Protein AF-A0A453GQZ0-F1 (afdb_monomer_lite)

Radius of gyration: 28.44 Å; chains: 1; bounding box: 82×65×76 Å

Structure (mmCIF, N/CA/C/O backbone):
data_AF-A0A453GQZ0-F1
#
_entry.id   AF-A0A453GQZ0-F1
#
loop_
_atom_site.group_PDB
_atom_site.id
_atom_site.type_symbol
_atom_site.label_atom_id
_atom_site.label_alt_id
_atom_site.label_comp_id
_atom_site.label_asym_id
_atom_site.label_entity_id
_atom_site.label_seq_id
_atom_site.pdbx_PDB_ins_code
_atom_site.Cartn_x
_atom_site.Cartn_y
_atom_site.Cartn_z
_atom_site.occupancy
_atom_site.B_iso_or_equiv
_atom_site.auth_seq_id
_atom_site.auth_comp_id
_atom_site.auth_asym_id
_atom_site.auth_atom_id
_atom_site.pdbx_PDB_model_num
ATOM 1 N N . LYS A 1 1 ? -28.669 0.327 -18.901 1.00 32.59 1 LYS A N 1
ATOM 2 C CA . LYS A 1 1 ? -27.622 0.519 -19.933 1.00 32.59 1 LYS A CA 1
ATOM 3 C C . LYS A 1 1 ? -26.418 1.158 -19.253 1.00 32.59 1 LYS A C 1
ATOM 5 O O . LYS A 1 1 ? -26.339 2.373 -19.183 1.00 32.59 1 LYS A O 1
ATOM 10 N N . SER A 1 2 ? -25.580 0.333 -18.635 1.00 31.58 2 SER A N 1
ATOM 11 C CA . SER A 1 2 ? -24.321 0.720 -18.000 1.00 31.58 2 SER A CA 1
ATOM 12 C C . SER A 1 2 ? -23.233 0.743 -19.071 1.00 31.58 2 SER A C 1
ATOM 14 O O . SER A 1 2 ? -22.991 -0.274 -19.714 1.00 31.58 2 SER A O 1
ATOM 16 N N . SER A 1 3 ? -22.609 1.896 -19.297 1.00 25.98 3 SER A N 1
ATOM 17 C CA . SER A 1 3 ? -21.381 1.977 -20.094 1.00 25.98 3 SER A CA 1
ATOM 18 C C . SER A 1 3 ? -20.207 1.505 -19.228 1.00 25.98 3 SER A C 1
ATOM 20 O O . SER A 1 3 ? -19.962 2.135 -18.200 1.00 25.98 3 SER A O 1
ATOM 22 N N . PRO A 1 4 ? -19.470 0.439 -19.591 1.00 39.25 4 PRO A N 1
ATOM 23 C CA . PRO A 1 4 ? -18.390 -0.098 -18.772 1.00 39.25 4 PRO A CA 1
ATOM 24 C C . PRO A 1 4 ? -17.025 0.341 -19.317 1.00 39.25 4 PRO A C 1
ATOM 26 O O . PRO A 1 4 ? -16.208 -0.503 -19.644 1.00 39.25 4 PRO A O 1
ATOM 29 N N . ASN A 1 5 ? -16.790 1.643 -19.506 1.00 35.84 5 ASN A N 1
ATOM 30 C CA . ASN A 1 5 ? -15.514 2.131 -20.052 1.00 35.84 5 ASN A CA 1
ATOM 31 C C . ASN A 1 5 ? -15.169 3.542 -19.557 1.00 35.84 5 ASN A C 1
ATOM 33 O O . ASN A 1 5 ? -14.868 4.442 -20.339 1.00 35.84 5 ASN A O 1
ATOM 37 N N . HIS A 1 6 ? -15.188 3.751 -18.240 1.00 40.00 6 HIS A N 1
ATOM 38 C CA . HIS A 1 6 ? -14.364 4.821 -17.683 1.00 40.00 6 HIS A CA 1
ATOM 39 C C . HIS A 1 6 ? -12.938 4.278 -17.569 1.00 40.00 6 HIS A C 1
ATOM 41 O O . HIS A 1 6 ? -12.581 3.653 -16.574 1.00 40.00 6 HIS A O 1
ATOM 47 N N . ILE A 1 7 ? -12.138 4.474 -18.622 1.00 50.75 7 ILE A N 1
ATOM 48 C CA . ILE A 1 7 ? -10.685 4.308 -18.528 1.00 50.75 7 ILE A CA 1
ATOM 49 C C . ILE A 1 7 ? -10.233 5.262 -17.414 1.00 50.75 7 ILE A C 1
ATOM 51 O O . ILE A 1 7 ? -10.566 6.453 -17.484 1.00 50.75 7 ILE A O 1
ATOM 55 N N . PRO A 1 8 ? -9.549 4.778 -16.365 1.00 60.00 8 PRO A N 1
ATOM 56 C CA . PRO A 1 8 ? -9.100 5.658 -15.303 1.00 60.00 8 PRO A CA 1
ATOM 57 C C . PRO A 1 8 ? -8.182 6.742 -15.883 1.00 60.00 8 PRO A C 1
ATOM 59 O O . PRO A 1 8 ? -7.349 6.452 -16.742 1.00 60.00 8 PRO A O 1
ATOM 62 N N . HIS A 1 9 ? -8.355 7.992 -15.440 1.00 62.50 9 HIS A N 1
ATOM 63 C CA . HIS A 1 9 ? -7.527 9.116 -15.888 1.00 62.50 9 HIS A CA 1
ATOM 64 C C . HIS A 1 9 ? -6.024 8.809 -15.727 1.00 62.50 9 HIS A C 1
ATOM 66 O O . HIS A 1 9 ? -5.657 8.112 -14.775 1.00 62.50 9 HIS A O 1
ATOM 72 N N . PRO A 1 10 ? -5.158 9.334 -16.620 1.00 76.00 10 PRO A N 1
ATOM 73 C CA . PRO A 1 10 ? -3.712 9.163 -16.503 1.00 76.00 10 PRO A CA 1
ATOM 74 C C . PRO A 1 10 ? -3.216 9.635 -15.134 1.00 76.00 10 PRO A C 1
ATOM 76 O O . PRO A 1 10 ? -3.779 10.563 -14.540 1.00 76.00 10 PRO A O 1
ATOM 79 N N . LEU A 1 11 ? -2.161 8.994 -14.627 1.00 80.62 11 LEU A N 1
ATOM 80 C CA . LEU A 1 11 ? -1.572 9.382 -13.350 1.00 80.62 11 LEU A CA 1
ATOM 81 C C . LEU A 1 11 ? -0.986 10.798 -13.457 1.00 80.62 11 LEU A C 1
ATOM 83 O O . LEU A 1 11 ? -0.372 11.127 -14.479 1.00 80.62 11 LEU A O 1
ATOM 87 N N . PRO A 1 12 ? -1.178 11.646 -12.431 1.00 77.50 12 PRO A N 1
ATOM 88 C CA . PRO A 1 12 ? -0.759 13.040 -12.481 1.00 77.50 12 PRO A CA 1
ATOM 89 C C . PRO A 1 12 ? 0.769 13.154 -12.464 1.00 77.50 12 PRO A C 1
ATOM 91 O O . PRO A 1 12 ? 1.419 12.649 -11.556 1.00 77.50 12 PRO A O 1
ATOM 94 N N . LEU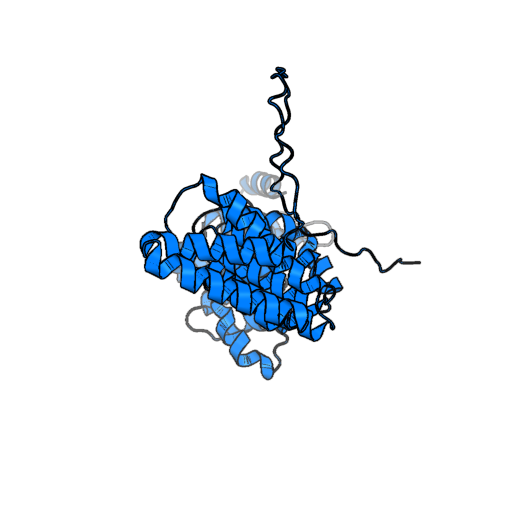 A 1 13 ? 1.343 13.868 -13.434 1.00 69.56 13 LEU A N 1
ATOM 95 C CA . LEU A 1 13 ? 2.793 14.118 -13.505 1.00 69.56 13 LEU A CA 1
ATOM 96 C C . LEU A 1 13 ? 3.228 15.381 -12.733 1.00 69.56 13 LEU A C 1
ATOM 98 O O . LEU A 1 13 ? 4.415 15.582 -12.474 1.00 69.56 13 LEU A O 1
ATOM 102 N N . SER A 1 14 ? 2.277 16.224 -12.319 1.00 49.03 14 SER A N 1
ATOM 103 C CA . SER A 1 14 ? 2.516 17.437 -11.535 1.00 49.03 14 SER A CA 1
ATOM 104 C C . SER A 1 14 ? 1.709 17.434 -10.235 1.00 49.03 14 SER A C 1
ATOM 106 O O . SER A 1 14 ? 0.527 17.092 -10.204 1.00 49.03 14 SER A O 1
ATOM 108 N N . LEU A 1 15 ? 2.365 17.835 -9.142 1.00 38.25 15 LEU A N 1
ATOM 109 C CA . LEU A 1 15 ? 1.703 18.115 -7.871 1.00 38.25 15 LEU A CA 1
ATOM 110 C C . LEU A 1 15 ? 0.985 19.453 -8.031 1.00 38.25 15 LEU A C 1
ATOM 112 O O . LEU A 1 15 ? 1.629 20.499 -8.115 1.00 38.25 15 LEU A O 1
ATOM 116 N N . SER A 1 16 ? -0.343 19.436 -8.122 1.00 31.25 16 SER A N 1
ATOM 117 C CA . SER A 1 16 ? -1.122 20.669 -8.136 1.00 31.25 16 SER A CA 1
ATOM 118 C C . SER A 1 16 ? -0.973 21.373 -6.786 1.00 31.25 16 SER A C 1
ATOM 120 O O . SER A 1 16 ? -1.672 21.047 -5.826 1.00 31.25 16 SER A O 1
ATOM 122 N N . HIS A 1 17 ? -0.081 22.359 -6.710 1.00 30.00 17 HIS A N 1
ATOM 123 C CA . HIS A 1 17 ? -0.171 23.400 -5.698 1.00 30.00 17 HIS A CA 1
ATOM 124 C C . HIS A 1 17 ? -1.389 24.262 -6.032 1.00 30.00 17 HIS A C 1
ATOM 126 O O . HIS A 1 17 ? -1.367 25.087 -6.943 1.00 30.00 17 HIS A O 1
ATOM 132 N N . THR A 1 18 ? -2.483 24.058 -5.307 1.00 28.39 18 THR A N 1
ATOM 133 C CA . THR A 1 18 ? -3.578 25.024 -5.267 1.00 28.39 18 THR A CA 1
ATOM 134 C C . THR A 1 18 ? -3.096 26.266 -4.519 1.00 28.39 18 THR A C 1
ATOM 136 O O . THR A 1 18 ? -2.978 26.248 -3.296 1.00 28.39 18 THR A O 1
ATOM 139 N N . GLY A 1 19 ? -2.806 27.335 -5.258 1.00 27.09 19 GLY A N 1
ATOM 140 C CA . GLY A 1 19 ? -2.481 28.658 -4.729 1.00 27.09 19 GLY A CA 1
ATOM 141 C C . GLY A 1 19 ? -2.596 29.696 -5.841 1.00 27.09 19 GLY A C 1
ATOM 142 O O . GLY A 1 19 ? -1.643 29.930 -6.574 1.00 27.09 19 GLY A O 1
ATOM 143 N N . GLY A 1 20 ? -3.795 30.253 -6.019 1.00 25.83 20 GLY A N 1
ATOM 144 C CA . GLY A 1 20 ? -4.058 31.327 -6.976 1.00 25.83 20 GLY A CA 1
ATOM 145 C C . GLY A 1 20 ? -3.588 32.694 -6.473 1.00 25.83 20 GLY A C 1
ATOM 146 O O . GLY A 1 20 ? -3.529 32.935 -5.270 1.00 25.83 20 GLY A O 1
ATOM 147 N N . GLY A 1 21 ? -3.325 33.600 -7.419 1.00 24.92 21 GLY A N 1
ATOM 148 C CA . GLY A 1 21 ? -3.156 35.034 -7.165 1.00 24.92 21 GLY A CA 1
ATOM 149 C C . GLY A 1 21 ? -2.055 35.664 -8.013 1.00 24.92 21 GLY A C 1
ATOM 150 O O . GLY A 1 21 ? -0.904 35.699 -7.599 1.00 24.92 21 GLY A O 1
ATOM 151 N N . GLY A 1 22 ? -2.409 36.131 -9.213 1.00 24.64 22 GLY A N 1
ATOM 152 C CA . GLY A 1 22 ? -1.481 36.698 -10.191 1.00 24.64 22 GLY A CA 1
ATOM 153 C C . GLY A 1 22 ? -0.943 38.098 -9.869 1.00 24.64 22 GLY A C 1
ATOM 154 O O . GLY A 1 22 ? -1.441 38.816 -9.008 1.00 24.64 22 GLY A O 1
ATOM 155 N N . GLY A 1 23 ? 0.063 38.491 -10.649 1.00 24.34 23 GLY A N 1
ATOM 156 C CA . GLY A 1 23 ? 0.631 39.836 -10.690 1.00 24.34 23 GLY A CA 1
ATOM 157 C C . GLY A 1 23 ? 1.775 39.867 -11.698 1.00 24.34 23 GLY A C 1
ATOM 158 O O . GLY A 1 23 ? 2.884 39.445 -11.388 1.00 24.34 23 GLY A O 1
ATOM 159 N N . GLY A 1 24 ? 1.476 40.281 -12.931 1.00 27.70 24 GLY A N 1
ATOM 160 C CA . GLY A 1 24 ? 2.407 40.250 -14.055 1.00 27.70 24 GLY A CA 1
ATOM 161 C C . GLY A 1 24 ? 3.589 41.212 -13.925 1.00 27.70 24 GLY A C 1
ATOM 162 O O . GLY A 1 24 ? 3.500 42.269 -13.299 1.00 27.70 24 GLY A O 1
ATOM 163 N N . ARG A 1 25 ? 4.689 40.863 -14.596 1.00 27.12 25 ARG A N 1
ATOM 164 C CA . ARG A 1 25 ? 5.659 41.838 -15.097 1.00 27.12 25 ARG A CA 1
ATOM 165 C C . ARG A 1 25 ? 6.432 41.254 -16.274 1.00 27.12 25 ARG A C 1
ATOM 167 O O . ARG A 1 25 ? 7.097 40.230 -16.147 1.00 27.12 25 ARG A O 1
ATOM 174 N N . GLU A 1 26 ? 6.281 41.924 -17.410 1.00 30.36 26 GLU A N 1
ATOM 175 C CA . GLU A 1 26 ? 6.966 41.685 -18.677 1.00 30.36 26 GLU A CA 1
ATOM 176 C C . GLU A 1 26 ? 8.491 41.633 -18.495 1.00 30.36 26 GLU A C 1
ATOM 178 O O . GLU A 1 26 ? 9.082 42.477 -17.816 1.00 30.36 26 GLU A O 1
ATOM 183 N N . LYS A 1 27 ? 9.138 40.666 -19.153 1.00 31.02 27 LYS A N 1
ATOM 184 C CA . LYS A 1 27 ? 10.570 40.709 -19.464 1.00 31.02 27 LYS A CA 1
ATOM 185 C C . LYS A 1 27 ? 10.779 40.367 -20.940 1.00 31.02 27 LYS A C 1
ATOM 187 O O . LYS A 1 27 ? 10.225 39.397 -21.444 1.00 31.02 27 LYS A O 1
ATOM 192 N N . ASN A 1 28 ? 11.564 41.231 -21.582 1.00 26.31 28 ASN A N 1
ATOM 193 C CA . ASN A 1 28 ? 11.958 41.255 -22.991 1.00 26.31 28 ASN A CA 1
ATOM 194 C C . ASN A 1 28 ? 12.422 39.900 -23.563 1.00 26.31 28 ASN A C 1
ATOM 196 O O . ASN A 1 28 ? 12.993 39.093 -22.827 1.00 26.31 28 ASN A O 1
ATOM 200 N N . PRO A 1 29 ? 12.277 39.690 -24.887 1.00 27.94 29 PRO A N 1
ATOM 201 C CA . PRO A 1 29 ? 12.699 38.464 -25.548 1.00 27.94 29 PRO A CA 1
ATOM 202 C C . PRO A 1 29 ? 14.228 38.431 -25.671 1.00 27.94 29 PRO A C 1
ATOM 204 O O . PRO A 1 29 ? 14.817 39.189 -26.442 1.00 27.94 29 PRO A O 1
ATOM 207 N N . SER A 1 30 ? 14.896 37.552 -24.922 1.00 27.39 30 SER A N 1
ATOM 208 C CA . SER A 1 30 ? 16.267 37.161 -25.255 1.00 27.39 30 SER A CA 1
ATOM 209 C C . SER A 1 30 ? 16.213 36.207 -26.446 1.00 27.39 30 SER A C 1
ATOM 211 O O . SER A 1 30 ? 15.516 35.195 -26.382 1.00 27.39 30 SER A O 1
ATOM 213 N N . MET A 1 31 ? 16.929 36.552 -27.519 1.00 24.83 31 MET A N 1
ATOM 214 C CA . MET A 1 31 ? 17.119 35.740 -28.724 1.00 24.83 31 MET A CA 1
ATOM 215 C C . MET A 1 31 ? 17.275 34.254 -28.391 1.00 24.83 31 MET A C 1
ATOM 217 O O . MET A 1 31 ? 18.262 33.843 -27.783 1.00 24.83 31 MET A O 1
ATOM 221 N N . ALA A 1 32 ? 16.308 33.455 -28.835 1.00 27.97 32 ALA A N 1
ATOM 222 C CA . ALA A 1 32 ? 16.493 32.027 -28.987 1.00 27.97 32 ALA A CA 1
ATOM 223 C C . ALA A 1 32 ? 17.476 31.823 -30.144 1.00 27.97 32 ALA A C 1
ATOM 225 O O . ALA A 1 32 ? 17.136 32.037 -31.309 1.00 27.97 32 ALA A O 1
ATOM 226 N N . THR A 1 33 ? 18.711 31.450 -29.821 1.00 27.48 33 THR A N 1
ATOM 227 C CA . THR A 1 33 ? 19.623 30.881 -30.808 1.00 27.48 33 THR A CA 1
ATOM 228 C C . THR A 1 33 ? 19.031 29.543 -31.225 1.00 27.48 33 THR A C 1
ATOM 230 O O . THR A 1 33 ? 19.128 28.554 -30.503 1.00 27.48 33 THR A O 1
ATOM 233 N N . ILE A 1 34 ? 18.360 29.537 -32.373 1.00 33.41 34 ILE A N 1
ATOM 234 C CA . ILE A 1 34 ? 17.943 28.318 -33.057 1.00 33.41 34 ILE A CA 1
ATOM 235 C C . ILE A 1 34 ? 19.237 27.638 -33.506 1.00 33.41 34 ILE A C 1
ATOM 237 O O . ILE A 1 34 ? 19.878 28.0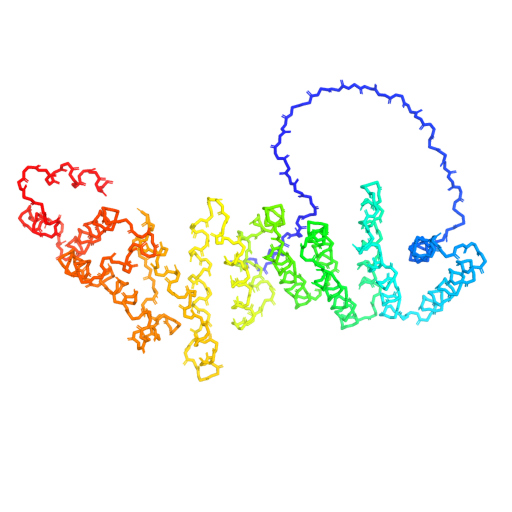61 -34.467 1.00 33.41 34 ILE A O 1
ATOM 241 N N . VAL A 1 35 ? 19.669 26.634 -32.747 1.00 28.88 35 VAL A N 1
ATOM 242 C CA . VAL A 1 35 ? 20.758 25.750 -33.155 1.00 28.88 35 VAL A CA 1
ATOM 243 C C . VAL A 1 35 ? 20.192 24.840 -34.239 1.00 28.88 35 VAL A C 1
ATOM 245 O O . VAL A 1 35 ? 19.287 24.050 -33.982 1.00 28.88 35 VAL A O 1
ATOM 248 N N . ASN A 1 36 ? 20.698 24.999 -35.462 1.00 27.38 36 ASN A N 1
ATOM 249 C CA . ASN A 1 36 ? 20.404 24.118 -36.587 1.00 27.38 36 ASN A CA 1
ATOM 250 C C . ASN A 1 36 ? 20.768 22.675 -36.214 1.00 27.38 36 ASN A C 1
ATOM 252 O O . ASN A 1 36 ? 21.944 22.347 -36.055 1.00 27.38 36 ASN A O 1
ATOM 256 N N . THR A 1 37 ? 19.761 21.819 -36.085 1.00 33.72 37 THR A N 1
ATOM 257 C CA . THR A 1 37 ? 19.921 20.384 -35.882 1.00 33.72 37 THR A CA 1
ATOM 258 C C . THR A 1 37 ? 20.315 19.726 -37.203 1.00 33.72 37 THR A C 1
ATOM 260 O O . THR A 1 37 ? 19.491 19.557 -38.098 1.00 33.72 37 THR A O 1
ATOM 263 N N . THR A 1 38 ? 21.554 19.251 -37.317 1.00 37.78 38 THR A N 1
ATOM 264 C CA . THR A 1 38 ? 21.704 17.857 -37.755 1.00 37.78 38 THR A CA 1
ATOM 265 C C . THR A 1 38 ? 20.911 17.044 -36.736 1.00 37.78 38 THR A C 1
ATOM 267 O O . THR A 1 38 ? 21.290 17.042 -35.568 1.00 37.78 38 THR A O 1
ATOM 270 N N . GLU A 1 39 ? 19.745 16.526 -37.127 1.00 46.69 39 GLU A N 1
ATOM 271 C CA . GLU A 1 39 ? 18.792 15.845 -36.241 1.00 46.69 39 GLU A CA 1
ATOM 272 C C . GLU A 1 39 ? 19.441 14.597 -35.637 1.00 46.69 39 GLU A C 1
ATOM 274 O O . GLU A 1 39 ? 19.389 13.503 -36.190 1.00 46.69 39 GLU A O 1
ATOM 279 N N . GLU A 1 40 ? 20.131 14.776 -34.518 1.00 59.53 40 GLU A N 1
ATOM 280 C CA . GLU A 1 40 ? 20.603 13.661 -33.725 1.00 59.53 40 GLU A CA 1
ATOM 281 C C . GLU A 1 40 ? 19.402 13.024 -33.035 1.00 59.53 40 GLU A C 1
ATOM 283 O O . GLU A 1 40 ? 18.594 13.701 -32.396 1.00 59.53 40 GLU A O 1
ATOM 288 N N . GLU A 1 41 ? 19.272 11.711 -33.191 1.00 79.56 41 GLU A N 1
ATOM 289 C CA . GLU A 1 41 ? 18.165 10.970 -32.615 1.00 79.56 41 GLU A CA 1
ATOM 290 C C . GLU A 1 41 ? 18.170 11.123 -31.081 1.00 79.56 41 GLU A C 1
ATOM 292 O O . GLU A 1 41 ? 19.222 10.922 -30.463 1.00 79.56 41 GLU A O 1
ATOM 297 N N . PRO A 1 42 ? 17.035 11.464 -30.433 1.00 83.06 42 PRO A N 1
ATOM 298 C CA . PRO A 1 42 ? 17.000 11.822 -29.010 1.00 83.06 42 PRO A CA 1
ATOM 299 C C . PRO A 1 42 ? 17.654 10.788 -28.086 1.00 83.06 42 PRO A C 1
ATOM 301 O O . PRO A 1 42 ? 18.261 11.139 -27.077 1.00 83.06 42 PRO A O 1
ATOM 304 N N . MET A 1 43 ? 17.571 9.509 -28.452 1.00 84.38 43 MET A N 1
ATOM 305 C CA . MET A 1 43 ? 18.192 8.413 -27.713 1.00 84.38 43 MET A CA 1
ATOM 306 C C . MET A 1 43 ? 19.726 8.466 -27.775 1.00 84.38 43 MET A C 1
ATOM 308 O O . MET A 1 43 ? 20.384 8.293 -26.751 1.00 84.38 43 MET A O 1
ATOM 312 N N . LEU A 1 44 ? 20.301 8.762 -28.947 1.00 86.19 44 LEU A N 1
ATOM 313 C CA . LEU A 1 44 ? 21.750 8.913 -29.128 1.00 86.19 44 LEU A CA 1
ATOM 314 C C . LEU A 1 44 ? 22.270 10.160 -28.410 1.00 86.19 44 LEU A C 1
ATOM 316 O O . LEU A 1 44 ? 23.312 10.098 -27.757 1.00 86.19 44 LEU A O 1
ATOM 320 N N . ALA A 1 45 ? 21.508 11.258 -28.450 1.00 85.62 45 ALA A N 1
ATOM 321 C CA . ALA A 1 45 ? 21.830 12.471 -27.705 1.00 85.62 45 ALA A CA 1
ATOM 322 C C . ALA A 1 45 ? 21.874 12.209 -26.188 1.00 85.62 45 ALA A C 1
ATOM 324 O O . ALA A 1 45 ? 22.808 12.640 -25.508 1.00 85.62 45 ALA A O 1
ATOM 325 N N . VAL A 1 46 ? 20.909 11.447 -25.658 1.00 85.50 46 VAL A N 1
ATOM 326 C CA . VAL A 1 46 ? 20.894 11.042 -24.245 1.00 85.50 46 VAL A CA 1
ATOM 327 C C . VAL A 1 46 ? 22.068 10.123 -23.908 1.00 85.50 46 VAL A C 1
ATOM 329 O O . VAL A 1 46 ? 22.732 10.359 -22.899 1.00 85.50 46 VAL A O 1
ATOM 332 N N . VAL A 1 47 ? 22.386 9.122 -24.738 1.00 86.06 47 VAL A N 1
ATOM 333 C CA . VAL A 1 47 ? 23.566 8.263 -24.515 1.00 86.06 47 VAL A CA 1
ATOM 334 C C . VAL A 1 47 ? 24.845 9.096 -24.493 1.00 86.06 47 VAL A C 1
ATOM 336 O O . VAL A 1 47 ? 25.631 8.973 -23.558 1.00 86.06 47 VAL A O 1
ATOM 339 N N . ARG A 1 48 ? 25.041 9.997 -25.462 1.00 85.56 48 ARG A N 1
ATOM 340 C CA . ARG A 1 48 ? 26.229 10.857 -25.496 1.00 85.56 48 ARG A CA 1
ATOM 341 C C . ARG A 1 48 ? 26.315 11.745 -24.258 1.00 85.56 48 ARG A C 1
ATOM 343 O O . ARG A 1 48 ? 27.366 11.799 -23.629 1.00 85.56 48 ARG A O 1
ATOM 350 N N . SER A 1 49 ? 25.224 12.421 -23.903 1.00 83.00 49 SER A N 1
ATOM 351 C CA . SER A 1 49 ? 25.191 13.340 -22.762 1.00 83.00 49 SER A CA 1
ATOM 352 C C . SER A 1 49 ? 25.463 12.614 -21.441 1.00 83.00 49 SER A C 1
ATOM 354 O O . SER A 1 49 ? 26.308 13.038 -20.654 1.00 83.00 49 SER A O 1
ATOM 356 N N . THR A 1 50 ? 24.805 11.475 -21.220 1.00 81.88 50 THR A N 1
ATOM 357 C CA . THR A 1 50 ? 24.994 10.668 -20.007 1.00 81.88 50 THR A CA 1
ATOM 358 C C . THR A 1 50 ? 26.396 10.065 -19.933 1.00 81.88 50 THR A C 1
ATOM 360 O O . THR A 1 50 ? 27.001 10.091 -18.864 1.00 81.88 50 THR A O 1
ATOM 363 N N . ALA A 1 51 ? 26.960 9.606 -21.054 1.00 82.69 51 ALA A N 1
ATOM 364 C CA . ALA A 1 51 ? 28.330 9.105 -21.119 1.00 82.69 51 ALA A CA 1
ATOM 365 C C . ALA A 1 51 ? 29.365 10.208 -20.838 1.00 82.69 51 ALA A C 1
ATOM 367 O O . ALA A 1 51 ? 30.268 10.007 -20.032 1.00 82.69 51 ALA A O 1
ATOM 368 N N . GLN A 1 52 ? 29.217 11.394 -21.437 1.00 82.12 52 GLN A N 1
ATOM 369 C CA . GLN A 1 52 ? 30.109 12.531 -21.176 1.00 82.12 52 GLN A CA 1
ATOM 370 C C . GLN A 1 52 ? 30.107 12.926 -19.700 1.00 82.12 52 GLN A C 1
ATOM 372 O O . GLN A 1 52 ? 31.153 13.228 -19.133 1.00 82.12 52 GLN A O 1
ATOM 377 N N . LEU A 1 53 ? 28.935 12.897 -19.066 1.00 78.00 53 LEU A N 1
ATOM 378 C CA . LEU A 1 53 ? 28.807 13.178 -17.642 1.00 78.00 53 LEU A CA 1
ATOM 379 C C . LEU A 1 53 ? 29.403 12.065 -16.770 1.00 78.00 53 LEU A C 1
ATOM 381 O O . LEU A 1 53 ? 30.045 12.371 -15.771 1.00 78.00 53 LEU A O 1
ATOM 385 N N . ALA A 1 54 ? 29.209 10.798 -17.140 1.00 76.44 54 ALA A N 1
ATOM 386 C CA . ALA A 1 54 ? 29.743 9.648 -16.412 1.00 76.44 54 ALA A CA 1
ATOM 387 C C . ALA A 1 54 ? 31.280 9.603 -16.413 1.00 76.44 54 ALA A C 1
ATOM 389 O O . ALA A 1 54 ? 31.883 9.193 -15.425 1.00 76.44 54 ALA A O 1
ATOM 390 N N . TRP A 1 55 ? 31.907 10.047 -17.504 1.00 78.69 55 TRP A N 1
ATOM 391 C CA . TRP A 1 55 ? 33.360 10.024 -17.690 1.00 78.69 55 TRP A CA 1
ATOM 392 C C . TRP A 1 55 ? 34.030 11.391 -17.497 1.00 78.69 55 TRP A C 1
ATOM 394 O O . TRP A 1 55 ? 35.220 11.533 -17.775 1.00 78.69 55 TRP A O 1
ATOM 404 N N . ALA A 1 56 ? 33.305 12.391 -16.984 1.00 76.62 56 ALA A N 1
ATOM 405 C CA . ALA A 1 56 ? 33.808 13.758 -16.831 1.00 76.62 56 ALA A CA 1
ATOM 406 C C . ALA A 1 56 ? 35.094 13.846 -15.982 1.00 76.62 56 ALA A C 1
ATOM 408 O O . ALA A 1 56 ? 35.959 14.677 -16.258 1.00 76.62 56 ALA A O 1
ATOM 409 N N . ASP A 1 57 ? 35.246 12.957 -14.996 1.00 75.88 57 ASP A N 1
ATOM 410 C CA . ASP A 1 57 ? 36.387 12.941 -14.073 1.00 75.88 57 ASP A CA 1
ATOM 411 C C . ASP A 1 57 ? 37.598 12.138 -14.597 1.00 75.88 57 ASP A C 1
ATOM 413 O O . ASP A 1 57 ? 38.673 12.178 -13.998 1.00 75.88 57 ASP A O 1
ATOM 417 N N . ALA A 1 58 ? 37.461 11.413 -15.715 1.00 76.69 58 ALA A N 1
ATOM 418 C CA . ALA A 1 58 ? 38.500 10.521 -16.249 1.00 76.69 58 ALA A CA 1
ATOM 419 C C . ALA A 1 58 ? 39.521 11.220 -17.172 1.00 76.69 58 ALA A C 1
ATOM 421 O O . ALA A 1 58 ? 40.508 10.606 -17.578 1.00 76.69 58 ALA A O 1
ATOM 422 N N . GLY A 1 59 ? 39.305 12.502 -17.492 1.00 77.56 59 GLY A N 1
ATOM 423 C CA . GLY A 1 59 ? 40.115 13.265 -18.445 1.00 77.56 59 GLY A CA 1
ATOM 424 C C . GLY A 1 59 ? 39.804 12.929 -19.917 1.00 77.56 59 GLY A C 1
ATOM 425 O O . GLY A 1 59 ? 39.313 11.840 -20.219 1.00 77.56 59 GLY A O 1
ATOM 426 N N . PRO A 1 60 ? 40.085 13.849 -20.861 1.00 76.56 60 PRO A N 1
ATOM 427 C CA . PRO A 1 60 ? 39.639 13.730 -22.255 1.00 76.56 60 PRO A CA 1
ATOM 428 C C . PRO A 1 60 ? 40.222 12.511 -22.986 1.00 76.56 60 PRO A C 1
ATOM 430 O O . PRO A 1 60 ? 39.532 11.886 -23.783 1.00 76.56 60 PRO A O 1
ATOM 433 N N . GLU A 1 61 ? 41.455 12.105 -22.664 1.00 77.94 61 GLU A N 1
ATOM 434 C CA . GLU A 1 61 ? 42.116 10.958 -23.310 1.00 77.94 61 GLU A CA 1
ATOM 435 C C . GLU A 1 61 ? 41.435 9.609 -23.020 1.00 77.94 61 GLU A C 1
ATOM 437 O O . GLU A 1 61 ? 41.539 8.688 -23.829 1.00 77.94 61 GLU A O 1
ATOM 442 N N . VAL A 1 62 ? 40.728 9.488 -21.889 1.00 79.75 62 VAL A N 1
ATOM 443 C CA . VAL A 1 62 ? 39.989 8.274 -21.496 1.00 79.75 62 VAL A CA 1
ATOM 444 C C . VAL A 1 62 ? 38.492 8.429 -21.767 1.00 79.75 62 VAL A C 1
ATOM 446 O O . VAL A 1 62 ? 37.844 7.477 -22.196 1.00 79.75 62 VAL A O 1
ATOM 449 N N . ALA A 1 63 ? 37.944 9.628 -21.557 1.00 81.75 63 ALA A N 1
ATOM 450 C CA . ALA A 1 63 ? 36.527 9.906 -21.749 1.00 81.75 63 ALA A CA 1
ATOM 451 C C . ALA A 1 63 ? 36.108 9.850 -23.227 1.00 81.75 63 ALA A C 1
ATOM 453 O O . ALA A 1 63 ? 35.101 9.220 -23.544 1.00 81.75 63 ALA A O 1
ATOM 454 N N . ASP A 1 64 ? 36.874 10.455 -24.141 1.00 85.19 64 ASP A N 1
ATOM 455 C CA . ASP A 1 64 ? 36.470 10.572 -25.549 1.00 85.19 64 ASP A CA 1
ATOM 456 C C . ASP A 1 64 ? 36.354 9.207 -26.261 1.00 85.19 64 ASP A C 1
ATOM 458 O O . ASP A 1 64 ? 35.335 8.973 -26.924 1.00 85.19 64 ASP A O 1
ATOM 462 N N . PRO A 1 65 ? 37.312 8.261 -26.111 1.00 87.06 65 PRO A N 1
ATOM 463 C CA . PRO A 1 65 ? 37.181 6.925 -26.693 1.00 87.06 65 PRO A CA 1
ATOM 464 C C . PRO A 1 65 ? 35.985 6.147 -26.141 1.00 87.06 65 PRO A C 1
ATOM 466 O O . PRO A 1 65 ? 35.310 5.441 -26.890 1.00 87.06 65 PRO A O 1
ATOM 469 N N . GLU A 1 66 ? 35.698 6.287 -24.848 1.00 86.69 66 GLU A N 1
ATOM 470 C CA . GLU A 1 66 ? 34.638 5.526 -24.192 1.00 86.69 66 GLU A CA 1
ATOM 471 C C . GLU A 1 66 ? 33.246 6.086 -24.508 1.00 86.69 66 GLU A C 1
ATOM 473 O O . GLU A 1 66 ? 32.320 5.328 -24.803 1.00 86.69 66 GLU A O 1
ATOM 478 N N . VAL A 1 67 ? 33.104 7.414 -24.572 1.00 85.50 67 VAL A N 1
ATOM 479 C CA . VAL A 1 67 ? 31.891 8.073 -25.079 1.00 85.50 67 VAL A CA 1
ATOM 480 C C . VAL A 1 67 ? 31.629 7.662 -26.530 1.00 85.50 67 VAL A C 1
ATOM 482 O O . VAL A 1 67 ? 30.492 7.331 -26.874 1.00 85.50 67 VAL A O 1
ATOM 485 N N . ALA A 1 68 ? 32.662 7.635 -27.380 1.00 88.62 68 ALA A N 1
ATOM 486 C CA . ALA A 1 68 ? 32.530 7.188 -28.766 1.00 88.62 68 ALA A CA 1
ATOM 487 C C . ALA A 1 68 ? 32.112 5.711 -28.857 1.00 88.62 68 ALA A C 1
ATOM 489 O O . ALA A 1 68 ? 31.235 5.374 -29.656 1.00 88.62 68 ALA A O 1
ATOM 490 N N . ARG A 1 69 ? 32.680 4.843 -28.007 1.00 91.06 69 ARG A N 1
ATOM 491 C CA . ARG A 1 69 ? 32.322 3.420 -27.922 1.00 91.06 69 ARG A CA 1
ATOM 492 C C . ARG A 1 69 ? 30.847 3.229 -27.558 1.00 91.06 69 ARG A C 1
ATOM 494 O O . ARG A 1 69 ? 30.145 2.508 -28.263 1.00 91.06 69 ARG A O 1
ATOM 501 N N . LEU A 1 70 ? 30.371 3.908 -26.511 1.00 88.25 70 LEU A N 1
ATOM 502 C CA . LEU A 1 70 ? 28.973 3.843 -26.065 1.00 88.25 70 LEU A CA 1
ATOM 503 C C . LEU A 1 70 ? 28.004 4.398 -27.122 1.00 88.25 70 LEU A C 1
ATOM 505 O O . LEU A 1 70 ? 26.946 3.817 -27.351 1.00 88.25 70 LEU A O 1
ATOM 509 N N . CYS A 1 71 ? 28.372 5.480 -27.818 1.00 88.81 71 CYS A N 1
ATOM 510 C CA . CYS A 1 71 ? 27.564 6.019 -28.917 1.00 88.81 71 CYS A CA 1
ATOM 511 C C . CYS A 1 71 ? 27.473 5.043 -30.103 1.00 88.81 71 CYS A C 1
ATOM 513 O O . CYS A 1 71 ? 26.402 4.894 -30.690 1.00 88.81 71 CYS A O 1
ATOM 515 N N . ALA A 1 72 ? 28.572 4.368 -30.453 1.00 90.06 72 ALA A N 1
ATOM 516 C CA . ALA A 1 72 ? 28.587 3.380 -31.531 1.00 90.06 72 ALA A CA 1
ATOM 517 C C . ALA A 1 72 ? 27.733 2.146 -31.191 1.00 90.06 72 ALA A C 1
ATOM 519 O O . ALA A 1 72 ? 26.974 1.666 -32.033 1.00 90.06 72 ALA A O 1
ATOM 520 N N . GLU A 1 73 ? 27.814 1.668 -29.947 1.00 91.88 73 GLU A N 1
ATOM 521 C CA . GLU A 1 73 ? 26.983 0.577 -29.429 1.00 91.88 73 GLU A CA 1
ATOM 522 C C . GLU A 1 73 ? 25.490 0.951 -29.465 1.00 91.88 73 GLU A C 1
ATOM 524 O O . GLU A 1 73 ? 24.673 0.216 -30.023 1.00 91.88 73 GLU A O 1
ATOM 529 N N . ALA A 1 74 ? 25.139 2.149 -28.990 1.00 90.62 74 ALA A N 1
ATOM 530 C CA . ALA A 1 74 ? 23.780 2.683 -29.060 1.00 90.62 74 ALA A CA 1
ATOM 531 C C . ALA A 1 74 ? 23.244 2.761 -30.498 1.00 90.62 74 ALA A C 1
ATOM 533 O O . ALA A 1 74 ? 22.120 2.336 -30.772 1.00 90.62 74 ALA A O 1
ATOM 534 N N . GLN A 1 75 ? 24.061 3.244 -31.438 1.00 91.00 75 GLN A N 1
ATOM 535 C CA . GLN A 1 75 ? 23.694 3.301 -32.851 1.00 91.00 75 GLN A CA 1
ATOM 536 C C . GLN A 1 75 ? 23.471 1.899 -33.439 1.00 91.00 75 GLN A C 1
ATOM 538 O O . GLN A 1 75 ? 22.564 1.706 -34.249 1.00 91.00 75 GLN A O 1
ATOM 543 N N . GLN A 1 76 ? 24.243 0.898 -33.012 1.00 91.75 76 GLN A N 1
ATOM 544 C CA . GLN A 1 76 ? 24.035 -0.483 -33.436 1.00 91.75 76 GLN A CA 1
ATOM 545 C C . GLN A 1 76 ? 22.710 -1.055 -32.911 1.00 91.75 76 GLN A C 1
ATOM 547 O O . GLN A 1 76 ? 22.005 -1.730 -33.665 1.00 91.75 76 GLN A O 1
ATOM 552 N N . HIS A 1 77 ? 22.359 -0.808 -31.645 1.00 91.19 77 HIS A N 1
ATOM 553 C CA . HIS A 1 77 ? 21.082 -1.259 -31.078 1.00 91.19 77 HIS A CA 1
ATOM 554 C C . HIS A 1 77 ? 19.891 -0.604 -31.767 1.00 91.19 77 HIS A C 1
ATOM 556 O O . HIS A 1 77 ? 18.935 -1.295 -32.116 1.00 91.19 77 HIS A O 1
ATOM 562 N N . LEU A 1 78 ? 19.997 0.696 -32.029 1.00 89.06 78 LEU A N 1
ATOM 563 C CA . LEU A 1 78 ? 19.011 1.476 -32.759 1.00 89.06 78 LEU A CA 1
ATOM 564 C C . LEU A 1 78 ? 18.761 0.916 -34.169 1.00 89.06 78 LEU A C 1
ATOM 566 O O . LEU A 1 78 ? 17.628 0.598 -34.517 1.00 89.06 78 LEU A O 1
ATOM 570 N N . LEU A 1 79 ? 19.820 0.724 -34.964 1.00 88.50 79 LEU A N 1
ATOM 571 C CA . LEU A 1 79 ? 19.706 0.190 -36.329 1.00 88.50 79 LEU A CA 1
ATOM 572 C C . LEU A 1 79 ? 19.178 -1.250 -36.362 1.00 88.50 79 LEU A C 1
ATOM 574 O O . LEU A 1 79 ? 18.545 -1.656 -37.335 1.00 88.50 79 LEU A O 1
ATOM 578 N N . ALA A 1 80 ? 19.446 -2.028 -35.313 1.00 89.25 80 ALA A N 1
ATOM 579 C CA . ALA A 1 80 ? 18.983 -3.403 -35.185 1.00 89.25 80 ALA A CA 1
ATOM 580 C C . ALA A 1 80 ? 17.594 -3.534 -34.532 1.00 89.25 80 ALA A C 1
ATOM 582 O O . ALA A 1 80 ? 17.114 -4.659 -34.402 1.00 89.25 80 ALA A O 1
ATOM 583 N N . GLY A 1 81 ? 16.975 -2.432 -34.090 1.00 86.69 81 GLY A N 1
ATOM 584 C CA . GLY A 1 81 ? 15.699 -2.449 -33.368 1.00 86.69 81 GLY A CA 1
ATOM 585 C C . GLY A 1 81 ? 15.748 -3.209 -32.037 1.00 86.69 81 GLY A C 1
ATOM 586 O O . GLY A 1 81 ? 14.745 -3.783 -31.628 1.00 86.69 81 GLY A O 1
ATOM 587 N N . ARG A 1 82 ? 16.912 -3.270 -31.373 1.00 90.44 82 ARG A N 1
ATOM 588 C CA . ARG A 1 82 ? 17.083 -3.964 -30.083 1.00 90.44 82 ARG A CA 1
ATOM 589 C C . ARG A 1 82 ? 16.827 -3.007 -28.920 1.00 90.44 82 ARG A C 1
ATOM 591 O O . ARG A 1 82 ? 17.762 -2.517 -28.285 1.00 90.44 82 ARG A O 1
ATOM 598 N N . TRP A 1 83 ? 15.555 -2.729 -28.648 1.00 91.31 83 TRP A N 1
ATOM 599 C CA . TRP A 1 83 ? 15.143 -1.703 -27.682 1.00 91.31 83 TRP A CA 1
ATOM 600 C C . TRP A 1 83 ? 15.456 -2.063 -26.230 1.00 91.31 83 TRP A C 1
ATOM 602 O O . TRP A 1 83 ? 15.806 -1.182 -25.446 1.00 91.31 83 TRP A O 1
ATOM 612 N N . LEU A 1 84 ? 15.399 -3.348 -25.875 1.00 90.56 84 LEU A N 1
ATOM 613 C CA . LEU A 1 84 ? 15.774 -3.817 -24.539 1.00 90.56 84 LEU A CA 1
ATOM 614 C C . LEU A 1 84 ? 17.265 -3.602 -24.239 1.00 90.56 84 LEU A C 1
ATOM 616 O O . LEU A 1 84 ? 17.624 -3.125 -23.158 1.00 90.56 84 LEU A O 1
ATOM 620 N N . ASP A 1 85 ? 18.133 -3.900 -25.206 1.00 91.38 85 ASP A N 1
ATOM 621 C CA . ASP A 1 85 ? 19.568 -3.645 -25.071 1.00 91.38 85 ASP A CA 1
ATOM 622 C C . ASP A 1 85 ? 19.843 -2.138 -24.979 1.00 91.38 85 ASP A C 1
ATOM 624 O O . ASP A 1 85 ? 20.614 -1.694 -24.129 1.00 91.38 85 ASP A O 1
ATOM 628 N N . MET A 1 86 ? 19.152 -1.337 -25.802 1.00 91.06 86 MET A N 1
ATOM 629 C CA . MET A 1 86 ? 19.255 0.122 -25.766 1.00 91.06 86 MET A CA 1
ATOM 630 C C . MET A 1 86 ? 18.840 0.683 -24.398 1.00 91.06 86 MET A C 1
ATOM 632 O O . MET A 1 86 ? 19.551 1.506 -23.823 1.00 91.06 86 MET A O 1
ATOM 636 N N . ALA A 1 87 ? 17.733 0.195 -23.828 1.00 90.94 87 ALA A N 1
ATOM 637 C CA . ALA A 1 87 ? 17.293 0.570 -22.487 1.00 90.94 87 ALA A CA 1
ATOM 638 C C . ALA A 1 87 ? 18.336 0.196 -21.426 1.00 90.94 87 ALA A C 1
ATOM 640 O O . ALA A 1 87 ? 18.623 0.995 -20.536 1.00 90.94 87 ALA A O 1
ATOM 641 N N . THR A 1 88 ? 18.943 -0.989 -21.541 1.00 91.94 88 THR A N 1
ATOM 642 C CA . THR A 1 88 ? 20.007 -1.453 -20.637 1.00 91.94 88 THR A CA 1
ATOM 643 C C . THR A 1 88 ? 21.219 -0.526 -20.675 1.00 91.94 88 THR A C 1
ATOM 645 O O . THR A 1 88 ? 21.696 -0.104 -19.619 1.00 91.94 88 THR A O 1
ATOM 648 N N . LEU A 1 89 ? 21.673 -0.164 -21.876 1.00 90.38 89 LEU A N 1
ATOM 649 C CA . LEU A 1 89 ? 22.796 0.745 -22.087 1.00 90.38 89 LEU A CA 1
ATOM 650 C C . LEU A 1 89 ? 22.515 2.130 -21.486 1.00 90.38 89 LEU A C 1
ATOM 652 O O . LEU A 1 89 ? 23.305 2.637 -20.690 1.00 90.38 89 LEU A O 1
ATOM 656 N N . MET A 1 90 ? 21.358 2.718 -21.806 1.00 88.75 90 MET A N 1
ATOM 657 C CA . MET A 1 90 ? 20.976 4.046 -21.314 1.00 88.75 90 MET A CA 1
ATOM 658 C C . MET A 1 90 ? 20.800 4.079 -19.790 1.00 88.75 90 MET A C 1
ATOM 660 O O . MET A 1 90 ? 21.208 5.043 -19.140 1.00 88.75 90 MET A O 1
ATOM 664 N N . LEU A 1 91 ? 20.217 3.030 -19.202 1.00 87.25 91 LEU A N 1
ATOM 665 C CA . LEU A 1 91 ? 20.035 2.930 -17.753 1.00 87.25 91 LEU A CA 1
ATOM 666 C C . LEU A 1 91 ? 21.364 2.768 -17.012 1.00 87.25 91 LEU A C 1
ATOM 668 O O . LEU A 1 91 ? 21.513 3.336 -15.935 1.00 87.25 91 LEU A O 1
ATOM 672 N N . ALA A 1 92 ? 22.338 2.049 -17.577 1.00 85.38 92 ALA A N 1
ATOM 673 C CA . ALA A 1 92 ? 23.666 1.925 -16.976 1.00 85.38 92 ALA A CA 1
ATOM 674 C C . ALA A 1 92 ? 24.367 3.289 -16.856 1.00 85.38 92 ALA A C 1
ATOM 676 O O . ALA A 1 92 ? 24.962 3.592 -15.822 1.00 85.38 92 ALA A O 1
ATOM 677 N N . SER A 1 93 ? 24.243 4.143 -17.875 1.00 77.12 93 SER A N 1
ATOM 678 C CA . SER A 1 93 ? 24.769 5.512 -17.828 1.00 77.12 93 SER A CA 1
ATOM 679 C C . SER A 1 93 ? 23.955 6.421 -16.895 1.00 77.12 93 SER A C 1
ATOM 681 O O . SER A 1 93 ? 24.528 7.252 -16.191 1.00 77.12 93 SER A O 1
ATOM 683 N N . ALA A 1 94 ? 22.629 6.251 -16.834 1.00 78.50 94 ALA A N 1
ATOM 684 C CA . ALA A 1 94 ? 21.760 7.021 -15.941 1.00 78.50 94 ALA A CA 1
ATOM 685 C C . ALA A 1 94 ? 21.940 6.664 -14.451 1.00 78.50 94 ALA A C 1
ATOM 687 O O . ALA A 1 94 ? 21.827 7.549 -13.603 1.00 78.50 94 ALA A O 1
ATOM 688 N N . ASP A 1 95 ? 22.261 5.409 -14.118 1.00 76.62 95 ASP A N 1
ATOM 689 C CA . ASP A 1 95 ? 22.524 4.965 -12.740 1.00 76.62 95 ASP A CA 1
ATOM 690 C C . ASP A 1 95 ? 23.666 5.767 -12.095 1.00 76.62 95 ASP A C 1
ATOM 692 O O . ASP A 1 95 ? 23.569 6.176 -10.938 1.00 76.62 95 ASP A O 1
ATOM 696 N N . LEU A 1 96 ? 24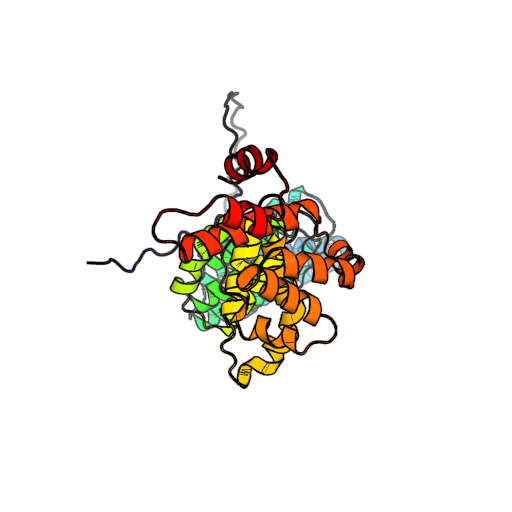.719 6.072 -12.858 1.00 70.69 96 LEU A N 1
ATOM 697 C CA . LEU A 1 96 ? 25.838 6.895 -12.387 1.00 70.69 96 LEU A CA 1
ATOM 698 C C . LEU A 1 96 ? 25.401 8.332 -12.052 1.00 70.69 96 LEU A C 1
ATOM 700 O O . LEU A 1 96 ? 25.903 8.933 -11.104 1.00 70.69 96 LEU A O 1
ATOM 704 N N . LEU A 1 97 ? 24.421 8.874 -12.782 1.00 70.38 97 LEU A N 1
ATOM 705 C CA . LEU A 1 97 ? 23.852 10.204 -12.530 1.00 70.38 97 LEU A CA 1
ATOM 706 C C . LEU A 1 97 ? 22.874 10.222 -11.353 1.00 70.38 97 LEU A C 1
ATOM 708 O O . LEU A 1 97 ? 22.735 11.243 -10.672 1.00 70.38 97 LEU A O 1
ATOM 712 N N . LEU A 1 98 ? 22.184 9.107 -11.116 1.00 69.38 98 LEU A N 1
ATOM 713 C CA . LEU A 1 98 ? 21.312 8.935 -9.958 1.00 69.38 98 LEU A CA 1
ATOM 714 C C . LEU A 1 98 ? 22.126 8.895 -8.658 1.00 69.38 98 LEU A C 1
ATOM 716 O O . LEU A 1 98 ? 21.692 9.503 -7.681 1.00 69.38 98 LEU A O 1
ATOM 720 N N . LEU A 1 99 ? 23.319 8.290 -8.694 1.00 68.38 99 LEU A N 1
ATOM 721 C CA . LEU A 1 99 ? 24.249 8.174 -7.564 1.00 68.38 99 LEU A CA 1
ATOM 722 C C . LEU A 1 99 ? 25.180 9.389 -7.381 1.00 68.38 99 LEU A C 1
ATOM 724 O O . LEU A 1 99 ? 25.778 9.552 -6.317 1.00 68.38 99 LEU A O 1
ATOM 728 N N . SER A 1 100 ? 25.339 10.243 -8.399 1.00 64.75 100 SER A N 1
ATOM 729 C CA . SER A 1 100 ? 26.229 11.406 -8.311 1.00 64.75 100 SER A CA 1
ATOM 730 C C . SER A 1 100 ? 25.655 12.486 -7.375 1.00 64.75 100 SER A C 1
ATOM 732 O O . SER A 1 100 ? 24.533 12.956 -7.593 1.00 64.75 100 SER A O 1
ATOM 734 N N . PRO A 1 101 ? 26.430 12.979 -6.387 1.00 53.84 101 PRO A N 1
ATOM 735 C CA . PRO A 1 101 ? 26.010 14.056 -5.488 1.00 53.84 101 PRO A CA 1
ATOM 736 C C . PRO A 1 101 ? 25.974 15.452 -6.151 1.00 53.84 101 PRO A C 1
ATOM 738 O O . PRO A 1 101 ? 25.753 16.452 -5.466 1.00 53.84 101 PRO A O 1
ATOM 741 N N . SER A 1 102 ? 26.205 15.567 -7.469 1.00 44.88 102 SER A N 1
ATOM 742 C CA . SER A 1 102 ? 26.400 16.861 -8.137 1.00 44.88 102 SER A CA 1
ATOM 743 C C . SER A 1 102 ? 25.099 17.570 -8.582 1.00 44.88 102 SER A C 1
ATOM 745 O O . SER A 1 102 ? 24.393 17.123 -9.479 1.00 44.88 102 SER A O 1
ATOM 747 N N . ALA A 1 103 ? 24.873 18.729 -7.947 1.00 41.66 103 ALA A N 1
ATOM 748 C CA . ALA A 1 103 ? 24.130 19.945 -8.326 1.00 41.66 103 ALA A CA 1
ATOM 749 C C . ALA A 1 103 ? 22.622 19.894 -8.735 1.00 41.66 103 ALA A C 1
ATOM 751 O O . ALA A 1 103 ? 22.217 19.119 -9.599 1.00 41.66 103 ALA A O 1
ATOM 752 N N . PRO A 1 104 ? 21.786 20.816 -8.198 1.00 46.25 104 PRO A N 1
ATOM 753 C CA . PRO A 1 104 ? 20.348 20.930 -8.493 1.00 46.25 104 PRO A CA 1
ATOM 754 C C . PRO A 1 104 ? 20.005 21.356 -9.934 1.00 46.25 104 PRO A C 1
ATOM 756 O O . PRO A 1 104 ? 18.903 21.059 -10.393 1.00 46.25 104 PRO A O 1
ATOM 759 N N . ASP A 1 105 ? 20.934 21.970 -10.674 1.00 47.72 105 ASP A N 1
ATOM 760 C CA . ASP A 1 105 ? 20.694 22.433 -12.053 1.00 47.72 105 ASP A CA 1
ATOM 761 C C . ASP A 1 105 ? 20.571 21.284 -13.075 1.00 47.72 105 ASP A C 1
ATOM 763 O O . ASP A 1 105 ? 19.990 21.470 -14.137 1.00 47.72 105 ASP A O 1
ATOM 767 N N . LYS A 1 106 ? 21.025 20.068 -12.729 1.00 58.06 106 LYS A N 1
ATOM 768 C CA . LYS A 1 106 ? 20.928 18.860 -13.577 1.00 58.06 106 LYS A CA 1
ATOM 769 C C . LYS A 1 106 ? 19.675 18.015 -13.314 1.00 58.06 106 LYS A C 1
ATOM 771 O O . LYS A 1 106 ? 19.506 16.951 -13.907 1.00 58.06 106 LYS A O 1
ATOM 776 N N . ALA A 1 107 ? 18.796 18.427 -12.396 1.00 58.34 107 ALA A N 1
ATOM 777 C CA . ALA A 1 107 ? 17.593 17.655 -12.070 1.00 58.34 107 ALA A CA 1
ATOM 778 C C . ALA A 1 107 ? 16.590 17.623 -13.237 1.00 58.34 107 ALA A C 1
ATOM 780 O O . ALA A 1 107 ? 16.001 16.575 -13.498 1.00 58.34 107 ALA A O 1
ATOM 781 N N . ALA A 1 108 ? 16.442 18.745 -13.952 1.00 62.50 108 ALA A N 1
ATOM 782 C CA . ALA A 1 108 ? 15.621 18.829 -15.160 1.00 62.50 108 ALA A CA 1
ATOM 783 C C . ALA A 1 108 ? 16.210 17.985 -16.304 1.00 62.50 108 ALA A C 1
ATOM 785 O O . ALA A 1 108 ? 15.472 17.282 -16.993 1.00 62.50 108 ALA A O 1
ATOM 786 N N . ASP A 1 109 ? 17.539 17.982 -16.445 1.00 74.56 109 ASP A N 1
ATOM 787 C CA . ASP A 1 109 ? 18.235 17.143 -17.424 1.00 74.56 109 ASP A CA 1
ATOM 788 C C . ASP A 1 109 ? 18.024 15.655 -17.122 1.00 74.56 109 ASP A C 1
ATOM 790 O O . ASP A 1 109 ? 17.723 14.876 -18.023 1.00 74.56 109 ASP A O 1
ATOM 794 N N . LEU A 1 110 ? 18.092 15.257 -15.847 1.00 79.00 110 LEU A N 1
ATOM 795 C CA . LEU A 1 110 ? 17.852 13.877 -15.430 1.00 79.00 110 LEU A CA 1
ATOM 796 C C . LEU A 1 110 ? 16.394 13.442 -15.643 1.00 79.00 110 LEU A C 1
ATOM 798 O O . LEU A 1 110 ? 16.152 12.318 -16.076 1.00 79.00 110 LEU A O 1
ATOM 802 N N . GLU A 1 111 ? 15.422 14.316 -15.372 1.00 81.25 111 GLU A N 1
ATOM 803 C CA . GLU A 1 111 ? 14.009 14.059 -15.683 1.00 81.25 111 GLU A CA 1
ATOM 804 C C . GLU A 1 111 ? 13.797 13.864 -17.190 1.00 81.25 111 GLU A C 1
ATOM 806 O O . GLU A 1 111 ? 13.113 12.923 -17.600 1.00 81.25 111 GLU A O 1
ATOM 811 N N . CYS A 1 112 ? 14.436 14.696 -18.017 1.00 83.50 112 CYS A N 1
ATOM 812 C CA . CYS A 1 112 ? 14.409 14.574 -19.472 1.00 83.50 112 CYS A CA 1
ATOM 813 C C . CYS A 1 112 ? 15.024 13.244 -19.937 1.00 83.50 112 CYS A C 1
ATOM 815 O O . CYS A 1 112 ? 14.374 12.485 -20.654 1.00 83.50 112 CYS A O 1
ATOM 817 N N . ILE A 1 113 ? 16.226 12.910 -19.452 1.00 85.50 113 ILE A N 1
ATOM 818 C CA . ILE A 1 113 ? 16.931 11.651 -19.740 1.00 85.50 113 ILE A CA 1
ATOM 819 C C . ILE A 1 113 ? 16.045 10.445 -19.408 1.00 85.50 113 ILE A C 1
ATOM 821 O O . ILE A 1 113 ? 15.823 9.582 -20.256 1.00 85.50 113 ILE A O 1
ATOM 825 N N . LEU A 1 114 ? 15.489 10.400 -18.195 1.00 86.38 114 LEU A N 1
ATOM 826 C CA . LEU A 1 114 ? 14.638 9.295 -17.751 1.00 86.38 114 LEU A CA 1
ATOM 827 C C . LEU A 1 114 ? 13.323 9.219 -18.538 1.00 86.38 114 LEU A C 1
ATOM 829 O O . LEU A 1 114 ? 12.826 8.122 -18.792 1.00 86.38 114 LEU A O 1
ATOM 833 N N . THR A 1 115 ? 12.779 10.358 -18.968 1.00 87.69 115 THR A N 1
ATOM 834 C CA . THR A 1 115 ? 11.590 10.402 -19.830 1.00 87.69 115 THR A CA 1
ATOM 835 C C . THR A 1 115 ? 11.882 9.819 -21.211 1.00 87.69 115 THR A C 1
ATOM 837 O O . THR A 1 115 ? 11.097 9.012 -21.705 1.00 87.69 115 THR A O 1
ATOM 840 N N . VAL A 1 116 ? 13.025 10.158 -21.818 1.00 88.69 116 VAL A N 1
ATOM 841 C CA . VAL A 1 116 ? 13.448 9.570 -23.101 1.00 88.69 116 VAL A CA 1
ATOM 842 C C . VAL A 1 116 ? 13.639 8.058 -22.966 1.00 88.69 116 VAL A C 1
ATOM 844 O O . VAL A 1 116 ? 13.175 7.317 -23.828 1.00 88.69 116 VAL A O 1
ATOM 847 N N . ILE A 1 117 ? 14.232 7.586 -21.864 1.00 88.38 117 ILE A N 1
ATOM 848 C CA . ILE A 1 117 ? 14.362 6.147 -21.584 1.00 88.38 117 ILE A CA 1
ATOM 849 C C . ILE A 1 117 ? 12.982 5.479 -21.471 1.00 88.38 117 ILE A C 1
ATOM 851 O O . ILE A 1 117 ? 12.775 4.408 -22.035 1.00 88.38 117 ILE A O 1
ATOM 855 N N . CYS A 1 118 ? 12.010 6.105 -20.797 1.00 91.19 118 CYS A N 1
ATOM 856 C CA . CYS A 1 118 ? 10.648 5.564 -20.699 1.00 91.19 118 CYS A CA 1
ATOM 857 C C . CYS A 1 118 ? 9.947 5.470 -22.061 1.00 91.19 118 CYS A C 1
ATOM 859 O O . CYS A 1 118 ? 9.192 4.527 -22.291 1.00 91.19 118 CYS A O 1
ATOM 861 N N . ASN A 1 119 ? 10.221 6.402 -22.977 1.00 91.25 119 ASN A N 1
ATOM 862 C CA . ASN A 1 119 ? 9.656 6.375 -24.326 1.00 91.25 119 ASN A CA 1
ATOM 863 C C . ASN A 1 119 ? 10.143 5.178 -25.161 1.00 91.25 119 ASN A C 1
ATOM 865 O O . ASN A 1 119 ? 9.477 4.828 -26.126 1.00 91.25 119 ASN A O 1
ATOM 869 N N . LEU A 1 120 ? 11.222 4.479 -24.784 1.00 89.19 120 LEU A N 1
ATOM 870 C CA . LEU A 1 120 ? 11.626 3.238 -25.466 1.00 89.19 120 LEU A CA 1
ATOM 871 C C . LEU A 1 120 ? 10.528 2.166 -25.445 1.00 89.19 120 LEU A C 1
ATOM 873 O O . LEU A 1 120 ? 10.426 1.364 -26.368 1.00 89.19 120 LEU A O 1
ATOM 877 N N . VAL A 1 121 ? 9.668 2.182 -24.425 1.00 91.12 121 VAL A N 1
ATOM 878 C CA . VAL A 1 121 ? 8.530 1.261 -24.308 1.00 91.12 121 VAL A CA 1
ATOM 879 C C . VAL A 1 121 ? 7.546 1.415 -25.470 1.00 91.12 121 VAL A C 1
ATOM 881 O O . VAL A 1 121 ? 6.931 0.431 -25.870 1.00 91.12 121 VAL A O 1
ATOM 884 N N . THR A 1 122 ? 7.404 2.616 -26.043 1.00 90.88 122 THR A N 1
ATOM 885 C CA . THR A 1 122 ? 6.499 2.845 -27.184 1.00 90.88 122 THR A CA 1
ATOM 886 C C . THR A 1 122 ? 7.096 2.395 -28.517 1.00 90.88 122 THR A C 1
ATOM 888 O O . THR A 1 122 ? 6.359 2.263 -29.492 1.00 90.88 122 THR A O 1
ATOM 891 N N . MET A 1 123 ? 8.407 2.140 -28.554 1.00 87.75 123 MET A N 1
ATOM 892 C CA . MET A 1 123 ? 9.137 1.660 -29.731 1.00 87.75 123 MET A CA 1
ATOM 893 C C . MET A 1 123 ? 9.190 0.128 -29.808 1.00 87.75 123 MET A C 1
ATOM 895 O O . MET A 1 123 ? 9.546 -0.418 -30.851 1.00 87.75 123 MET A O 1
ATOM 899 N N . ALA A 1 124 ? 8.832 -0.563 -28.720 1.00 88.81 124 ALA A N 1
ATOM 900 C CA . ALA A 1 124 ? 8.829 -2.018 -28.637 1.00 88.81 124 ALA A CA 1
ATOM 901 C C . ALA A 1 124 ? 7.948 -2.658 -29.724 1.00 88.81 124 ALA A C 1
ATOM 903 O O . ALA A 1 124 ? 6.841 -2.199 -30.011 1.00 88.81 124 ALA A O 1
ATOM 904 N N . GLY A 1 125 ? 8.418 -3.766 -30.298 1.00 86.94 125 GLY A N 1
ATOM 905 C CA . GLY A 1 125 ? 7.701 -4.502 -31.341 1.00 86.94 125 GLY A CA 1
ATOM 906 C C . GLY A 1 125 ? 6.546 -5.359 -30.814 1.00 86.94 125 GLY A C 1
ATOM 907 O O . GLY A 1 125 ? 5.763 -5.886 -31.604 1.00 86.94 125 GLY A O 1
ATOM 908 N N . SER A 1 126 ? 6.435 -5.526 -29.492 1.00 89.69 126 SER A N 1
ATOM 909 C CA . SER A 1 126 ? 5.396 -6.323 -28.830 1.00 89.69 126 SER A CA 1
ATOM 910 C C . SER A 1 126 ? 5.093 -5.817 -27.415 1.00 89.69 126 SER A C 1
ATOM 912 O O . SER A 1 126 ? 5.911 -5.131 -26.801 1.00 89.69 126 SER A O 1
ATOM 914 N N . GLU A 1 127 ? 3.931 -6.195 -26.868 1.00 88.44 127 GLU A N 1
ATOM 915 C CA . GLU A 1 127 ? 3.583 -5.890 -25.471 1.00 88.44 127 GLU A CA 1
ATOM 916 C C . GLU A 1 127 ? 4.521 -6.572 -24.464 1.00 88.44 127 GLU A C 1
ATOM 918 O O . GLU A 1 127 ? 4.811 -5.992 -23.418 1.00 88.44 127 GLU A O 1
ATOM 923 N N . ASP A 1 128 ? 5.024 -7.767 -24.785 1.00 89.75 128 ASP A N 1
ATOM 924 C CA . ASP A 1 128 ? 5.961 -8.499 -23.930 1.00 89.75 128 ASP A CA 1
ATOM 925 C C . ASP A 1 128 ? 7.317 -7.788 -23.867 1.00 89.75 128 ASP A C 1
ATOM 927 O O . ASP A 1 128 ? 7.860 -7.587 -22.783 1.00 89.75 128 ASP A O 1
ATOM 931 N N . GLU A 1 129 ? 7.838 -7.325 -25.007 1.00 90.44 129 GLU A N 1
ATOM 932 C CA . GLU A 1 129 ? 9.070 -6.530 -25.041 1.00 90.44 129 GLU A CA 1
ATOM 933 C C . GLU A 1 129 ? 8.897 -5.198 -24.294 1.00 90.44 129 GLU A C 1
ATOM 935 O O . GLU A 1 129 ? 9.747 -4.829 -23.482 1.00 90.44 129 GLU A O 1
ATOM 940 N N . ALA A 1 130 ? 7.767 -4.510 -24.492 1.00 91.50 130 ALA A N 1
ATOM 941 C CA . ALA A 1 130 ? 7.423 -3.296 -23.751 1.00 91.50 130 ALA A CA 1
ATOM 942 C C . ALA A 1 130 ? 7.406 -3.542 -22.231 1.00 91.50 130 ALA A C 1
ATOM 944 O O . ALA A 1 130 ? 7.887 -2.716 -21.448 1.00 91.50 130 ALA A O 1
ATOM 945 N N . LEU A 1 131 ? 6.878 -4.694 -21.807 1.00 92.25 131 LEU A N 1
ATOM 946 C CA . LEU A 1 131 ? 6.839 -5.103 -20.409 1.00 92.25 131 LEU A CA 1
ATOM 947 C C . LEU A 1 131 ? 8.234 -5.429 -19.859 1.00 92.25 131 LEU A C 1
ATOM 949 O O . LEU A 1 131 ? 8.529 -5.033 -18.733 1.00 92.25 131 LEU A O 1
ATOM 953 N N . GLU A 1 132 ? 9.098 -6.106 -20.617 1.00 93.06 132 GLU A N 1
ATOM 954 C CA . GLU A 1 132 ? 10.485 -6.377 -20.207 1.00 93.06 132 GLU A CA 1
ATOM 955 C C . GLU A 1 132 ? 11.300 -5.085 -20.057 1.00 93.06 132 GLU A C 1
ATOM 957 O O . GLU A 1 132 ? 11.984 -4.899 -19.047 1.00 93.06 132 GLU A O 1
ATOM 962 N N . ILE A 1 133 ? 11.149 -4.135 -20.987 1.00 92.81 133 ILE A N 1
ATOM 963 C CA . ILE A 1 133 ? 11.759 -2.803 -20.869 1.00 92.81 133 ILE A CA 1
ATOM 964 C C . ILE A 1 133 ? 11.240 -2.093 -19.610 1.00 92.81 133 ILE A C 1
ATOM 966 O O . ILE A 1 133 ? 12.025 -1.559 -18.825 1.00 92.81 133 ILE A O 1
ATOM 970 N N . ALA A 1 134 ? 9.928 -2.123 -19.361 1.00 94.25 134 ALA A N 1
ATOM 971 C CA . ALA A 1 134 ? 9.349 -1.511 -18.168 1.00 94.25 134 ALA A CA 1
ATOM 972 C C . ALA A 1 134 ? 9.834 -2.170 -16.867 1.00 94.25 134 ALA A C 1
ATOM 974 O O . ALA A 1 134 ? 10.134 -1.461 -15.907 1.00 94.25 134 ALA A O 1
ATOM 975 N N . LYS A 1 135 ? 9.957 -3.504 -16.823 1.00 94.00 135 LYS A N 1
ATOM 976 C CA . LYS A 1 135 ? 10.524 -4.235 -15.677 1.00 94.00 135 LYS A CA 1
ATOM 977 C C . LYS A 1 135 ? 11.957 -3.794 -15.402 1.00 94.00 135 LYS A C 1
ATOM 979 O O . LYS A 1 135 ? 12.295 -3.544 -14.245 1.00 94.00 135 LYS A O 1
ATOM 984 N N . LEU A 1 136 ? 12.770 -3.656 -16.449 1.00 93.50 136 LEU A N 1
ATOM 985 C CA . LEU A 1 136 ? 14.149 -3.196 -16.339 1.00 93.50 136 LEU A CA 1
ATOM 986 C C . LEU A 1 136 ? 14.222 -1.769 -15.773 1.00 93.50 136 LEU A C 1
ATOM 988 O O . LEU A 1 136 ? 14.946 -1.534 -14.804 1.00 93.50 136 LEU A O 1
ATOM 992 N N . ILE A 1 137 ? 13.429 -0.837 -16.315 1.00 92.44 137 ILE A N 1
ATOM 993 C CA . ILE A 1 137 ? 13.353 0.547 -15.817 1.00 92.44 137 ILE A CA 1
ATOM 994 C C . ILE A 1 137 ? 12.905 0.562 -14.350 1.00 92.44 137 ILE A C 1
ATOM 996 O O . ILE A 1 137 ? 13.541 1.202 -13.512 1.00 92.44 137 ILE A O 1
ATOM 1000 N N . CYS A 1 138 ? 11.842 -0.170 -14.010 1.00 93.19 138 CYS A N 1
ATOM 1001 C CA . CYS A 1 138 ? 11.345 -0.261 -12.642 1.00 93.19 138 CYS A CA 1
ATOM 1002 C C . CYS A 1 138 ? 12.403 -0.789 -11.674 1.00 93.19 138 CYS A C 1
ATOM 1004 O O . CYS A 1 138 ? 12.608 -0.171 -10.633 1.00 93.19 138 CYS A O 1
ATOM 1006 N N . ALA A 1 139 ? 13.087 -1.883 -12.019 1.00 91.62 139 ALA A N 1
ATOM 1007 C CA . ALA A 1 139 ? 14.134 -2.462 -11.184 1.00 91.62 139 ALA A CA 1
ATOM 1008 C C . ALA A 1 139 ? 15.240 -1.439 -10.899 1.00 91.62 139 ALA A C 1
ATOM 1010 O O . ALA A 1 139 ? 15.630 -1.247 -9.749 1.00 91.62 139 ALA A O 1
ATOM 1011 N N . LYS A 1 140 ? 15.690 -0.708 -11.923 1.00 88.62 140 LYS A N 1
ATOM 1012 C CA . LYS A 1 140 ? 16.705 0.336 -11.751 1.00 88.62 140 LYS A CA 1
ATOM 1013 C C . LYS A 1 140 ? 16.232 1.466 -10.846 1.00 88.62 140 LYS A C 1
ATOM 1015 O O . LYS A 1 140 ? 16.946 1.837 -9.920 1.00 88.62 140 LYS A O 1
ATOM 1020 N N . LEU A 1 141 ? 15.010 1.962 -11.031 1.00 87.00 141 LEU A N 1
ATOM 1021 C CA . LEU A 1 141 ? 14.472 3.051 -10.211 1.00 87.00 141 LEU A CA 1
ATOM 1022 C C . LEU A 1 141 ? 14.215 2.634 -8.752 1.00 87.00 141 LEU A C 1
ATOM 1024 O O . LEU A 1 141 ? 14.384 3.455 -7.846 1.00 87.00 141 LEU A O 1
ATOM 1028 N N . THR A 1 142 ? 13.840 1.379 -8.490 1.00 88.12 142 THR A N 1
ATOM 1029 C CA . THR A 1 142 ? 13.588 0.903 -7.119 1.00 88.12 142 THR A CA 1
ATOM 1030 C C . THR A 1 142 ? 14.848 0.481 -6.371 1.00 88.12 142 THR A C 1
ATOM 1032 O O . THR A 1 142 ? 14.866 0.581 -5.151 1.00 88.12 142 THR A O 1
ATOM 1035 N N . HIS A 1 143 ? 15.911 0.061 -7.065 1.00 86.00 143 HIS A N 1
ATOM 1036 C CA . HIS A 1 143 ? 17.185 -0.315 -6.431 1.00 86.00 143 HIS A CA 1
ATOM 1037 C C . HIS A 1 143 ? 17.984 0.884 -5.888 1.00 86.00 143 HIS A C 1
ATOM 1039 O O . HIS A 1 143 ? 18.899 0.695 -5.086 1.00 86.00 143 HIS A O 1
ATOM 1045 N N . GLN A 1 144 ? 17.657 2.110 -6.308 1.00 79.31 144 GLN A N 1
ATOM 1046 C CA . GLN A 1 144 ? 18.328 3.322 -5.834 1.00 79.31 144 GLN A CA 1
ATOM 1047 C C . GLN A 1 144 ? 18.048 3.580 -4.340 1.00 79.31 144 GLN A C 1
ATOM 1049 O O . GLN A 1 144 ? 16.912 3.352 -3.894 1.00 79.31 144 GLN A O 1
ATOM 1054 N N . PRO A 1 145 ? 19.023 4.115 -3.574 1.00 79.69 145 PRO A N 1
ATOM 1055 C CA . PRO A 1 145 ? 18.860 4.382 -2.148 1.00 79.69 145 PRO A CA 1
ATOM 1056 C C . PRO A 1 145 ? 17.581 5.179 -1.839 1.00 79.69 145 PRO A C 1
ATOM 1058 O O . PRO A 1 145 ? 17.211 6.081 -2.596 1.00 79.69 145 PRO A O 1
ATOM 1061 N N . PRO A 1 146 ? 16.869 4.905 -0.729 1.00 75.62 146 PRO A N 1
ATOM 1062 C CA . PRO A 1 146 ? 15.573 5.541 -0.475 1.00 75.62 146 PRO A CA 1
ATOM 1063 C C . PRO A 1 146 ? 15.619 7.071 -0.326 1.00 75.62 146 PRO A C 1
ATOM 1065 O O . PRO A 1 146 ? 14.636 7.751 -0.614 1.00 75.62 146 PRO A O 1
ATOM 1068 N N . ALA A 1 147 ? 16.765 7.619 0.087 1.00 73.81 147 ALA A N 1
ATOM 1069 C CA . ALA A 1 147 ? 16.981 9.059 0.217 1.00 73.81 147 ALA A CA 1
ATOM 1070 C C . ALA A 1 147 ? 17.135 9.777 -1.138 1.00 73.81 147 ALA A C 1
ATOM 1072 O O . ALA A 1 147 ? 16.909 10.986 -1.227 1.00 73.81 147 ALA A O 1
ATOM 1073 N N . ASP A 1 148 ? 17.467 9.048 -2.206 1.00 79.19 148 ASP A N 1
ATOM 1074 C CA . ASP A 1 148 ? 17.858 9.655 -3.472 1.00 79.19 148 ASP A CA 1
ATOM 1075 C C . ASP A 1 148 ? 16.636 9.976 -4.330 1.00 79.19 148 ASP A C 1
ATOM 1077 O O . ASP A 1 148 ? 15.956 9.097 -4.870 1.00 79.19 148 ASP A O 1
ATOM 1081 N N . LYS A 1 149 ? 16.336 11.276 -4.435 1.00 83.50 149 LYS A N 1
ATOM 1082 C CA . LYS A 1 149 ? 15.360 11.876 -5.365 1.00 83.50 149 LYS A CA 1
ATOM 1083 C C . LYS A 1 149 ? 14.041 11.070 -5.508 1.00 83.50 149 LYS A C 1
ATOM 1085 O O . LYS A 1 149 ? 13.597 10.830 -6.635 1.00 83.50 149 LYS A O 1
ATOM 1090 N N . PRO A 1 150 ? 13.370 10.648 -4.416 1.00 88.94 150 PRO A N 1
ATOM 1091 C CA . PRO A 1 150 ? 12.221 9.736 -4.492 1.00 88.94 150 PRO A CA 1
ATOM 1092 C C . PRO A 1 150 ? 11.032 10.323 -5.269 1.00 88.94 150 PRO A C 1
ATOM 1094 O O . PRO A 1 150 ? 10.390 9.621 -6.045 1.00 88.94 150 PRO A O 1
ATOM 1097 N N . THR A 1 151 ? 10.781 11.630 -5.154 1.00 91.00 151 THR A N 1
ATOM 1098 C CA . THR A 1 151 ? 9.720 12.318 -5.909 1.00 91.00 151 THR A CA 1
ATOM 1099 C C . THR A 1 151 ? 9.952 12.287 -7.422 1.00 91.00 151 THR A C 1
ATOM 1101 O O . THR A 1 151 ? 9.001 12.089 -8.175 1.00 91.00 151 THR A O 1
ATOM 1104 N N . LEU A 1 152 ? 11.200 12.440 -7.883 1.00 88.44 152 LEU A N 1
ATOM 1105 C CA . LEU A 1 152 ? 11.532 12.335 -9.308 1.00 88.44 152 LEU A CA 1
ATOM 1106 C C . LEU A 1 152 ? 11.275 10.912 -9.815 1.00 88.44 152 LEU A C 1
ATOM 1108 O O . LEU A 1 152 ? 10.625 10.730 -10.839 1.00 88.44 152 LEU A O 1
ATOM 1112 N N . ARG A 1 153 ? 11.721 9.901 -9.060 1.00 90.06 153 ARG A N 1
ATOM 1113 C CA . ARG A 1 153 ? 11.508 8.490 -9.411 1.00 90.06 153 ARG A CA 1
ATOM 1114 C C . ARG A 1 153 ? 10.024 8.141 -9.527 1.00 90.06 153 ARG A C 1
ATOM 1116 O O . ARG A 1 153 ? 9.632 7.497 -10.493 1.00 90.06 153 ARG A O 1
ATOM 1123 N N . ILE A 1 154 ? 9.189 8.620 -8.602 1.00 92.69 154 ILE A N 1
ATOM 1124 C CA . ILE A 1 154 ? 7.732 8.417 -8.657 1.00 92.69 154 ILE A CA 1
ATOM 1125 C C . ILE A 1 154 ? 7.127 9.066 -9.908 1.00 92.69 154 ILE A C 1
ATOM 1127 O O . ILE A 1 154 ? 6.329 8.429 -10.591 1.00 92.69 154 ILE A O 1
ATOM 1131 N N . LYS A 1 155 ? 7.529 10.296 -10.255 1.00 91.50 155 LYS A N 1
ATOM 1132 C CA . LYS A 1 155 ? 7.056 10.966 -11.479 1.00 91.50 155 LYS A CA 1
ATOM 1133 C C . LYS A 1 155 ? 7.420 10.192 -12.745 1.00 91.50 155 LYS A C 1
ATOM 1135 O O . LYS A 1 155 ? 6.571 10.012 -13.614 1.00 91.50 155 LYS A O 1
ATOM 1140 N N . VAL A 1 156 ? 8.656 9.703 -12.832 1.00 91.25 156 VAL A N 1
ATOM 1141 C CA . VAL A 1 156 ? 9.121 8.890 -13.966 1.00 91.25 156 VAL A CA 1
ATOM 1142 C C . VAL A 1 156 ? 8.326 7.585 -14.054 1.00 91.25 156 VAL A C 1
ATOM 1144 O O . VAL A 1 156 ? 7.865 7.226 -15.133 1.00 91.25 156 VAL A O 1
ATOM 1147 N N . LEU A 1 157 ? 8.066 6.918 -12.924 1.00 94.19 157 LEU A N 1
ATOM 1148 C CA . LEU A 1 157 ? 7.215 5.724 -12.883 1.00 94.19 157 LEU A CA 1
ATOM 1149 C C . LEU A 1 157 ? 5.769 6.030 -13.311 1.00 94.19 157 LEU A C 1
ATOM 1151 O O . LEU A 1 157 ? 5.159 5.238 -14.023 1.00 94.19 157 LEU A O 1
ATOM 1155 N N . PHE A 1 158 ? 5.213 7.186 -12.950 1.00 94.31 158 PHE A N 1
ATOM 1156 C CA . PHE A 1 158 ? 3.892 7.603 -13.434 1.00 94.31 158 PHE A CA 1
ATOM 1157 C C . PHE A 1 158 ? 3.882 7.891 -14.940 1.00 94.31 158 PHE A C 1
ATOM 1159 O O . PHE A 1 158 ? 2.904 7.567 -15.613 1.00 94.31 158 PHE A O 1
ATOM 1166 N N . SER A 1 159 ? 4.968 8.442 -15.485 1.00 92.62 159 SER A N 1
ATOM 1167 C CA . SER A 1 159 ? 5.137 8.598 -16.933 1.00 92.62 159 SER A CA 1
ATOM 1168 C C . SER A 1 159 ? 5.148 7.233 -17.624 1.00 92.62 159 SER A C 1
ATOM 1170 O O . SER A 1 159 ? 4.335 6.982 -18.512 1.00 92.62 159 SER A O 1
ATOM 1172 N N . LEU A 1 160 ? 5.962 6.298 -17.124 1.00 93.62 160 LEU A N 1
ATOM 1173 C CA . LEU A 1 160 ? 6.035 4.920 -17.614 1.00 93.62 160 LEU A CA 1
ATOM 1174 C C . LEU A 1 160 ? 4.671 4.206 -17.564 1.00 93.62 160 LEU A C 1
ATOM 1176 O O . LEU A 1 160 ? 4.277 3.553 -18.528 1.00 93.62 160 LEU A O 1
ATOM 1180 N N . TYR A 1 161 ? 3.913 4.379 -16.477 1.00 94.12 161 TYR A N 1
ATOM 1181 C CA . TYR A 1 161 ? 2.549 3.857 -16.345 1.00 94.12 161 TYR A CA 1
ATOM 1182 C C . TYR A 1 161 ? 1.624 4.364 -17.460 1.00 94.12 161 TYR A C 1
ATOM 1184 O O . TYR A 1 161 ? 0.823 3.603 -18.005 1.00 94.12 161 TYR A O 1
ATOM 1192 N N . ASN A 1 162 ? 1.718 5.654 -17.791 1.00 93.19 162 ASN A N 1
ATOM 1193 C CA . ASN A 1 162 ? 0.870 6.281 -18.801 1.00 93.19 162 ASN A CA 1
ATOM 1194 C C . ASN A 1 162 ? 1.236 5.845 -20.232 1.00 93.19 162 ASN A C 1
ATOM 1196 O O . ASN A 1 162 ? 0.366 5.872 -21.101 1.00 93.19 162 ASN A O 1
ATOM 1200 N N . LEU A 1 163 ? 2.485 5.429 -20.469 1.00 92.19 163 LEU A N 1
ATOM 1201 C CA . LEU A 1 163 ? 2.979 4.971 -21.773 1.00 92.19 163 LEU A CA 1
ATOM 1202 C C . LEU A 1 163 ? 2.668 3.495 -22.059 1.00 92.19 163 LEU A C 1
ATOM 1204 O O . LEU A 1 163 ? 2.559 3.105 -23.219 1.00 92.19 163 LEU A O 1
ATOM 1208 N N . LEU A 1 164 ? 2.523 2.667 -21.021 1.00 90.56 164 LEU A N 1
ATOM 1209 C CA . LEU A 1 164 ? 2.299 1.233 -21.194 1.00 90.56 164 LEU A CA 1
ATOM 1210 C C . LEU A 1 164 ? 0.894 0.923 -21.742 1.00 90.56 164 LEU A C 1
ATOM 1212 O O . LEU A 1 164 ? -0.097 1.420 -21.202 1.00 90.56 164 LEU A O 1
ATOM 1216 N N . PRO A 1 165 ? 0.766 0.033 -22.742 1.00 83.94 165 PRO A N 1
ATOM 1217 C CA . PRO A 1 165 ? -0.533 -0.492 -23.162 1.00 83.94 165 PRO A CA 1
ATOM 1218 C C . PRO A 1 165 ? -1.038 -1.599 -22.218 1.00 83.94 165 PRO A C 1
ATOM 1220 O O . PRO A 1 165 ? -2.230 -1.661 -21.918 1.00 83.94 165 PRO A O 1
ATOM 1223 N N . SER A 1 166 ? -0.126 -2.422 -21.687 1.00 88.44 166 SER A N 1
ATOM 1224 C CA . SER A 1 166 ? -0.447 -3.582 -20.847 1.00 88.44 166 SER A CA 1
ATOM 1225 C C . SER A 1 166 ? -1.022 -3.188 -19.482 1.00 88.44 166 SER A C 1
ATOM 1227 O O . SER A 1 166 ? -0.411 -2.438 -18.717 1.00 88.44 166 SER A O 1
ATOM 1229 N N . LEU A 1 167 ? -2.177 -3.763 -19.130 1.00 89.44 167 LEU A N 1
ATOM 1230 C CA . LEU A 1 167 ? -2.831 -3.563 -17.829 1.00 89.44 167 LEU A CA 1
ATOM 1231 C C . LEU A 1 167 ? -2.027 -4.167 -16.670 1.00 89.44 167 LEU A C 1
ATOM 1233 O O . LEU A 1 167 ? -1.920 -3.558 -15.605 1.00 89.44 167 LEU A O 1
ATOM 1237 N N . SER A 1 168 ? -1.420 -5.334 -16.895 1.00 87.19 168 SER A N 1
ATOM 1238 C CA . SER A 1 168 ? -0.533 -5.973 -15.918 1.00 87.19 168 SER A CA 1
ATOM 1239 C C . SER A 1 168 ? 0.733 -5.139 -15.702 1.00 87.19 168 SER A C 1
ATOM 1241 O O . SER A 1 168 ? 1.123 -4.879 -14.561 1.00 87.19 168 SER A O 1
ATOM 1243 N N . GLY A 1 169 ? 1.313 -4.611 -16.790 1.00 90.88 169 GLY A N 1
ATOM 1244 C CA . GLY A 1 169 ? 2.436 -3.675 -16.724 1.00 90.88 169 GLY A CA 1
ATOM 1245 C C . GLY A 1 169 ? 2.097 -2.414 -15.927 1.00 90.88 169 GLY A C 1
ATOM 1246 O O . GLY A 1 169 ? 2.847 -2.030 -15.034 1.00 90.88 169 GLY A O 1
ATOM 1247 N N . LYS A 1 170 ? 0.924 -1.820 -16.169 1.00 93.75 170 LYS A N 1
ATOM 1248 C CA . LYS A 1 170 ? 0.407 -0.678 -15.399 1.00 93.75 170 LYS A CA 1
ATOM 1249 C C . LYS A 1 170 ? 0.321 -0.970 -13.899 1.00 93.75 170 LYS A C 1
ATOM 1251 O O . LYS A 1 170 ? 0.851 -0.201 -13.096 1.00 93.75 170 LYS A O 1
ATOM 1256 N N . ALA A 1 171 ? -0.295 -2.084 -13.507 1.00 93.06 171 ALA A N 1
ATOM 1257 C CA . ALA A 1 171 ? -0.393 -2.470 -12.099 1.00 93.06 171 ALA A CA 1
ATOM 1258 C C . ALA A 1 171 ? 0.992 -2.662 -11.450 1.00 93.06 171 ALA A C 1
ATOM 1260 O O . ALA A 1 171 ? 1.218 -2.219 -10.321 1.00 93.06 171 ALA A O 1
ATOM 1261 N N . MET A 1 172 ? 1.932 -3.278 -12.177 1.00 94.19 172 MET A N 1
ATOM 1262 C CA . MET A 1 172 ? 3.311 -3.490 -11.730 1.00 94.19 172 MET A CA 1
ATOM 1263 C C . MET A 1 172 ? 4.044 -2.162 -11.502 1.00 94.19 172 MET A C 1
ATOM 1265 O O . MET A 1 172 ? 4.564 -1.932 -10.408 1.00 94.19 172 MET A O 1
ATOM 1269 N N . VAL A 1 173 ? 4.026 -1.257 -12.486 1.00 95.06 173 VAL A N 1
ATOM 1270 C CA . VAL A 1 173 ? 4.697 0.049 -12.389 1.00 95.06 173 VAL A CA 1
ATOM 1271 C C . VAL A 1 173 ? 4.121 0.880 -11.244 1.00 95.06 173 VAL A C 1
ATOM 1273 O O . VAL A 1 173 ? 4.872 1.485 -10.477 1.00 95.06 173 VAL A O 1
ATOM 1276 N N . TYR A 1 174 ? 2.795 0.875 -11.074 1.00 95.50 174 TYR A N 1
ATOM 1277 C CA . TYR A 1 174 ? 2.157 1.585 -9.969 1.00 95.50 174 TYR A CA 1
ATOM 1278 C C . TYR A 1 174 ? 2.595 1.031 -8.606 1.00 95.50 174 TYR A C 1
ATOM 1280 O O . TYR A 1 174 ? 2.951 1.804 -7.718 1.00 95.50 174 TYR A O 1
ATOM 1288 N N . ARG A 1 175 ? 2.660 -0.298 -8.446 1.00 94.06 175 ARG A N 1
ATOM 1289 C CA . ARG A 1 175 ? 3.162 -0.936 -7.215 1.00 94.06 175 ARG A CA 1
ATOM 1290 C C . ARG A 1 175 ? 4.599 -0.515 -6.908 1.00 94.06 175 ARG A C 1
ATOM 1292 O O . ARG A 1 175 ? 4.908 -0.197 -5.763 1.00 94.06 175 ARG A O 1
ATOM 1299 N N . LYS A 1 176 ? 5.457 -0.441 -7.928 1.00 94.44 176 LYS A N 1
ATOM 1300 C CA . LYS A 1 176 ? 6.837 0.041 -7.784 1.00 94.44 176 LYS A CA 1
ATOM 1301 C C . LYS A 1 176 ? 6.913 1.514 -7.382 1.00 94.44 176 LYS A C 1
ATOM 1303 O O . LYS A 1 176 ? 7.762 1.872 -6.570 1.00 94.44 176 LYS A O 1
ATOM 1308 N N . ALA A 1 177 ? 5.990 2.357 -7.845 1.00 95.06 177 ALA A N 1
ATOM 1309 C CA . ALA A 1 177 ? 5.892 3.738 -7.368 1.00 95.06 177 ALA A CA 1
ATOM 1310 C C . ALA A 1 177 ? 5.515 3.812 -5.877 1.00 95.06 177 ALA A C 1
ATOM 1312 O O . ALA A 1 177 ? 6.070 4.635 -5.147 1.00 95.06 177 ALA A O 1
ATOM 1313 N N . LEU A 1 178 ? 4.626 2.929 -5.407 1.00 94.62 178 LEU A N 1
ATOM 1314 C CA . LEU A 1 178 ? 4.295 2.835 -3.983 1.00 94.62 178 LEU A CA 1
ATOM 1315 C C . LEU A 1 178 ? 5.470 2.330 -3.141 1.00 94.62 178 LEU A C 1
ATOM 1317 O O . LEU A 1 178 ? 5.684 2.839 -2.048 1.00 94.62 178 LEU A O 1
ATOM 1321 N N . GLU A 1 179 ? 6.253 1.375 -3.645 1.00 92.88 179 GLU A N 1
ATOM 1322 C CA . GLU A 1 179 ? 7.463 0.881 -2.973 1.00 92.88 179 GLU A CA 1
ATOM 1323 C C . GLU A 1 179 ? 8.474 2.015 -2.745 1.00 92.88 179 GLU A C 1
ATOM 1325 O O . GLU A 1 179 ? 8.948 2.209 -1.625 1.00 92.88 179 GLU A O 1
ATOM 1330 N N . VAL A 1 180 ? 8.725 2.833 -3.776 1.00 92.19 180 VAL A N 1
ATOM 1331 C CA . VAL A 1 180 ? 9.583 4.024 -3.662 1.00 92.19 180 VAL A CA 1
ATOM 1332 C C . VAL A 1 180 ? 9.007 5.026 -2.659 1.00 92.19 180 VAL A C 1
ATOM 1334 O O . VAL A 1 180 ? 9.752 5.577 -1.851 1.00 92.19 180 VAL A O 1
ATOM 1337 N N . ALA A 1 181 ? 7.691 5.255 -2.677 1.00 92.94 181 ALA A N 1
ATOM 1338 C CA . ALA A 1 181 ? 7.042 6.172 -1.744 1.00 92.94 181 ALA A CA 1
ATOM 1339 C C . ALA A 1 181 ? 7.108 5.689 -0.287 1.00 92.94 181 ALA A C 1
ATOM 1341 O O . ALA A 1 181 ? 7.318 6.505 0.605 1.00 92.94 181 ALA A O 1
ATOM 1342 N N . ALA A 1 182 ? 6.948 4.384 -0.052 1.00 90.56 182 ALA A N 1
ATOM 1343 C CA . ALA A 1 182 ? 6.980 3.779 1.277 1.00 90.56 182 ALA A CA 1
ATOM 1344 C C . ALA A 1 182 ? 8.396 3.721 1.870 1.00 90.56 182 ALA A C 1
ATOM 1346 O O . ALA A 1 182 ? 8.554 3.826 3.082 1.00 90.56 182 ALA A O 1
ATOM 1347 N N . ALA A 1 183 ? 9.422 3.543 1.033 1.00 90.06 183 ALA A N 1
ATOM 1348 C CA . ALA A 1 183 ? 10.814 3.501 1.479 1.00 90.06 183 ALA A CA 1
ATOM 1349 C C . ALA A 1 183 ? 11.403 4.900 1.740 1.00 90.06 183 ALA A C 1
ATOM 1351 O O . ALA A 1 183 ? 12.355 5.040 2.510 1.00 90.06 183 ALA A O 1
ATOM 1352 N N . ALA A 1 184 ? 10.875 5.932 1.078 1.00 88.88 184 ALA A N 1
ATOM 1353 C CA . ALA A 1 184 ? 11.388 7.291 1.171 1.00 88.88 184 ALA A CA 1
ATOM 1354 C C . ALA A 1 184 ? 11.211 7.894 2.573 1.00 88.88 184 ALA A C 1
ATOM 1356 O O . ALA A 1 184 ? 10.164 7.775 3.206 1.00 88.88 184 ALA A O 1
ATOM 1357 N N . ALA A 1 185 ? 12.226 8.629 3.030 1.00 81.62 185 ALA A N 1
ATOM 1358 C CA . ALA A 1 185 ? 12.119 9.413 4.251 1.00 81.62 185 ALA A CA 1
ATOM 1359 C C . ALA A 1 185 ? 11.321 10.707 4.005 1.00 81.62 185 ALA A C 1
ATOM 1361 O O . ALA A 1 185 ? 11.560 11.440 3.042 1.00 81.62 185 ALA A O 1
ATOM 1362 N N . GLY A 1 186 ? 10.415 11.031 4.928 1.00 82.00 186 GLY A N 1
ATOM 1363 C CA . GLY A 1 186 ? 9.628 12.263 4.891 1.00 82.00 186 GLY A CA 1
ATOM 1364 C C . GLY A 1 186 ? 8.378 12.194 4.006 1.00 82.00 186 GLY A C 1
ATOM 1365 O O . GLY A 1 186 ? 8.029 11.170 3.433 1.00 82.00 186 GLY A O 1
ATOM 1366 N N . LYS A 1 187 ? 7.657 13.318 3.925 1.00 85.38 187 LYS A N 1
ATOM 1367 C CA . LYS A 1 187 ? 6.288 13.360 3.380 1.00 85.38 187 LYS A CA 1
ATOM 1368 C C . LYS A 1 187 ? 6.207 13.573 1.864 1.00 85.38 187 LYS A C 1
ATOM 1370 O O . LYS A 1 187 ? 5.209 13.214 1.255 1.00 85.38 187 LYS A O 1
ATOM 1375 N N . ALA A 1 188 ? 7.249 14.127 1.241 1.00 89.56 188 ALA A N 1
ATOM 1376 C CA . ALA A 1 188 ? 7.194 14.583 -0.153 1.00 89.56 188 ALA A CA 1
ATOM 1377 C C . ALA A 1 188 ? 6.905 13.456 -1.164 1.00 89.56 188 ALA A C 1
ATOM 1379 O O . ALA A 1 188 ? 6.191 13.668 -2.142 1.00 89.56 188 ALA A O 1
ATOM 1380 N N . ALA A 1 189 ? 7.439 12.254 -0.933 1.00 90.06 189 ALA A N 1
ATOM 1381 C CA . ALA A 1 189 ? 7.180 11.097 -1.786 1.00 90.06 189 ALA A CA 1
ATOM 1382 C C . ALA A 1 189 ? 5.751 10.559 -1.592 1.00 90.06 189 ALA A C 1
ATOM 1384 O O . ALA A 1 189 ? 5.043 10.318 -2.570 1.00 90.06 189 ALA A O 1
ATOM 1385 N N . ALA A 1 190 ? 5.293 10.461 -0.339 1.00 91.00 190 ALA A N 1
ATOM 1386 C CA . ALA A 1 190 ? 3.920 10.087 -0.004 1.00 91.00 190 ALA A CA 1
ATOM 1387 C C . ALA A 1 190 ? 2.894 11.066 -0.608 1.00 91.00 190 ALA A C 1
ATOM 1389 O O . ALA A 1 190 ? 1.905 10.638 -1.201 1.00 91.00 190 ALA A O 1
ATOM 1390 N N . ASP A 1 191 ? 3.171 12.372 -0.563 1.00 92.06 191 ASP A N 1
ATOM 1391 C CA . ASP A 1 191 ? 2.313 13.421 -1.133 1.00 92.06 191 ASP A CA 1
ATOM 1392 C C . ASP A 1 191 ? 2.098 13.276 -2.651 1.00 92.06 191 ASP A C 1
ATOM 1394 O O . ASP A 1 191 ? 1.100 13.767 -3.181 1.00 92.06 191 ASP A O 1
ATOM 1398 N N . CYS A 1 192 ? 2.981 12.558 -3.356 1.00 91.06 192 CYS A N 1
ATOM 1399 C CA . CYS A 1 192 ? 2.814 12.260 -4.780 1.00 91.06 192 CYS A CA 1
ATOM 1400 C C . CYS A 1 192 ? 1.773 11.175 -5.053 1.00 91.06 192 CYS A C 1
ATOM 1402 O O . CYS A 1 192 ? 1.072 11.229 -6.064 1.00 91.06 192 CYS A O 1
ATOM 1404 N N . VAL A 1 193 ? 1.666 10.187 -4.166 1.00 92.88 193 VAL A N 1
ATOM 1405 C CA . VAL A 1 193 ? 0.826 9.000 -4.372 1.00 92.88 193 VAL A CA 1
ATOM 1406 C C . VAL A 1 193 ? -0.515 9.106 -3.648 1.00 92.88 193 VAL A C 1
ATOM 1408 O O . VAL A 1 193 ? -1.520 8.638 -4.178 1.00 92.88 193 VAL A O 1
ATOM 1411 N N . VAL A 1 194 ? -0.584 9.795 -2.504 1.00 93.19 194 VAL A N 1
ATOM 1412 C CA . VAL A 1 194 ? -1.809 9.945 -1.694 1.00 93.19 194 VAL A CA 1
ATOM 1413 C C . VAL A 1 194 ? -3.030 10.427 -2.499 1.00 93.19 194 VAL A C 1
ATOM 1415 O O . VAL A 1 194 ? -4.093 9.814 -2.372 1.00 93.19 194 VAL A O 1
ATOM 1418 N N . PRO A 1 195 ? -2.933 11.430 -3.400 1.00 92.25 195 PRO A N 1
ATOM 1419 C CA . PRO A 1 195 ? -4.082 11.876 -4.196 1.00 92.25 195 PRO A CA 1
ATOM 1420 C C . PRO A 1 195 ? -4.682 10.796 -5.105 1.00 92.25 195 PRO A C 1
ATOM 1422 O O . PRO A 1 195 ? -5.836 10.914 -5.526 1.00 92.25 195 PRO A O 1
ATOM 1425 N N . THR A 1 196 ? -3.909 9.756 -5.430 1.00 92.94 196 THR A N 1
ATOM 1426 C CA . THR A 1 196 ? -4.334 8.659 -6.307 1.00 92.94 196 THR A CA 1
ATOM 1427 C C . THR A 1 196 ? -5.149 7.597 -5.563 1.00 92.94 196 THR A C 1
ATOM 1429 O O . THR A 1 196 ? -5.930 6.884 -6.192 1.00 92.94 196 THR A O 1
ATOM 1432 N N . PHE A 1 197 ? -5.065 7.535 -4.228 1.00 93.38 197 PHE A N 1
ATOM 1433 C CA . PHE A 1 197 ? -5.681 6.467 -3.431 1.00 93.38 197 PHE A CA 1
ATOM 1434 C C . PHE A 1 197 ? -7.209 6.435 -3.498 1.00 93.38 197 PHE A C 1
ATOM 1436 O O . PHE A 1 197 ? -7.815 5.365 -3.456 1.00 93.38 197 PHE A O 1
ATOM 1443 N N . LYS A 1 198 ? -7.847 7.586 -3.725 1.00 92.12 198 LYS A N 1
ATOM 1444 C CA . LYS A 1 198 ? -9.298 7.674 -3.955 1.00 92.12 198 LYS A CA 1
ATOM 1445 C C . LYS A 1 198 ? -9.784 6.866 -5.169 1.00 92.12 198 LYS A C 1
ATOM 1447 O O . LYS A 1 198 ? -10.953 6.504 -5.218 1.00 92.12 198 LYS A O 1
ATOM 1452 N N . ASN A 1 199 ? -8.897 6.577 -6.126 1.00 90.88 199 ASN A N 1
ATOM 1453 C CA . ASN A 1 199 ? -9.218 5.869 -7.367 1.00 90.88 199 ASN A CA 1
ATOM 1454 C C . ASN A 1 199 ? -8.818 4.385 -7.341 1.00 90.88 199 ASN A C 1
ATOM 1456 O O . ASN A 1 199 ? -9.009 3.696 -8.340 1.00 90.88 199 ASN A O 1
ATOM 1460 N N . ILE A 1 200 ? -8.272 3.876 -6.230 1.00 93.44 200 ILE A N 1
ATOM 1461 C CA . ILE A 1 200 ? -7.708 2.517 -6.173 1.00 93.44 200 ILE A CA 1
ATOM 1462 C C . ILE A 1 200 ? -8.742 1.445 -6.503 1.00 93.44 200 ILE A C 1
ATOM 1464 O O . ILE A 1 200 ? -8.419 0.504 -7.214 1.00 93.44 200 ILE A O 1
ATOM 1468 N N . ASP A 1 201 ? -9.990 1.602 -6.064 1.00 91.69 201 ASP A N 1
ATOM 1469 C CA . ASP A 1 201 ? -11.051 0.636 -6.380 1.00 91.69 201 ASP A CA 1
ATOM 1470 C C . ASP A 1 201 ? -11.305 0.539 -7.890 1.00 91.69 201 ASP A C 1
ATOM 1472 O O . ASP A 1 201 ? -11.460 -0.552 -8.438 1.00 91.69 201 ASP A O 1
ATOM 1476 N N . ALA A 1 202 ? -11.265 1.680 -8.583 1.00 92.44 202 ALA A N 1
ATOM 1477 C CA . ALA A 1 202 ? -11.371 1.718 -10.035 1.00 92.44 202 ALA A CA 1
ATOM 1478 C C . ALA A 1 202 ? -10.129 1.118 -10.707 1.00 92.44 202 ALA A C 1
ATOM 1480 O O . ALA A 1 202 ? -10.261 0.419 -11.707 1.00 92.44 202 ALA A O 1
ATOM 1481 N N . PHE A 1 203 ? -8.933 1.356 -10.161 1.00 92.31 203 PHE A N 1
ATOM 1482 C CA . PHE A 1 203 ? -7.693 0.785 -10.686 1.00 92.31 203 PHE A CA 1
ATOM 1483 C C . PHE A 1 203 ? -7.647 -0.738 -10.544 1.00 92.31 203 PHE A C 1
ATOM 1485 O O . PHE A 1 203 ? -7.333 -1.418 -11.512 1.00 92.31 203 PHE A O 1
ATOM 1492 N N . VAL A 1 204 ? -8.021 -1.283 -9.384 1.00 92.62 204 VAL A N 1
ATOM 1493 C CA . VAL A 1 204 ? -8.087 -2.734 -9.147 1.00 92.62 204 VAL A CA 1
ATOM 1494 C C . VAL A 1 204 ? -9.036 -3.400 -10.143 1.00 92.62 204 VAL A C 1
ATOM 1496 O O . VAL A 1 204 ? -8.666 -4.394 -10.770 1.00 92.62 204 VAL A O 1
ATOM 1499 N N . ALA A 1 205 ? -10.225 -2.822 -10.342 1.00 92.69 205 ALA A N 1
ATOM 1500 C CA . ALA A 1 205 ? -11.191 -3.315 -11.320 1.00 92.69 205 ALA A CA 1
ATOM 1501 C C . ALA A 1 205 ? -10.676 -3.192 -12.764 1.00 92.69 205 ALA A C 1
ATOM 1503 O O . ALA A 1 205 ? -10.865 -4.106 -13.563 1.00 92.69 205 ALA A O 1
ATOM 1504 N N . TYR A 1 206 ? -10.008 -2.083 -13.093 1.00 90.31 206 TYR A N 1
ATOM 1505 C CA . TYR A 1 206 ? -9.455 -1.829 -14.423 1.00 90.31 206 TYR A CA 1
ATOM 1506 C C . TYR A 1 206 ? -8.292 -2.762 -14.768 1.00 90.31 206 TYR A C 1
ATOM 1508 O O . TYR A 1 206 ? -8.226 -3.258 -15.887 1.00 90.31 206 TYR A O 1
ATOM 1516 N N . TRP A 1 207 ? -7.382 -3.018 -13.827 1.00 93.38 207 TRP A N 1
ATOM 1517 C CA . TRP A 1 207 ? -6.246 -3.911 -14.048 1.00 93.38 207 TRP A CA 1
ATOM 1518 C C . TRP A 1 207 ? -6.637 -5.391 -14.014 1.00 93.38 207 TRP A C 1
ATOM 1520 O O . TRP A 1 207 ? -5.902 -6.213 -14.551 1.00 93.38 207 TRP A O 1
ATOM 1530 N N . GLY A 1 208 ? -7.766 -5.735 -13.383 1.00 91.19 208 GLY A N 1
ATOM 1531 C CA . GLY A 1 208 ? -8.228 -7.119 -13.267 1.00 91.19 208 GLY A CA 1
ATOM 1532 C C . GLY A 1 208 ? -7.306 -7.993 -12.412 1.00 91.19 208 GLY A C 1
ATOM 1533 O O . GLY A 1 208 ? -7.146 -9.177 -12.696 1.00 91.19 208 GLY A O 1
ATOM 1534 N N . ILE A 1 209 ? -6.662 -7.409 -11.396 1.00 91.62 209 ILE A N 1
ATOM 1535 C CA . ILE A 1 209 ? -5.674 -8.110 -10.565 1.00 91.62 209 ILE A CA 1
ATOM 1536 C C . ILE A 1 209 ? -6.324 -9.059 -9.547 1.00 91.62 209 ILE A C 1
ATOM 1538 O O . ILE A 1 209 ? -7.388 -8.769 -8.991 1.00 91.62 209 ILE A O 1
ATOM 1542 N N . GLY A 1 210 ? -5.659 -10.185 -9.277 1.00 91.31 210 GLY A N 1
ATOM 1543 C CA . GLY A 1 210 ? -6.098 -11.188 -8.311 1.00 91.31 210 GLY A CA 1
ATOM 1544 C C . GLY A 1 210 ? -5.951 -10.737 -6.856 1.00 91.31 210 GLY A C 1
ATOM 1545 O O . GLY A 1 210 ? -5.371 -9.693 -6.552 1.00 91.31 210 GLY A O 1
ATOM 1546 N N . LYS A 1 211 ? -6.485 -11.538 -5.925 1.00 91.38 211 LYS A N 1
ATOM 1547 C CA . LYS A 1 211 ? -6.365 -11.271 -4.481 1.00 91.38 211 LYS A CA 1
ATOM 1548 C C . LYS A 1 211 ? -4.909 -11.143 -3.998 1.00 91.38 211 LYS A C 1
ATOM 1550 O O . LYS A 1 211 ? -4.669 -10.227 -3.213 1.00 91.38 211 LYS A O 1
ATOM 1555 N N . PRO A 1 212 ? -3.940 -11.972 -4.444 1.00 91.19 212 PRO A N 1
ATOM 1556 C CA . PRO A 1 212 ? -2.545 -11.829 -4.019 1.00 91.19 212 PRO A CA 1
ATOM 1557 C C . PRO A 1 212 ? -1.948 -10.467 -4.394 1.00 91.19 212 PRO A C 1
ATOM 1559 O O . PRO A 1 212 ? -1.343 -9.794 -3.565 1.00 91.19 212 PRO A O 1
ATOM 1562 N N . GLU A 1 213 ? -2.186 -9.994 -5.616 1.00 91.62 213 GLU A N 1
ATOM 1563 C CA . GLU A 1 213 ? -1.698 -8.688 -6.056 1.00 91.62 213 GLU A CA 1
ATOM 1564 C C . GLU A 1 213 ? -2.429 -7.530 -5.365 1.00 91.62 213 GLU A C 1
ATOM 1566 O O . GLU A 1 213 ? -1.813 -6.506 -5.063 1.00 91.62 213 GLU A O 1
ATOM 1571 N N . GLN A 1 214 ? -3.732 -7.677 -5.098 1.00 94.12 214 GLN A N 1
ATOM 1572 C CA . GLN A 1 214 ? -4.498 -6.703 -4.313 1.00 94.12 214 GLN A CA 1
ATOM 1573 C C . GLN A 1 214 ? -3.967 -6.599 -2.882 1.00 94.12 214 GLN A C 1
ATOM 1575 O O . GLN A 1 214 ? -3.859 -5.499 -2.345 1.00 94.12 214 GLN A O 1
ATOM 1580 N N . ARG A 1 215 ? -3.591 -7.730 -2.279 1.00 94.44 215 ARG A N 1
ATOM 1581 C CA . ARG A 1 215 ? -2.999 -7.800 -0.941 1.00 94.44 215 ARG A CA 1
ATOM 1582 C C . ARG A 1 215 ? -1.707 -6.995 -0.870 1.00 94.44 215 ARG A C 1
ATOM 1584 O O . ARG A 1 215 ? -1.577 -6.130 -0.009 1.00 94.44 215 ARG A O 1
ATOM 1591 N N . GLU A 1 216 ? -0.787 -7.214 -1.808 1.00 92.69 216 GLU A N 1
ATOM 1592 C CA . GLU A 1 216 ? 0.454 -6.433 -1.891 1.00 92.69 216 GLU A CA 1
ATOM 1593 C C . GLU A 1 216 ? 0.184 -4.935 -2.096 1.00 92.69 216 GLU A C 1
ATOM 1595 O O . GLU A 1 216 ? 0.811 -4.092 -1.452 1.00 92.69 216 GLU A O 1
ATOM 1600 N N . LEU A 1 217 ? -0.773 -4.599 -2.966 1.00 95.38 217 LEU A N 1
ATOM 1601 C CA . LEU A 1 217 ? -1.158 -3.219 -3.253 1.00 95.38 217 LEU A CA 1
ATOM 1602 C C . LEU A 1 217 ? -1.702 -2.506 -2.009 1.00 95.38 217 LEU A C 1
ATOM 1604 O O . LEU A 1 217 ? -1.234 -1.420 -1.668 1.00 95.38 217 LEU A O 1
ATOM 1608 N N . PHE A 1 218 ? -2.684 -3.100 -1.330 1.00 96.06 218 PHE A N 1
ATOM 1609 C CA . PHE A 1 218 ? -3.289 -2.499 -0.145 1.00 96.06 218 PHE A CA 1
ATOM 1610 C C . PHE A 1 218 ? -2.284 -2.388 1.000 1.00 96.06 218 PHE A C 1
ATOM 1612 O O . PHE A 1 218 ? -2.258 -1.355 1.663 1.00 96.06 218 PHE A O 1
ATOM 1619 N N . LEU A 1 219 ? -1.399 -3.374 1.174 1.00 94.81 219 LEU A N 1
ATOM 1620 C CA . LEU A 1 219 ? -0.329 -3.309 2.169 1.00 94.81 219 LEU A CA 1
ATOM 1621 C C . LEU A 1 219 ? 0.664 -2.170 1.891 1.00 94.81 219 LEU A C 1
ATOM 1623 O O . LEU A 1 219 ? 1.099 -1.474 2.807 1.00 94.81 219 LEU A O 1
ATOM 1627 N N . ALA A 1 220 ? 1.024 -1.943 0.627 1.00 94.50 220 ALA A N 1
ATOM 1628 C CA . ALA A 1 220 ? 1.881 -0.817 0.267 1.00 94.50 220 ALA A CA 1
ATOM 1629 C C . ALA A 1 220 ? 1.205 0.529 0.590 1.00 94.50 220 ALA A C 1
ATOM 1631 O O . ALA A 1 220 ? 1.843 1.430 1.132 1.00 94.50 220 ALA A O 1
ATOM 1632 N N . ILE A 1 221 ? -0.100 0.648 0.325 1.00 95.56 221 ILE A N 1
ATOM 1633 C CA . ILE A 1 221 ? -0.884 1.848 0.647 1.00 95.56 221 ILE A CA 1
ATOM 1634 C C . ILE A 1 221 ? -0.950 2.075 2.161 1.00 95.56 221 ILE A C 1
ATOM 1636 O O . ILE A 1 221 ? -0.721 3.197 2.615 1.00 95.56 221 ILE A O 1
ATOM 1640 N N . THR A 1 222 ? -1.224 1.042 2.963 1.00 94.88 222 THR A N 1
ATOM 1641 C CA . THR A 1 222 ? -1.319 1.193 4.426 1.00 94.88 222 THR A CA 1
ATOM 1642 C C . THR A 1 222 ? 0.008 1.635 5.030 1.00 94.88 222 THR A C 1
ATOM 1644 O O . THR A 1 222 ? 0.010 2.522 5.880 1.00 94.88 222 THR A O 1
ATOM 1647 N N . ARG A 1 223 ? 1.140 1.115 4.538 1.00 93.12 223 ARG A N 1
ATOM 1648 C CA . ARG A 1 223 ? 2.484 1.561 4.948 1.00 93.12 223 ARG A CA 1
ATOM 1649 C C . ARG A 1 223 ? 2.707 3.052 4.702 1.00 93.12 223 ARG A C 1
ATOM 1651 O O . ARG A 1 223 ? 3.244 3.728 5.569 1.00 93.12 223 ARG A O 1
ATOM 1658 N N . ILE A 1 224 ? 2.252 3.571 3.562 1.00 93.25 224 ILE A N 1
ATOM 1659 C CA . ILE A 1 224 ? 2.363 5.001 3.228 1.00 93.25 224 ILE A CA 1
ATOM 1660 C C . ILE A 1 224 ? 1.441 5.852 4.113 1.00 93.25 224 ILE A C 1
ATOM 1662 O O . ILE A 1 224 ? 1.799 6.960 4.509 1.00 93.25 224 ILE A O 1
ATOM 1666 N N . LEU A 1 225 ? 0.241 5.351 4.419 1.00 92.94 225 LEU A N 1
ATOM 1667 C CA . LEU A 1 225 ? -0.769 6.100 5.166 1.00 92.94 225 LEU A CA 1
ATOM 1668 C C . LEU A 1 225 ? -0.566 6.092 6.684 1.00 92.94 225 LEU A C 1
ATOM 1670 O O . LEU A 1 225 ? -1.033 7.028 7.331 1.00 92.94 225 LEU A O 1
ATOM 1674 N N . LYS A 1 226 ? 0.128 5.090 7.240 1.00 88.69 226 LYS A N 1
ATOM 1675 C CA . LYS A 1 226 ? 0.316 4.891 8.690 1.00 88.69 226 LYS A CA 1
ATOM 1676 C C . LYS A 1 226 ? 0.774 6.161 9.414 1.00 88.69 226 LYS A C 1
ATOM 1678 O O . LYS A 1 226 ? 0.203 6.523 10.438 1.00 88.69 226 LYS A O 1
ATOM 1683 N N . ASP A 1 227 ? 1.735 6.876 8.831 1.00 81.81 227 ASP A N 1
ATOM 1684 C CA . ASP A 1 227 ? 2.316 8.090 9.420 1.00 81.81 227 ASP A CA 1
ATOM 1685 C C . ASP A 1 227 ? 1.811 9.387 8.756 1.00 81.81 227 ASP A C 1
ATOM 1687 O O . ASP A 1 227 ? 2.256 10.497 9.077 1.00 81.81 227 ASP A O 1
ATOM 1691 N N . HIS A 1 228 ? 0.858 9.285 7.823 1.00 86.44 228 HIS A N 1
ATOM 1692 C CA . HIS A 1 228 ? 0.357 10.436 7.088 1.00 86.44 228 HIS A CA 1
ATOM 1693 C C . HIS A 1 228 ? -0.779 11.137 7.845 1.00 86.44 228 HIS A C 1
ATOM 1695 O O . HIS A 1 228 ? -1.918 10.669 7.915 1.00 86.44 228 HIS A O 1
ATOM 1701 N N . LYS A 1 229 ? -0.487 12.338 8.360 1.00 83.62 229 LYS A N 1
ATOM 1702 C CA . LYS A 1 229 ? -1.457 13.165 9.096 1.00 83.62 229 LYS A CA 1
ATOM 1703 C C . LYS A 1 229 ? -2.773 13.332 8.327 1.00 83.62 229 LYS A C 1
ATOM 1705 O O . LYS A 1 229 ? -2.771 13.634 7.134 1.00 83.62 229 LYS A O 1
ATOM 1710 N N . GLY A 1 230 ? -3.887 13.176 9.042 1.00 84.69 230 GLY A N 1
ATOM 1711 C CA . GLY A 1 230 ? -5.240 13.367 8.512 1.00 84.69 230 GLY A CA 1
ATOM 1712 C C . GLY A 1 230 ? -5.784 12.210 7.669 1.00 84.69 230 GLY A C 1
ATOM 1713 O O . GLY A 1 230 ? -6.908 12.319 7.197 1.00 84.69 230 GLY A O 1
ATOM 1714 N N . MET A 1 231 ? -5.034 11.114 7.500 1.00 89.31 231 MET A N 1
ATOM 1715 C CA . MET A 1 231 ? -5.444 9.971 6.669 1.00 89.31 231 MET A CA 1
ATOM 1716 C C . MET A 1 231 ? -5.851 8.734 7.474 1.00 89.31 231 MET A C 1
ATOM 1718 O O . MET A 1 231 ? -5.980 7.654 6.914 1.00 89.31 231 MET A O 1
ATOM 1722 N N . THR A 1 232 ? -6.094 8.871 8.777 1.00 89.00 232 THR A N 1
ATOM 1723 C CA . THR A 1 232 ? -6.443 7.765 9.685 1.00 89.00 232 THR A CA 1
ATOM 1724 C C . THR A 1 232 ? -7.633 6.928 9.194 1.00 89.00 232 THR A C 1
ATOM 1726 O O . THR A 1 232 ? -7.593 5.700 9.232 1.00 89.00 232 THR A O 1
ATOM 1729 N N . LYS A 1 233 ? -8.670 7.577 8.646 1.00 90.19 233 LYS A N 1
ATOM 1730 C CA . LYS A 1 233 ? -9.833 6.880 8.071 1.00 90.19 233 LYS A CA 1
ATOM 1731 C C . LYS A 1 233 ? -9.473 6.058 6.841 1.00 90.19 233 LYS A C 1
ATOM 1733 O O . LYS A 1 233 ? -9.910 4.918 6.714 1.00 90.19 233 LYS A O 1
ATOM 1738 N N . ASP A 1 234 ? -8.683 6.635 5.939 1.00 92.25 234 ASP A N 1
ATOM 1739 C CA . ASP A 1 234 ? -8.235 5.941 4.734 1.00 92.25 234 ASP A CA 1
ATOM 1740 C C . ASP A 1 234 ? -7.272 4.805 5.092 1.00 92.25 234 ASP A C 1
ATOM 1742 O O . ASP A 1 234 ? -7.393 3.713 4.546 1.00 92.25 234 ASP A O 1
ATOM 1746 N N . TYR A 1 235 ? -6.386 5.015 6.068 1.00 94.19 235 TYR A N 1
ATOM 1747 C CA . TYR A 1 235 ? -5.516 3.981 6.621 1.00 94.19 235 TYR A CA 1
ATOM 1748 C C . TYR A 1 235 ? -6.326 2.781 7.127 1.00 94.19 235 TYR A C 1
ATOM 1750 O O . TYR A 1 235 ? -6.104 1.661 6.666 1.00 94.19 235 TYR A O 1
ATOM 1758 N N . PHE A 1 236 ? -7.328 3.014 7.984 1.00 94.12 236 PHE A N 1
ATOM 1759 C CA . PHE A 1 236 ? -8.224 1.957 8.456 1.00 94.12 236 PHE A CA 1
ATOM 1760 C C . PHE A 1 236 ? -8.972 1.273 7.304 1.00 94.12 236 PHE A C 1
ATOM 1762 O O . PHE A 1 236 ? -9.023 0.045 7.229 1.00 94.12 236 PHE A O 1
ATOM 1769 N N . LYS A 1 237 ? -9.517 2.054 6.363 1.00 94.12 237 LYS A N 1
ATOM 1770 C CA . LYS A 1 237 ? -10.228 1.536 5.187 1.00 94.12 237 LYS A CA 1
ATOM 1771 C C . LYS A 1 237 ? -9.347 0.597 4.360 1.00 94.12 237 LYS A C 1
ATOM 1773 O O . LYS A 1 237 ? -9.817 -0.457 3.936 1.00 94.12 237 LYS A O 1
ATOM 1778 N N . PHE A 1 238 ? -8.092 0.963 4.107 1.00 95.94 238 PHE A N 1
ATOM 1779 C CA . PHE A 1 238 ? -7.168 0.130 3.337 1.00 95.94 238 PHE A CA 1
ATOM 1780 C C . PHE A 1 238 ? -6.646 -1.071 4.128 1.00 95.94 238 PHE A C 1
ATOM 1782 O O . PHE A 1 238 ? -6.472 -2.128 3.528 1.00 95.94 238 PHE A O 1
ATOM 1789 N N . LEU A 1 239 ? -6.481 -0.964 5.452 1.00 95.38 239 LEU A N 1
ATOM 1790 C CA . LEU A 1 239 ? -6.206 -2.125 6.305 1.00 95.38 239 LEU A CA 1
ATOM 1791 C C . LEU A 1 239 ? -7.345 -3.142 6.239 1.00 95.38 239 LEU A C 1
ATOM 1793 O O . LEU A 1 239 ? -7.101 -4.324 6.030 1.00 95.38 239 LEU A O 1
ATOM 1797 N N . ASN A 1 240 ? -8.590 -2.683 6.348 1.00 94.81 240 ASN A N 1
ATOM 1798 C CA . ASN A 1 240 ? -9.760 -3.546 6.246 1.00 94.81 240 ASN A CA 1
ATOM 1799 C C . ASN A 1 240 ? -9.804 -4.253 4.875 1.00 94.81 240 ASN A C 1
ATOM 1801 O O . ASN A 1 240 ? -9.920 -5.474 4.807 1.00 94.81 240 ASN A O 1
ATOM 1805 N N . LYS A 1 241 ? -9.567 -3.518 3.779 1.00 95.00 241 LYS A N 1
ATOM 1806 C CA . LYS A 1 241 ? -9.456 -4.113 2.434 1.00 95.00 241 LYS A CA 1
ATOM 1807 C C . LYS A 1 241 ? -8.326 -5.129 2.310 1.00 95.00 241 LYS A C 1
ATOM 1809 O O . LYS A 1 241 ? -8.531 -6.170 1.699 1.00 95.00 241 LYS A O 1
ATOM 1814 N N . TYR A 1 242 ? -7.155 -4.838 2.876 1.00 96.25 242 TYR A N 1
ATOM 1815 C CA . TYR A 1 242 ? -6.027 -5.768 2.925 1.00 96.25 242 TYR A CA 1
ATOM 1816 C C . TYR A 1 242 ? -6.418 -7.075 3.626 1.00 96.25 242 TYR A C 1
ATOM 1818 O O . TYR A 1 242 ? -6.234 -8.154 3.062 1.00 96.25 242 TYR A O 1
ATOM 1826 N N . LEU A 1 243 ? -7.028 -6.985 4.809 1.00 95.69 243 LEU A N 1
ATOM 1827 C CA . LEU A 1 243 ? -7.460 -8.142 5.597 1.00 95.69 243 LEU A CA 1
ATOM 1828 C C . LEU A 1 243 ? -8.595 -8.929 4.917 1.00 95.69 243 LEU A C 1
ATOM 1830 O O . LEU A 1 243 ? -8.637 -10.154 5.010 1.00 95.69 243 LEU A O 1
ATOM 1834 N N . ALA A 1 244 ? -9.458 -8.259 4.153 1.00 94.38 244 ALA A N 1
ATOM 1835 C CA . ALA A 1 244 ? -10.504 -8.902 3.360 1.00 94.38 244 ALA A CA 1
ATOM 1836 C C . ALA A 1 244 ? -9.968 -9.702 2.152 1.00 94.38 244 ALA A C 1
ATOM 1838 O O . ALA A 1 244 ? -10.709 -10.481 1.551 1.00 94.38 244 ALA A O 1
ATOM 1839 N N . THR A 1 245 ? -8.690 -9.541 1.772 1.00 94.00 245 THR A N 1
ATOM 1840 C CA . THR A 1 245 ? -8.090 -10.314 0.664 1.00 94.00 245 THR A CA 1
ATOM 1841 C C . THR A 1 245 ? -7.761 -11.762 1.025 1.00 94.00 245 THR A C 1
ATOM 1843 O O . THR A 1 245 ? -7.431 -12.545 0.134 1.00 94.00 245 THR A O 1
ATOM 1846 N N . PHE A 1 246 ? -7.811 -12.133 2.303 1.00 93.06 246 PHE A N 1
ATOM 1847 C CA . PHE A 1 246 ? -7.525 -13.488 2.763 1.00 93.06 246 PHE A CA 1
ATOM 1848 C C . PHE A 1 246 ? -8.821 -14.294 2.821 1.00 93.06 246 PHE A C 1
ATOM 1850 O O . PHE A 1 246 ? -9.751 -13.920 3.528 1.00 93.06 246 PHE A O 1
ATOM 1857 N N . ASP A 1 247 ? -8.891 -15.411 2.098 1.00 84.56 247 ASP A N 1
ATOM 1858 C CA . ASP A 1 247 ? -10.073 -16.289 2.116 1.00 84.56 247 ASP A CA 1
ATOM 1859 C C . ASP A 1 247 ? -9.949 -17.499 3.040 1.00 84.56 247 ASP A C 1
ATOM 1861 O O . ASP A 1 247 ? -10.867 -18.315 3.111 1.00 84.56 247 ASP A O 1
ATOM 1865 N N . GLY A 1 248 ? -8.841 -17.614 3.775 1.00 78.44 248 GLY A N 1
ATOM 1866 C CA . GLY A 1 248 ? -8.622 -18.725 4.700 1.00 78.44 248 GLY A CA 1
ATOM 1867 C C . GLY A 1 248 ? -8.367 -20.058 3.995 1.00 78.44 248 GLY A C 1
ATOM 1868 O O . GLY A 1 248 ? -8.414 -21.105 4.641 1.00 78.44 248 GLY A O 1
ATOM 1869 N N . SER A 1 249 ? -8.098 -20.045 2.685 1.00 80.00 249 SER A N 1
ATOM 1870 C CA . SER A 1 249 ? -7.661 -21.235 1.963 1.00 80.00 249 SER A CA 1
ATOM 1871 C C . SER A 1 249 ? -6.266 -21.688 2.419 1.00 80.00 249 SER A C 1
ATOM 1873 O O . SER A 1 249 ? -5.454 -20.903 2.908 1.00 80.00 249 SER A O 1
ATOM 1875 N N . ALA A 1 250 ? -5.955 -22.976 2.238 1.00 70.75 250 ALA A N 1
ATOM 1876 C CA . ALA A 1 250 ? -4.668 -23.545 2.653 1.00 70.75 250 ALA A CA 1
ATOM 1877 C C . ALA A 1 250 ? -3.453 -22.884 1.968 1.00 70.75 250 ALA A C 1
ATOM 1879 O O . ALA A 1 250 ? -2.368 -22.872 2.541 1.00 70.75 250 ALA A O 1
ATOM 1880 N N . GLY A 1 251 ? -3.635 -22.310 0.772 1.00 75.69 251 GLY A N 1
ATOM 1881 C CA . GLY A 1 251 ? -2.585 -21.573 0.059 1.00 75.69 251 GLY A CA 1
ATOM 1882 C C . GLY A 1 251 ? -2.232 -20.220 0.687 1.00 75.69 251 GLY A C 1
ATOM 1883 O O . GLY A 1 251 ? -1.177 -19.675 0.384 1.00 75.69 251 GLY A O 1
ATOM 1884 N N . ASP A 1 252 ? -3.078 -19.701 1.580 1.00 82.81 252 ASP A N 1
ATOM 1885 C CA . ASP A 1 252 ? -2.897 -18.408 2.241 1.00 82.81 252 ASP A CA 1
ATOM 1886 C C . ASP A 1 252 ? -2.323 -18.523 3.663 1.00 82.81 252 ASP A C 1
ATOM 1888 O O . ASP A 1 252 ? -2.110 -17.498 4.304 1.00 82.81 252 ASP A O 1
ATOM 1892 N N . ALA A 1 253 ? -2.051 -19.730 4.173 1.00 85.69 253 ALA A N 1
ATOM 1893 C CA . ALA A 1 253 ? -1.674 -19.943 5.576 1.00 85.69 253 ALA A CA 1
ATOM 1894 C C . ALA A 1 253 ? -0.445 -19.120 6.012 1.00 85.69 253 ALA A C 1
ATOM 1896 O O . ALA A 1 253 ? -0.495 -18.437 7.037 1.00 85.69 253 ALA A O 1
ATOM 1897 N N . ASP A 1 254 ? 0.622 -19.123 5.211 1.00 87.75 254 ASP A N 1
ATOM 1898 C CA . ASP A 1 254 ? 1.844 -18.363 5.508 1.00 87.75 254 ASP A CA 1
ATOM 1899 C C . ASP A 1 254 ? 1.608 -16.848 5.427 1.00 87.75 254 ASP A C 1
ATOM 1901 O O . ASP A 1 254 ? 2.087 -16.081 6.264 1.00 87.75 254 ASP A O 1
ATOM 1905 N N . ALA A 1 255 ? 0.820 -16.406 4.443 1.00 89.12 255 ALA A N 1
ATOM 1906 C CA . ALA A 1 255 ? 0.494 -14.997 4.258 1.00 89.12 255 ALA A CA 1
ATOM 1907 C C . ALA A 1 255 ? -0.418 -14.471 5.380 1.00 89.12 255 ALA A C 1
ATOM 1909 O O . ALA A 1 255 ? -0.239 -13.347 5.845 1.00 89.12 255 ALA A O 1
ATOM 1910 N N . ILE A 1 256 ? -1.359 -15.295 5.849 1.00 90.81 256 ILE A N 1
ATOM 1911 C CA . ILE A 1 256 ? -2.182 -15.030 7.030 1.00 90.81 256 ILE A CA 1
ATOM 1912 C C . ILE A 1 256 ? -1.267 -14.901 8.246 1.00 90.81 256 ILE A C 1
ATOM 1914 O O . ILE A 1 256 ? -1.307 -13.870 8.912 1.00 90.81 256 ILE A O 1
ATOM 1918 N N . ALA A 1 257 ? -0.381 -15.869 8.489 1.00 91.31 257 ALA A N 1
ATOM 1919 C CA . ALA A 1 257 ? 0.528 -15.844 9.635 1.00 91.31 257 ALA A CA 1
ATOM 1920 C C . ALA A 1 257 ? 1.420 -14.587 9.683 1.00 91.31 257 ALA A C 1
ATOM 1922 O O . ALA A 1 257 ? 1.742 -14.111 10.774 1.00 91.31 257 ALA A O 1
ATOM 1923 N N . ALA A 1 258 ? 1.785 -14.028 8.525 1.00 92.88 258 ALA A N 1
ATOM 1924 C CA . ALA A 1 258 ? 2.550 -12.786 8.422 1.00 92.88 258 ALA A CA 1
ATOM 1925 C C . ALA A 1 258 ? 1.723 -11.515 8.708 1.00 92.88 258 ALA A C 1
ATOM 1927 O O . ALA A 1 258 ? 2.292 -10.513 9.126 1.00 92.88 258 ALA A O 1
ATOM 1928 N N . ALA A 1 259 ? 0.398 -11.550 8.535 1.00 94.88 259 ALA A N 1
ATOM 1929 C CA . ALA A 1 259 ? -0.492 -10.384 8.625 1.00 94.88 259 ALA A CA 1
ATOM 1930 C C . ALA A 1 259 ? -0.938 -10.012 10.056 1.00 94.88 259 ALA A C 1
ATOM 1932 O O . ALA A 1 259 ? -1.858 -9.209 10.237 1.00 94.88 259 ALA A O 1
ATOM 1933 N N . LYS A 1 260 ? -0.345 -10.624 11.091 1.00 95.62 260 LYS A N 1
ATOM 1934 C CA . LYS A 1 260 ? -0.781 -10.460 12.489 1.00 95.62 260 LYS A CA 1
ATOM 1935 C C . LYS A 1 260 ? -0.640 -9.027 12.995 1.00 95.62 260 LYS A C 1
ATOM 1937 O O . LYS A 1 260 ? -1.508 -8.545 13.721 1.00 95.62 260 LYS A O 1
ATOM 1942 N N . GLU A 1 261 ? 0.444 -8.349 12.620 1.00 95.44 261 GLU A N 1
ATOM 1943 C CA . GLU A 1 261 ? 0.687 -6.969 13.039 1.00 95.44 261 GLU A CA 1
ATOM 1944 C C . GLU A 1 261 ? -0.335 -6.017 12.411 1.00 95.44 261 GLU A C 1
ATOM 1946 O O . GLU A 1 261 ? -0.901 -5.179 13.110 1.00 95.44 261 GLU A O 1
ATOM 1951 N N . GLU A 1 262 ? -0.631 -6.181 11.121 1.00 96.25 262 GLU A N 1
ATOM 1952 C CA . GLU A 1 262 ? -1.634 -5.388 10.412 1.00 96.25 262 GLU A CA 1
ATOM 1953 C C . GLU A 1 262 ? -3.050 -5.651 10.936 1.00 96.25 262 GLU A C 1
ATOM 1955 O O . GLU A 1 262 ? -3.832 -4.711 11.081 1.00 96.25 262 GLU A O 1
ATOM 1960 N N . ALA A 1 263 ? -3.374 -6.903 11.272 1.00 96.81 263 ALA A N 1
ATOM 1961 C CA . ALA A 1 263 ? -4.645 -7.260 11.895 1.00 96.81 263 ALA A CA 1
ATOM 1962 C C . ALA A 1 263 ? -4.805 -6.594 13.271 1.00 96.81 263 ALA A C 1
ATOM 1964 O O . ALA A 1 263 ? -5.828 -5.961 13.541 1.00 96.81 263 ALA A O 1
ATOM 1965 N N . ALA A 1 264 ? -3.771 -6.652 14.116 1.00 96.38 264 ALA A N 1
ATOM 1966 C CA . ALA A 1 264 ? -3.769 -5.964 15.403 1.00 96.38 264 ALA A CA 1
ATOM 1967 C C . ALA A 1 264 ? -3.854 -4.436 15.238 1.00 96.38 264 ALA A C 1
ATOM 1969 O O . ALA A 1 264 ? -4.609 -3.782 15.956 1.00 96.38 264 ALA A O 1
ATOM 1970 N N . ALA A 1 265 ? -3.142 -3.863 14.263 1.00 95.50 265 ALA A N 1
ATOM 1971 C CA . ALA A 1 265 ? -3.205 -2.435 13.962 1.00 95.50 265 ALA A CA 1
ATOM 1972 C C . ALA A 1 265 ? -4.610 -1.999 13.517 1.00 95.50 265 ALA A C 1
ATOM 1974 O O . ALA A 1 265 ? -5.078 -0.947 13.947 1.00 95.50 265 ALA A O 1
ATOM 1975 N N . ALA A 1 266 ? -5.306 -2.811 12.713 1.00 96.69 266 ALA A N 1
ATOM 1976 C CA . ALA A 1 266 ? -6.687 -2.542 12.316 1.00 96.69 266 ALA A CA 1
ATOM 1977 C C . ALA A 1 266 ? -7.636 -2.538 13.521 1.00 96.69 266 ALA A C 1
ATOM 1979 O O . ALA A 1 266 ? -8.479 -1.650 13.627 1.00 96.69 266 ALA A O 1
ATOM 1980 N N . ILE A 1 267 ? -7.470 -3.478 14.457 1.00 96.25 267 ILE A N 1
ATOM 1981 C CA . ILE A 1 267 ? -8.252 -3.508 15.701 1.00 96.25 267 ILE A CA 1
ATOM 1982 C C . ILE A 1 267 ? -7.999 -2.255 16.536 1.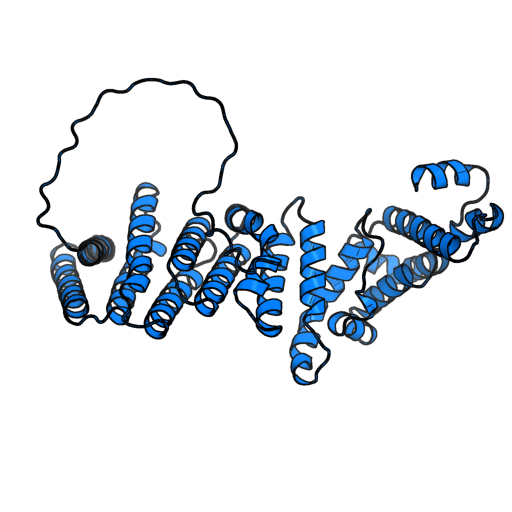00 96.25 267 ILE A C 1
ATOM 1984 O O . ILE A 1 267 ? -8.944 -1.603 16.972 1.00 96.25 267 ILE A O 1
ATOM 1988 N N . VAL A 1 268 ? -6.731 -1.912 16.762 1.00 95.31 268 VAL A N 1
ATOM 1989 C CA . VAL A 1 268 ? -6.358 -0.744 17.568 1.00 95.31 268 VAL A CA 1
ATOM 1990 C C . VAL A 1 268 ? -6.916 0.533 16.947 1.00 95.31 268 VAL A C 1
ATOM 1992 O O . VAL A 1 268 ? -7.478 1.356 17.664 1.00 95.31 268 VAL A O 1
ATOM 1995 N N . GLU A 1 269 ? -6.829 0.678 15.625 1.00 94.50 269 GLU A N 1
ATOM 1996 C CA . GLU A 1 269 ? -7.376 1.833 14.914 1.00 94.50 269 GLU A CA 1
ATOM 1997 C C . GLU A 1 269 ? -8.908 1.885 14.985 1.00 94.50 269 GLU A C 1
ATOM 1999 O O . GLU A 1 269 ? -9.481 2.948 15.225 1.00 94.50 269 GLU A O 1
ATOM 2004 N N . PHE A 1 270 ? -9.579 0.731 14.868 1.00 94.88 270 PHE A N 1
ATOM 2005 C CA . PHE A 1 270 ? -11.014 0.646 15.112 1.00 94.88 270 PHE A CA 1
ATOM 2006 C C . PHE A 1 270 ? -11.339 1.137 16.518 1.00 94.88 270 PHE A C 1
ATOM 2008 O O . PHE A 1 270 ? -12.145 2.044 16.647 1.00 94.88 270 PHE A O 1
ATOM 2015 N N . VAL A 1 271 ? -10.707 0.609 17.568 1.00 94.12 271 VAL A N 1
ATOM 2016 C CA . VAL A 1 271 ? -10.999 0.990 18.963 1.00 94.12 271 VAL A CA 1
ATOM 2017 C C . VAL A 1 271 ? -10.712 2.473 19.216 1.00 94.12 271 VAL A C 1
ATOM 2019 O O . VAL A 1 271 ? -11.506 3.144 19.871 1.00 94.12 271 VAL A O 1
ATOM 2022 N N . LYS A 1 272 ? -9.615 2.993 18.662 1.00 92.25 272 LYS A N 1
ATOM 2023 C CA . LYS A 1 272 ? -9.158 4.373 18.851 1.00 92.25 272 LYS A CA 1
ATOM 2024 C C . LYS A 1 272 ? -10.017 5.412 18.130 1.00 92.25 272 LYS A C 1
ATOM 2026 O O . LYS A 1 272 ? -10.105 6.549 18.587 1.00 92.25 272 LYS A O 1
ATOM 2031 N N . SER A 1 273 ? -10.629 5.056 17.003 1.00 90.56 273 SER A N 1
ATOM 2032 C CA . SER A 1 273 ? -11.473 5.983 16.251 1.00 90.56 273 SER A CA 1
ATOM 2033 C C . SER A 1 273 ? -12.718 6.382 17.051 1.00 90.56 273 SER A C 1
ATOM 2035 O O . SER A 1 273 ? -13.453 5.536 17.566 1.00 90.56 273 SER A O 1
ATOM 2037 N N . SER A 1 274 ? -12.997 7.683 17.087 1.00 87.44 274 SER A N 1
ATOM 2038 C CA . SER A 1 274 ? -14.191 8.251 17.715 1.00 87.44 274 SER A CA 1
ATOM 2039 C C . SER A 1 274 ? -15.436 8.214 16.827 1.00 87.44 274 SER A C 1
ATOM 2041 O O . SER A 1 274 ? -16.478 8.683 17.257 1.00 87.44 274 SER A O 1
ATOM 2043 N N . ASP A 1 275 ? -15.348 7.697 15.601 1.00 86.00 275 ASP A N 1
ATOM 2044 C CA . ASP A 1 275 ? -16.426 7.774 14.609 1.00 86.00 275 ASP A CA 1
ATOM 2045 C C . ASP A 1 275 ? -16.672 6.481 13.813 1.00 86.00 275 ASP A C 1
ATOM 2047 O O . ASP A 1 275 ? -17.599 6.410 13.005 1.00 86.00 275 ASP A O 1
ATOM 2051 N N . LEU A 1 276 ? -15.884 5.433 14.060 1.00 87.81 276 LEU A N 1
ATOM 2052 C CA . LEU A 1 276 ? -16.091 4.091 13.518 1.00 87.81 276 LEU A CA 1
ATOM 2053 C C . LEU A 1 276 ? -16.778 3.201 14.556 1.00 87.81 276 LEU A C 1
ATOM 2055 O O . LEU A 1 276 ? -16.142 2.776 15.511 1.00 87.81 276 LEU A O 1
ATOM 2059 N N . TYR A 1 277 ? -18.050 2.859 14.363 1.00 86.38 277 TYR A N 1
ATOM 2060 C CA . TYR A 1 277 ? -18.804 2.014 15.311 1.00 86.38 277 TYR A CA 1
ATOM 2061 C C . TYR A 1 277 ? -19.136 0.619 14.777 1.00 86.38 277 TYR A C 1
ATOM 2063 O O . TYR A 1 277 ? -19.670 -0.207 15.507 1.00 86.38 277 TYR A O 1
ATOM 2071 N N . GLN A 1 278 ? -18.829 0.344 13.510 1.00 84.56 278 GLN A N 1
ATOM 2072 C CA . GLN A 1 278 ? -19.109 -0.931 12.854 1.00 84.56 278 GLN A CA 1
ATOM 2073 C C . GLN A 1 278 ? -17.899 -1.366 12.029 1.00 84.56 278 GLN A C 1
ATOM 2075 O O . GLN A 1 278 ? -17.261 -0.536 11.376 1.00 84.56 278 GLN A O 1
ATOM 2080 N N . CYS A 1 279 ? -17.583 -2.659 12.066 1.00 88.00 279 CYS A N 1
ATOM 2081 C CA . CYS A 1 279 ? -16.627 -3.293 11.166 1.00 88.00 279 CYS A CA 1
ATOM 2082 C C . CYS A 1 279 ? -16.832 -4.815 11.140 1.00 88.00 279 CYS A C 1
ATOM 2084 O O . CYS A 1 279 ? -17.250 -5.398 12.137 1.00 88.00 279 CYS A O 1
ATOM 2086 N N . ASP A 1 280 ? -16.454 -5.447 10.030 1.00 89.00 280 ASP A N 1
ATOM 2087 C CA . ASP A 1 280 ? -16.559 -6.902 9.832 1.00 89.00 280 ASP A CA 1
ATOM 2088 C C . ASP A 1 280 ? -15.232 -7.624 10.138 1.00 89.00 280 ASP A C 1
ATOM 2090 O O . ASP A 1 280 ? -14.918 -8.659 9.558 1.00 89.00 280 ASP A O 1
ATOM 2094 N N . LEU A 1 281 ? -14.395 -7.048 11.013 1.00 93.06 281 LEU A N 1
ATOM 2095 C CA . LEU A 1 281 ? -13.041 -7.554 11.263 1.00 93.06 281 LEU A CA 1
ATOM 2096 C C . LEU A 1 281 ? -13.037 -8.939 11.925 1.00 93.06 281 LEU A C 1
ATOM 2098 O O . LEU A 1 281 ? -12.157 -9.733 11.615 1.00 93.06 281 LEU A O 1
ATOM 2102 N N . LEU A 1 282 ? -13.987 -9.236 12.823 1.00 91.81 282 LEU A N 1
ATOM 2103 C CA . LEU A 1 282 ? -13.989 -10.483 13.610 1.00 91.81 282 LEU A CA 1
ATOM 2104 C C . LEU A 1 282 ? -14.001 -11.747 12.744 1.00 91.81 282 LEU A C 1
ATOM 2106 O O . LEU A 1 282 ? -13.340 -12.723 13.096 1.00 91.81 282 LEU A O 1
ATOM 2110 N N . ASP A 1 283 ? -14.726 -11.707 11.626 1.00 88.56 283 ASP A N 1
ATOM 2111 C CA . ASP A 1 283 ? -14.942 -12.863 10.753 1.00 88.56 283 ASP A CA 1
ATOM 2112 C C . ASP A 1 283 ? -13.815 -13.051 9.725 1.00 88.56 283 ASP A C 1
ATOM 2114 O O . ASP A 1 283 ? -13.767 -14.059 9.017 1.00 88.56 283 ASP A O 1
ATOM 2118 N N . MET A 1 284 ? -12.881 -12.099 9.627 1.00 94.44 284 MET A N 1
ATOM 2119 C CA . MET A 1 284 ? -11.780 -12.177 8.670 1.00 94.44 284 MET A CA 1
ATOM 2120 C C . MET A 1 284 ? -10.743 -13.216 9.117 1.00 94.44 284 MET A C 1
ATOM 2122 O O . MET A 1 284 ? -10.240 -13.117 10.239 1.00 94.44 284 MET A O 1
ATOM 2126 N N . PRO A 1 285 ? -10.309 -14.151 8.249 1.00 94.00 285 PRO A N 1
ATOM 2127 C CA . PRO A 1 285 ? -9.327 -15.179 8.615 1.00 94.00 285 PRO A CA 1
ATOM 2128 C C . PRO A 1 285 ? -8.021 -14.610 9.191 1.00 94.00 285 PRO A C 1
ATOM 2130 O O . PRO A 1 285 ? -7.481 -15.133 10.166 1.00 94.00 285 PRO A O 1
ATOM 2133 N N . ALA A 1 286 ? -7.546 -13.494 8.628 1.00 93.81 286 ALA A N 1
ATOM 2134 C CA . ALA A 1 286 ? -6.345 -12.799 9.087 1.00 93.81 286 ALA A CA 1
ATOM 2135 C C . ALA A 1 286 ? -6.486 -12.164 10.482 1.00 93.81 286 ALA A C 1
ATOM 2137 O O . ALA A 1 286 ? -5.479 -11.909 11.135 1.00 93.81 286 ALA A O 1
ATOM 2138 N N . VAL A 1 287 ? -7.710 -11.932 10.954 1.00 95.94 287 VAL A N 1
ATOM 2139 C CA . VAL A 1 287 ? -7.993 -11.405 12.295 1.00 95.94 287 VAL A CA 1
ATOM 2140 C C . VAL A 1 287 ? -8.318 -12.542 13.261 1.00 95.94 287 VAL A C 1
ATOM 2142 O O . VAL A 1 287 ? -7.793 -12.568 14.370 1.00 95.94 287 VAL A O 1
ATOM 2145 N N . ALA A 1 288 ? -9.111 -13.525 12.831 1.00 94.25 288 ALA A N 1
ATOM 2146 C CA . ALA A 1 288 ? -9.498 -14.683 13.634 1.00 94.25 288 ALA A CA 1
ATOM 2147 C C . ALA A 1 288 ? -8.295 -15.503 14.133 1.00 94.25 288 ALA A C 1
ATOM 2149 O O . ALA A 1 288 ? -8.336 -16.063 15.226 1.00 94.25 288 ALA A O 1
ATOM 2150 N N . GLN A 1 289 ? -7.185 -15.534 13.384 1.00 94.25 289 GLN A N 1
ATOM 2151 C CA . GLN A 1 289 ? -5.953 -16.194 13.837 1.00 94.25 289 GLN A CA 1
ATOM 2152 C C . GLN A 1 289 ? -5.412 -15.639 15.168 1.00 94.25 289 GLN A C 1
ATOM 2154 O O . GLN A 1 289 ? -4.732 -16.363 15.894 1.00 94.25 289 GLN A O 1
ATOM 2159 N N . LEU A 1 290 ? -5.691 -14.365 15.481 1.00 96.12 290 LEU A N 1
ATOM 2160 C CA . LEU A 1 290 ? -5.159 -13.695 16.666 1.00 96.12 290 LEU A CA 1
ATOM 2161 C C . LEU A 1 290 ? -5.746 -14.271 17.956 1.00 96.12 290 LEU A C 1
ATOM 2163 O O . LEU A 1 290 ? -5.112 -14.168 18.998 1.00 96.12 290 LEU A O 1
ATOM 2167 N N . GLU A 1 291 ? -6.908 -14.931 17.892 1.00 95.25 291 GLU A N 1
ATOM 2168 C CA . GLU A 1 291 ? -7.524 -15.604 19.042 1.00 95.25 291 GLU A CA 1
ATOM 2169 C C . GLU A 1 291 ? -6.597 -16.657 19.669 1.00 95.25 291 GLU A C 1
ATOM 2171 O O . GLU A 1 291 ? -6.648 -16.897 20.873 1.00 95.25 291 GLU A O 1
ATOM 2176 N N . LYS A 1 292 ? -5.733 -17.274 18.856 1.00 92.75 292 LYS A N 1
ATOM 2177 C CA . LYS A 1 292 ? -4.804 -18.335 19.272 1.00 92.75 292 LYS A CA 1
ATOM 2178 C C . LYS A 1 292 ? -3.356 -17.853 19.386 1.00 92.75 292 LYS A C 1
ATOM 2180 O O . LYS A 1 292 ? -2.457 -18.682 19.485 1.00 92.75 292 LYS A O 1
ATOM 2185 N N . ASP A 1 293 ? -3.116 -16.546 19.301 1.00 94.19 293 ASP A N 1
ATOM 2186 C CA . ASP A 1 293 ? -1.775 -15.969 19.334 1.00 94.19 293 ASP A CA 1
ATOM 2187 C C . ASP A 1 293 ? -1.444 -15.402 20.719 1.00 94.19 293 ASP A C 1
ATOM 2189 O O . ASP A 1 293 ? -2.135 -14.513 21.204 1.00 94.19 293 ASP A O 1
ATOM 2193 N N . ASP A 1 294 ? -0.350 -15.850 21.332 1.00 91.31 294 ASP A N 1
ATOM 2194 C CA . ASP A 1 294 ? 0.011 -15.454 22.703 1.00 91.31 294 ASP A CA 1
ATOM 2195 C C . ASP A 1 294 ? 0.213 -13.939 22.879 1.00 91.31 294 ASP A C 1
ATOM 2197 O O . ASP A 1 294 ? -0.012 -13.396 23.961 1.00 91.31 294 ASP A O 1
ATOM 2201 N N . LYS A 1 295 ? 0.652 -13.234 21.828 1.00 93.00 295 LYS A N 1
ATOM 2202 C CA . LYS A 1 295 ? 0.946 -11.796 21.884 1.00 93.00 295 LYS A CA 1
ATOM 2203 C C . LYS A 1 295 ? -0.290 -10.952 21.581 1.00 93.00 295 LYS A C 1
ATOM 2205 O O . LYS A 1 295 ? -0.473 -9.895 22.186 1.00 93.00 295 LYS A O 1
ATOM 2210 N N . TYR A 1 296 ? -1.099 -11.378 20.614 1.00 95.12 296 TYR A N 1
ATOM 2211 C CA . TYR A 1 296 ? -2.209 -10.586 20.082 1.00 95.12 296 TYR A CA 1
ATOM 2212 C C . TYR A 1 296 ? -3.596 -11.039 20.559 1.00 95.12 296 TYR A C 1
ATOM 2214 O O . TYR A 1 296 ? -4.564 -10.316 20.312 1.00 95.12 296 TYR A O 1
ATOM 2222 N N . GLN A 1 297 ? -3.714 -12.151 21.291 1.00 95.88 297 GLN A N 1
ATOM 2223 C CA . GLN A 1 297 ? -4.989 -12.619 21.851 1.00 95.88 297 GLN A CA 1
ATOM 2224 C C . GLN A 1 297 ? -5.723 -11.541 22.668 1.00 95.88 297 GLN A C 1
ATOM 2226 O O . GLN A 1 297 ? -6.920 -11.371 22.425 1.00 95.88 297 GLN A O 1
ATOM 2231 N N . PRO A 1 298 ? -5.071 -10.728 23.527 1.00 95.38 298 PRO A N 1
ATOM 2232 C CA . PRO A 1 298 ? -5.788 -9.678 24.251 1.00 95.38 298 PRO A CA 1
ATOM 2233 C C . PRO A 1 298 ? -6.355 -8.597 23.319 1.00 95.38 298 PRO A C 1
ATOM 2235 O O . PRO A 1 298 ? -7.398 -8.012 23.592 1.00 95.38 298 PRO A O 1
ATOM 2238 N N . VAL A 1 299 ? -5.693 -8.330 22.188 1.00 95.75 299 VAL A N 1
ATOM 2239 C CA . VAL A 1 299 ? -6.182 -7.375 21.180 1.00 95.75 299 VAL A CA 1
ATOM 2240 C C . VAL A 1 299 ? -7.410 -7.944 20.466 1.00 95.75 299 VAL A C 1
ATOM 2242 O O . VAL A 1 299 ? -8.387 -7.229 20.258 1.00 95.75 299 VAL A O 1
ATOM 2245 N N . TYR A 1 300 ? -7.403 -9.239 20.144 1.00 96.38 300 TYR A N 1
ATOM 2246 C CA . TYR A 1 300 ? -8.573 -9.922 19.591 1.00 96.38 300 TYR A CA 1
ATOM 2247 C C . TYR A 1 300 ? -9.754 -9.934 20.573 1.00 96.38 300 TYR A C 1
ATOM 2249 O O . TYR A 1 300 ? -10.888 -9.635 20.197 1.00 96.38 300 TYR A O 1
ATOM 2257 N N . GLU A 1 301 ? -9.493 -10.222 21.849 1.00 96.19 301 GLU A N 1
ATOM 2258 C CA . GLU A 1 301 ? -10.504 -10.177 22.906 1.00 96.19 301 GLU A CA 1
ATOM 2259 C C . GLU A 1 301 ? -11.107 -8.776 23.055 1.00 96.19 301 GLU A C 1
ATOM 2261 O O . GLU A 1 301 ? -12.328 -8.641 23.146 1.00 96.19 301 GLU A O 1
ATOM 2266 N N . LEU A 1 302 ? -10.281 -7.729 22.978 1.00 95.81 302 LEU A N 1
ATOM 2267 C CA . LEU A 1 302 ? -10.746 -6.345 22.977 1.00 95.81 302 LEU A CA 1
ATOM 2268 C C . LEU A 1 302 ? -11.704 -6.063 21.809 1.00 95.81 302 LEU A C 1
ATOM 2270 O O . LEU A 1 302 ? -12.773 -5.493 22.028 1.00 95.81 302 LEU A O 1
ATOM 2274 N N . LEU A 1 303 ? -11.373 -6.499 20.585 1.00 96.00 303 LEU A N 1
ATOM 2275 C CA . LEU A 1 303 ? -12.275 -6.374 19.430 1.00 96.00 303 LEU A CA 1
ATOM 2276 C C . LEU A 1 303 ? -13.618 -7.070 19.698 1.00 96.00 303 LEU A C 1
ATOM 2278 O O . LEU A 1 303 ? -14.681 -6.496 19.454 1.00 96.00 303 LEU A O 1
ATOM 2282 N N . LYS A 1 304 ? -13.572 -8.299 20.225 1.00 95.38 304 LYS A N 1
ATOM 2283 C CA . LYS A 1 304 ? -14.765 -9.086 20.555 1.00 95.38 304 LYS A CA 1
ATOM 2284 C C . LYS A 1 304 ? -15.631 -8.385 21.597 1.00 95.38 304 LYS A C 1
ATOM 2286 O O . LYS A 1 304 ? -16.851 -8.365 21.441 1.00 95.38 304 LYS A O 1
ATOM 2291 N N . ILE A 1 305 ? -15.031 -7.788 22.626 1.00 94.81 305 ILE A N 1
ATOM 2292 C CA . ILE A 1 305 ? -15.756 -7.005 23.634 1.00 94.81 305 ILE A CA 1
ATOM 2293 C C . ILE A 1 305 ? -16.481 -5.833 22.977 1.00 94.81 305 ILE A C 1
ATOM 2295 O O . ILE A 1 305 ? -17.679 -5.677 23.194 1.00 94.81 305 ILE A O 1
ATOM 2299 N N . PHE A 1 306 ? -15.785 -5.057 22.144 1.00 93.44 306 PHE A N 1
ATOM 2300 C CA . PHE A 1 306 ? -16.379 -3.887 21.497 1.00 93.44 306 PHE A CA 1
ATOM 2301 C C . PHE A 1 306 ? -17.542 -4.252 20.574 1.00 93.44 306 PHE A C 1
ATOM 2303 O O . PHE A 1 306 ? -18.530 -3.532 20.541 1.00 93.44 306 PHE A O 1
ATOM 2310 N N . LEU A 1 307 ? -17.452 -5.361 19.838 1.00 91.25 307 LEU A N 1
ATOM 2311 C CA . LEU A 1 307 ? -18.473 -5.725 18.852 1.00 91.25 307 LEU A CA 1
ATOM 2312 C C . LEU A 1 307 ? -19.616 -6.586 19.405 1.00 91.25 307 LEU A C 1
ATOM 2314 O O . LEU A 1 307 ? -20.685 -6.609 18.803 1.00 91.25 307 LEU A O 1
ATOM 2318 N N . THR A 1 308 ? -19.407 -7.317 20.505 1.00 90.19 308 THR A N 1
ATOM 2319 C CA . THR A 1 308 ? -20.370 -8.340 20.970 1.00 90.19 308 THR A CA 1
ATOM 2320 C C . THR A 1 308 ? -20.773 -8.221 22.437 1.00 90.19 308 THR A C 1
ATOM 2322 O O . THR A 1 308 ? -21.668 -8.940 22.879 1.00 90.19 308 THR A O 1
ATOM 2325 N N . GLN A 1 309 ? -20.120 -7.353 23.214 1.00 90.81 309 GLN A N 1
ATOM 2326 C CA . GLN A 1 309 ? -20.340 -7.231 24.656 1.00 90.81 309 GLN A CA 1
ATOM 2327 C C . GLN A 1 309 ? -20.626 -5.780 25.066 1.00 90.81 309 GLN A C 1
ATOM 2329 O O . GLN A 1 309 ? -20.780 -4.889 24.234 1.00 90.81 309 GLN A O 1
ATOM 2334 N N . ARG A 1 310 ? -20.756 -5.550 26.377 1.00 85.25 310 ARG A N 1
ATOM 2335 C CA . ARG A 1 310 ? -21.146 -4.260 26.967 1.00 85.25 310 ARG A CA 1
ATOM 2336 C C . ARG A 1 310 ? -20.022 -3.648 27.796 1.00 85.25 310 ARG A C 1
ATOM 2338 O O . ARG A 1 310 ? -18.987 -4.275 28.017 1.00 85.25 310 ARG A O 1
ATOM 2345 N N . LEU A 1 311 ? -20.251 -2.416 28.255 1.00 88.44 311 LEU A N 1
ATOM 2346 C CA . LEU A 1 311 ? -19.294 -1.619 29.027 1.00 88.44 311 LEU A CA 1
ATOM 2347 C C . LEU A 1 311 ? -18.668 -2.380 30.211 1.00 88.44 311 LEU A C 1
ATOM 2349 O O . LEU A 1 311 ? -17.452 -2.319 30.376 1.00 88.44 311 LEU A O 1
ATOM 2353 N N . GLU A 1 312 ? -19.458 -3.154 30.957 1.00 88.88 312 GLU A N 1
ATOM 2354 C CA . GLU A 1 312 ? -18.989 -3.944 32.108 1.00 88.88 312 GLU A CA 1
ATOM 2355 C C . GLU A 1 312 ? -17.829 -4.886 31.736 1.00 88.88 312 GLU A C 1
ATOM 2357 O O . GLU A 1 312 ? -16.798 -4.925 32.413 1.00 88.88 312 GLU A O 1
ATOM 2362 N N . SER A 1 313 ? -17.946 -5.586 30.602 1.00 93.44 313 SER A N 1
ATOM 2363 C CA . SER A 1 313 ? -16.892 -6.469 30.091 1.00 93.44 313 SER A CA 1
ATOM 2364 C C . SER A 1 313 ? -15.611 -5.705 29.761 1.00 93.44 313 SER A C 1
ATOM 2366 O O . SER A 1 313 ? -14.512 -6.187 30.034 1.00 93.44 313 SER A O 1
ATOM 2368 N N . TYR A 1 314 ? -15.735 -4.497 29.200 1.00 94.44 314 TYR A N 1
ATOM 2369 C CA . TYR A 1 314 ? -14.579 -3.648 28.913 1.00 94.44 314 TYR A CA 1
ATOM 2370 C C . TYR A 1 314 ? -13.880 -3.183 30.196 1.00 94.44 314 TYR A C 1
ATOM 2372 O O . TYR A 1 314 ? -12.652 -3.186 30.246 1.00 94.44 314 TYR A O 1
ATOM 2380 N N . LEU A 1 315 ? -14.621 -2.822 31.247 1.0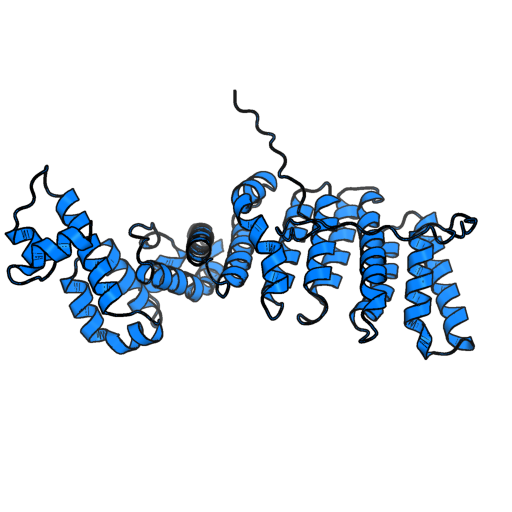0 92.69 315 LEU A N 1
ATOM 2381 C CA . LEU A 1 315 ? -14.029 -2.394 32.520 1.00 92.69 315 LEU A CA 1
ATOM 2382 C C . LEU A 1 315 ? -13.262 -3.528 33.211 1.00 92.69 315 LEU A C 1
ATOM 2384 O O . LEU A 1 315 ? -12.144 -3.321 33.694 1.00 92.69 315 LEU A O 1
ATOM 2388 N N . ALA A 1 316 ? -13.823 -4.741 33.199 1.00 94.50 316 ALA A N 1
ATOM 2389 C CA . ALA A 1 316 ? -13.132 -5.933 33.682 1.00 94.50 316 ALA A CA 1
ATOM 2390 C C . ALA A 1 316 ? -11.844 -6.193 32.879 1.00 94.50 316 ALA A C 1
ATOM 2392 O O . ALA A 1 316 ? -10.772 -6.390 33.460 1.00 94.50 316 ALA A O 1
ATOM 2393 N N . PHE A 1 317 ? -11.924 -6.106 31.547 1.00 95.50 317 PHE A N 1
ATOM 2394 C CA . PHE A 1 317 ? -10.773 -6.269 30.662 1.00 95.50 317 PHE A CA 1
ATOM 2395 C C . PHE A 1 317 ? -9.696 -5.200 30.896 1.00 95.50 317 PHE A C 1
ATOM 2397 O O . PHE A 1 317 ? -8.511 -5.526 30.961 1.00 95.50 317 PHE A O 1
ATOM 2404 N N . GLN A 1 318 ? -10.083 -3.933 31.059 1.00 93.50 318 GLN A N 1
ATOM 2405 C CA . GLN A 1 318 ? -9.161 -2.824 31.304 1.00 93.50 318 GLN A CA 1
ATOM 2406 C C . GLN A 1 318 ? -8.425 -2.982 32.636 1.00 93.50 318 GLN A C 1
ATOM 2408 O O . GLN A 1 318 ? -7.222 -2.725 32.691 1.00 93.50 318 GLN A O 1
ATOM 2413 N N . THR A 1 319 ? -9.111 -3.462 33.675 1.00 93.69 319 THR A N 1
ATOM 2414 C CA . THR A 1 319 ? -8.499 -3.716 34.987 1.00 93.69 319 THR A CA 1
ATOM 2415 C C . THR A 1 319 ? -7.390 -4.765 34.876 1.00 93.69 319 THR A C 1
ATOM 2417 O O . THR A 1 319 ? -6.318 -4.599 35.457 1.00 93.69 319 THR A O 1
ATOM 2420 N N . ALA A 1 320 ? -7.615 -5.816 34.081 1.00 94.19 320 ALA A N 1
ATOM 2421 C CA . ALA A 1 320 ? -6.643 -6.883 33.854 1.00 94.19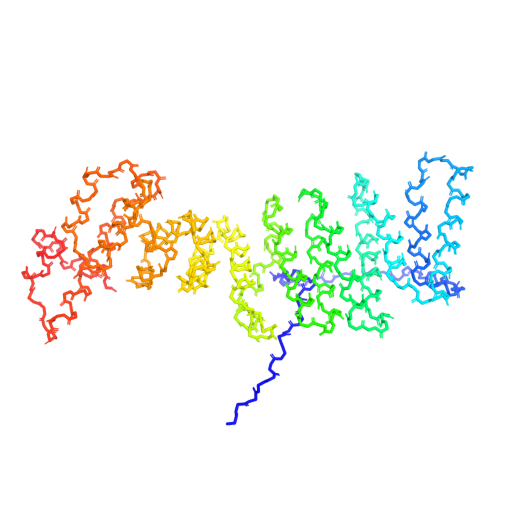 320 ALA A CA 1
ATOM 2422 C C . ALA A 1 320 ? -5.515 -6.504 32.868 1.00 94.19 320 ALA A C 1
ATOM 2424 O O . ALA A 1 320 ? -4.406 -7.017 32.997 1.00 94.19 320 ALA A O 1
ATOM 2425 N N . ASN A 1 321 ? -5.768 -5.601 31.910 1.00 93.88 321 ASN A N 1
ATOM 2426 C CA . ASN A 1 321 ? -4.886 -5.345 30.757 1.00 93.88 321 ASN A CA 1
ATOM 2427 C C . ASN A 1 321 ? -4.482 -3.866 30.574 1.00 93.88 321 ASN A C 1
ATOM 2429 O O . ASN A 1 321 ? -4.142 -3.435 29.469 1.00 93.88 321 ASN A O 1
ATOM 2433 N N . SER A 1 322 ? -4.513 -3.058 31.635 1.00 91.00 322 SER A N 1
ATOM 2434 C CA . SER A 1 322 ? -4.272 -1.604 31.562 1.00 91.00 322 SER A CA 1
ATOM 2435 C C . SER A 1 322 ? -2.945 -1.212 30.892 1.00 91.00 322 SER A C 1
ATOM 2437 O O . SER A 1 322 ? -2.913 -0.282 30.085 1.00 91.00 322 SER A O 1
ATOM 2439 N N . THR A 1 323 ? -1.859 -1.940 31.164 1.00 92.00 323 THR A N 1
ATOM 2440 C CA . THR A 1 323 ? -0.532 -1.707 30.566 1.00 92.00 323 THR A CA 1
ATOM 2441 C C . THR A 1 323 ? -0.510 -1.982 29.064 1.00 92.00 323 THR A C 1
ATOM 2443 O O . THR A 1 323 ? 0.113 -1.235 28.310 1.00 92.00 323 THR A O 1
ATOM 2446 N N . LEU A 1 324 ? -1.226 -3.014 28.614 1.00 90.50 324 LEU A N 1
ATOM 2447 C CA . LEU A 1 324 ? -1.357 -3.361 27.201 1.00 90.50 324 LEU A CA 1
ATOM 2448 C C . LEU A 1 324 ? -2.092 -2.257 26.435 1.00 90.50 324 LEU A C 1
ATOM 2450 O O . LEU A 1 324 ? -1.625 -1.823 25.384 1.00 90.50 324 LEU A O 1
ATOM 2454 N N . LEU A 1 325 ? -3.199 -1.752 26.986 1.00 90.81 325 LEU A N 1
ATOM 2455 C CA . LEU A 1 325 ? -3.969 -0.663 26.378 1.00 90.81 325 LEU A CA 1
ATOM 2456 C C . LEU A 1 325 ? -3.135 0.620 26.244 1.00 90.81 325 LEU A C 1
ATOM 2458 O O . LEU A 1 325 ? -3.134 1.249 25.185 1.00 90.81 325 LEU A O 1
ATOM 2462 N N . GLN A 1 326 ? -2.369 0.967 27.283 1.00 91.19 326 GLN A N 1
ATOM 2463 C CA . GLN A 1 326 ? -1.436 2.097 27.240 1.00 91.19 326 GLN A CA 1
ATOM 2464 C C . GLN A 1 326 ? -0.341 1.899 26.186 1.00 91.19 326 GLN A C 1
ATOM 2466 O O . GLN A 1 326 ? -0.013 2.843 25.469 1.00 91.19 326 GLN A O 1
ATOM 2471 N N . GLY A 1 327 ? 0.183 0.676 26.043 1.00 92.12 327 GLY A N 1
ATOM 2472 C CA . GLY A 1 327 ? 1.176 0.331 25.022 1.00 92.12 327 GLY A CA 1
ATOM 2473 C C . GLY A 1 327 ? 0.686 0.555 23.587 1.00 92.12 327 GLY A C 1
ATOM 2474 O O . GLY A 1 327 ? 1.464 0.977 22.735 1.00 92.12 327 GLY A O 1
ATOM 2475 N N . TYR A 1 328 ? -0.610 0.356 23.331 1.00 91.25 328 TYR A N 1
ATOM 2476 C CA . TYR A 1 328 ? -1.249 0.659 22.044 1.00 91.25 328 TYR A CA 1
ATOM 2477 C C . TYR A 1 328 ? -1.719 2.119 21.908 1.00 91.25 328 TYR A C 1
ATOM 2479 O O . TYR A 1 328 ? -2.285 2.500 20.882 1.00 91.25 328 TYR A O 1
ATOM 2487 N N . GLY A 1 329 ? -1.483 2.958 22.921 1.00 91.25 329 GLY A N 1
ATOM 2488 C CA . GLY A 1 329 ? -1.904 4.359 22.931 1.00 91.25 329 GLY A CA 1
ATOM 2489 C C . GLY A 1 329 ? -3.422 4.539 23.008 1.00 91.25 329 GLY A C 1
ATOM 2490 O O . GLY A 1 329 ? -3.939 5.536 22.502 1.00 91.25 329 GLY A O 1
ATOM 2491 N N . LEU A 1 330 ? -4.133 3.572 23.597 1.00 92.56 330 LEU A N 1
ATOM 2492 C CA . LEU A 1 330 ? -5.572 3.641 23.827 1.00 92.56 330 LEU A CA 1
ATOM 2493 C C . LEU A 1 330 ? -5.856 4.418 25.114 1.00 92.56 330 LEU A C 1
ATOM 2495 O O . LEU A 1 330 ? -5.389 4.060 26.197 1.00 92.56 330 LEU A O 1
ATOM 2499 N N . VAL A 1 331 ? -6.640 5.488 24.992 1.00 92.88 331 VAL A N 1
ATOM 2500 C CA . VAL A 1 331 ? -7.056 6.321 26.123 1.00 92.88 331 VAL A CA 1
ATOM 2501 C C . VAL A 1 331 ? -8.321 5.727 26.735 1.00 92.88 331 VAL A C 1
ATOM 2503 O O . VAL A 1 331 ? -9.301 5.468 26.036 1.00 92.88 331 VAL A O 1
ATOM 2506 N N . HIS A 1 332 ? -8.301 5.507 28.051 1.00 91.38 332 HIS A N 1
ATOM 2507 C CA . HIS A 1 332 ? -9.398 4.853 28.766 1.00 91.38 332 HIS A CA 1
ATOM 2508 C C . HIS A 1 332 ? -10.736 5.589 28.615 1.00 91.38 332 HIS A C 1
ATOM 2510 O O . HIS A 1 332 ? -11.742 4.962 28.296 1.00 91.38 332 HIS A O 1
ATOM 2516 N N . GLU A 1 333 ? -10.739 6.913 28.780 1.00 90.75 333 GLU A N 1
ATOM 2517 C CA . GLU A 1 333 ? -11.952 7.736 28.676 1.00 90.75 333 GLU A CA 1
ATOM 2518 C C . GLU A 1 333 ? -12.576 7.695 27.272 1.00 90.75 333 GLU A C 1
ATOM 2520 O O . GLU A 1 333 ? -13.800 7.605 27.135 1.00 90.75 333 GLU A O 1
ATOM 2525 N N . ASP A 1 334 ? -11.747 7.677 26.225 1.00 90.88 334 ASP A N 1
ATOM 2526 C CA . ASP A 1 334 ? -12.213 7.569 24.837 1.00 90.88 334 ASP A CA 1
ATOM 2527 C C . ASP A 1 334 ? -12.857 6.196 24.592 1.00 90.88 334 ASP A C 1
ATOM 2529 O O . ASP A 1 334 ? -13.944 6.093 24.017 1.00 90.88 334 ASP A O 1
ATOM 2533 N N . CYS A 1 335 ? -12.231 5.135 25.110 1.00 91.94 335 CYS A N 1
ATOM 2534 C CA . CYS A 1 335 ? -12.762 3.776 25.035 1.00 91.94 335 CYS A CA 1
ATOM 2535 C C . CYS A 1 335 ? -14.091 3.637 25.795 1.00 91.94 335 CYS A C 1
ATOM 2537 O O . CYS A 1 335 ? -15.025 3.031 25.271 1.00 91.94 335 CYS A O 1
ATOM 2539 N N . ILE A 1 336 ? -14.210 4.223 26.994 1.00 91.56 336 ILE A N 1
ATOM 2540 C CA . ILE A 1 336 ? -15.471 4.259 27.754 1.00 91.56 336 ILE A CA 1
ATOM 2541 C C . ILE A 1 336 ? -16.551 4.980 26.953 1.00 91.56 336 ILE A C 1
ATOM 2543 O O . ILE A 1 336 ? -17.665 4.470 26.831 1.00 91.56 336 ILE A O 1
ATOM 2547 N N . THR A 1 337 ? -16.240 6.157 26.411 1.00 89.81 337 THR A N 1
ATOM 2548 C CA . THR A 1 337 ? -17.195 6.965 25.640 1.00 89.81 337 THR A CA 1
ATOM 2549 C C . THR A 1 337 ? -17.731 6.176 24.451 1.00 89.81 337 THR A C 1
ATOM 2551 O O . THR A 1 337 ? -18.944 6.105 24.236 1.00 89.81 337 THR A O 1
ATOM 2554 N N . LYS A 1 338 ? -16.841 5.490 23.733 1.00 91.56 338 LYS A N 1
ATOM 2555 C CA . LYS A 1 338 ? -17.210 4.618 22.623 1.00 91.56 338 LYS A CA 1
ATOM 2556 C C . LYS A 1 338 ? -18.047 3.415 23.060 1.00 91.56 338 LYS A C 1
ATOM 2558 O O . LYS A 1 338 ? -19.103 3.176 22.481 1.00 91.56 338 LYS A O 1
ATOM 2563 N N . MET A 1 339 ? -17.629 2.695 24.102 1.00 91.44 339 MET A N 1
ATOM 2564 C CA . MET A 1 339 ? -18.363 1.538 24.633 1.00 91.44 339 MET A CA 1
ATOM 2565 C C . MET A 1 339 ? -19.755 1.908 25.146 1.00 91.44 339 MET A C 1
ATOM 2567 O O . MET A 1 339 ? -20.698 1.136 24.978 1.00 91.44 339 MET A O 1
ATOM 2571 N N . ARG A 1 340 ? -19.908 3.097 25.738 1.00 89.38 340 ARG A N 1
ATOM 2572 C CA . ARG A 1 340 ? -21.203 3.658 26.137 1.00 89.38 340 ARG A CA 1
ATOM 2573 C C . ARG A 1 340 ? -22.126 3.825 24.935 1.00 89.38 340 ARG A C 1
ATOM 2575 O O . ARG A 1 340 ? -23.254 3.337 24.970 1.00 89.38 340 ARG A O 1
ATOM 2582 N N . LEU A 1 341 ? -21.641 4.447 23.861 1.00 86.94 341 LEU A N 1
ATOM 2583 C CA . LEU A 1 341 ? -22.432 4.626 22.644 1.00 86.94 341 LEU A CA 1
ATOM 2584 C C . LEU A 1 341 ? -22.781 3.289 21.982 1.00 86.94 341 LEU A C 1
ATOM 2586 O O . LEU A 1 341 ? -23.932 3.071 21.618 1.00 86.94 341 LEU A O 1
ATOM 2590 N N . MET A 1 342 ? -21.829 2.361 21.891 1.00 88.31 342 MET A N 1
ATOM 2591 C CA . MET A 1 342 ? -22.083 1.027 21.337 1.00 88.31 342 MET A CA 1
ATOM 2592 C C . MET A 1 342 ? -23.088 0.229 22.182 1.00 88.31 342 MET A C 1
ATOM 2594 O O . MET A 1 342 ? -23.995 -0.384 21.628 1.00 88.31 342 MET A O 1
ATOM 2598 N N . SER A 1 343 ? -23.007 0.310 23.514 1.00 86.25 343 SER A N 1
ATOM 2599 C CA . SER A 1 343 ? -23.982 -0.323 24.418 1.00 86.25 343 SER A CA 1
ATOM 2600 C C . SER A 1 343 ? -25.381 0.294 24.282 1.00 86.25 343 SER A C 1
ATOM 2602 O O . SER A 1 343 ? -26.384 -0.411 24.398 1.00 86.25 343 SER A O 1
ATOM 2604 N N . LEU A 1 344 ? -25.468 1.602 24.015 1.00 83.88 344 LEU A N 1
ATOM 2605 C CA . LEU A 1 344 ? -26.733 2.284 23.736 1.00 83.88 344 LEU A CA 1
ATOM 2606 C C . LEU A 1 344 ? -27.320 1.864 22.381 1.00 83.88 344 LEU A C 1
ATOM 2608 O O . LEU A 1 344 ? -28.526 1.629 22.289 1.00 83.88 344 LEU A O 1
ATOM 2612 N N . LEU A 1 345 ? -26.477 1.727 21.351 1.00 83.19 345 LEU A N 1
ATOM 2613 C CA . LEU A 1 345 ? -26.882 1.218 20.039 1.00 83.19 345 LEU A CA 1
ATOM 2614 C C . LEU A 1 345 ? -27.415 -0.218 20.153 1.00 83.19 345 LEU A C 1
ATOM 2616 O O . LEU A 1 345 ? -28.518 -0.483 19.675 1.00 83.19 345 LEU A O 1
ATOM 2620 N N . ASP A 1 346 ? -26.709 -1.104 20.865 1.00 84.06 346 ASP A N 1
ATOM 2621 C CA . ASP A 1 346 ? -27.157 -2.476 21.159 1.00 84.06 346 ASP A CA 1
ATOM 2622 C C . ASP A 1 346 ? -28.533 -2.489 21.841 1.00 84.06 346 ASP A C 1
ATOM 2624 O O . ASP A 1 346 ? -29.461 -3.150 21.373 1.00 84.06 346 ASP A O 1
ATOM 2628 N N . LEU A 1 347 ? -28.708 -1.699 22.906 1.00 83.56 347 LEU A N 1
ATOM 2629 C CA . LEU A 1 347 ? -29.992 -1.574 23.601 1.00 83.56 347 LEU A CA 1
ATOM 2630 C C . LEU A 1 347 ? -31.123 -1.132 22.669 1.00 83.56 347 LEU A C 1
ATOM 2632 O O . LEU A 1 347 ? -32.217 -1.694 22.726 1.00 83.56 347 LEU A O 1
ATOM 2636 N N . SER A 1 348 ? -30.873 -0.144 21.809 1.00 79.69 348 SER A N 1
ATOM 2637 C CA . SER A 1 348 ? -31.902 0.359 20.896 1.00 79.69 348 SER A CA 1
ATOM 2638 C C . SER A 1 348 ? -32.321 -0.669 19.843 1.00 79.69 348 SER A C 1
ATOM 2640 O O . SER A 1 348 ? -33.492 -0.705 19.477 1.00 79.69 348 SER A O 1
ATOM 2642 N N . GLY A 1 349 ? -31.419 -1.566 19.427 1.00 79.50 349 GLY A N 1
ATOM 2643 C CA . GLY A 1 349 ? -31.745 -2.681 18.531 1.00 79.50 349 GLY A CA 1
ATOM 2644 C C . GLY A 1 349 ? -32.685 -3.729 19.142 1.00 79.50 349 GLY A C 1
ATOM 2645 O O . GLY A 1 349 ? -33.393 -4.417 18.409 1.00 79.50 349 GLY A O 1
ATOM 2646 N N . HIS A 1 350 ? -32.734 -3.833 20.474 1.00 75.50 350 HIS A N 1
ATOM 2647 C CA . HIS A 1 350 ? -33.552 -4.813 21.199 1.00 75.50 350 HIS A CA 1
ATOM 2648 C C . HIS A 1 350 ? -34.875 -4.243 21.732 1.00 75.50 350 HIS A C 1
ATOM 2650 O O . HIS A 1 350 ? -35.724 -4.997 22.215 1.00 75.50 350 HIS A O 1
ATOM 2656 N N . CYS A 1 351 ? -35.069 -2.925 21.660 1.00 70.12 351 CYS A N 1
ATOM 2657 C CA . CYS A 1 351 ? -36.262 -2.247 22.155 1.00 70.12 351 CYS A CA 1
ATOM 2658 C C . CYS A 1 351 ? -37.110 -1.724 20.990 1.00 70.12 351 CYS A C 1
ATOM 2660 O O . CYS A 1 351 ? -36.635 -0.995 20.124 1.00 70.12 351 CYS A O 1
ATOM 2662 N N . SER A 1 352 ? -38.405 -2.043 20.983 1.00 70.19 352 SER A N 1
ATOM 2663 C CA . SER A 1 352 ? -39.357 -1.572 19.971 1.00 70.19 352 SER A CA 1
ATOM 2664 C C . SER A 1 352 ? -39.799 -0.123 20.234 1.00 70.19 352 SER A C 1
ATOM 2666 O O . SER A 1 352 ? -40.948 0.125 20.590 1.00 70.19 352 SER A O 1
ATOM 2668 N N . GLY A 1 353 ? -38.878 0.832 20.083 1.00 69.25 353 GLY A N 1
ATOM 2669 C CA . GLY A 1 353 ? -39.154 2.276 20.051 1.00 69.25 353 GLY A CA 1
ATOM 2670 C C . GLY A 1 353 ? -39.029 3.033 21.379 1.00 69.25 353 GLY A C 1
ATOM 2671 O O . GLY A 1 353 ? -38.692 4.213 21.354 1.00 69.25 353 GLY A O 1
ATOM 2672 N N . GLU A 1 354 ? -39.218 2.380 22.529 1.00 81.00 354 GLU A N 1
ATOM 2673 C CA . GLU A 1 354 ? -39.055 2.999 23.854 1.00 81.00 354 GLU A CA 1
ATOM 2674 C C . GLU A 1 354 ? -38.014 2.243 24.689 1.00 81.00 354 GLU A C 1
ATOM 2676 O O . GLU A 1 354 ? -38.118 1.030 24.880 1.00 81.00 354 GLU A O 1
ATOM 2681 N N . ILE A 1 355 ? -37.011 2.960 25.205 1.00 82.06 355 ILE A N 1
ATOM 2682 C CA . ILE A 1 355 ? -35.972 2.402 26.080 1.00 82.06 355 ILE A CA 1
ATOM 2683 C C . ILE A 1 355 ? -36.180 2.959 27.495 1.00 82.06 355 ILE A C 1
ATOM 2685 O O . ILE A 1 355 ? -36.080 4.174 27.690 1.00 82.06 355 ILE A O 1
ATOM 2689 N N . PRO A 1 356 ? -36.445 2.111 28.506 1.00 85.25 356 PRO A N 1
ATOM 2690 C CA . PRO A 1 356 ? -36.585 2.570 29.883 1.00 85.25 356 PRO A CA 1
ATOM 2691 C C . PRO A 1 356 ? -35.309 3.252 30.392 1.00 85.25 356 PRO A C 1
ATOM 2693 O O . PRO A 1 356 ? -34.211 2.717 30.243 1.00 85.25 356 PRO A O 1
ATOM 2696 N N . TYR A 1 357 ? -35.447 4.386 31.087 1.00 82.44 357 TYR A N 1
ATOM 2697 C CA . TYR A 1 357 ? -34.304 5.126 31.647 1.00 82.44 357 TYR A CA 1
ATOM 2698 C C . TYR A 1 357 ? -33.421 4.263 32.564 1.00 82.44 357 TYR A C 1
ATOM 2700 O O . TYR A 1 357 ? -32.201 4.378 32.539 1.00 82.44 357 TYR A O 1
ATOM 2708 N N . SER A 1 358 ? -34.024 3.346 33.326 1.00 85.50 358 SER A N 1
ATOM 2709 C CA . SER A 1 358 ? -33.303 2.389 34.177 1.00 85.50 358 SER A CA 1
ATOM 2710 C C . SER A 1 358 ? -32.432 1.401 33.393 1.00 85.50 358 SER A C 1
ATOM 2712 O O . SER A 1 358 ? -31.405 0.956 33.901 1.00 85.50 358 SER A O 1
ATOM 2714 N N . ALA A 1 359 ? -32.820 1.052 32.164 1.00 84.25 359 ALA A N 1
ATOM 2715 C CA . ALA A 1 359 ? -32.010 0.216 31.285 1.00 84.25 359 ALA A CA 1
ATOM 2716 C C . ALA A 1 359 ? -30.814 1.005 30.730 1.00 84.25 359 ALA A C 1
ATOM 2718 O O . ALA A 1 359 ? -29.704 0.477 30.690 1.00 84.25 359 ALA A O 1
ATOM 2719 N N . ILE A 1 360 ? -31.025 2.282 30.386 1.00 82.75 360 ILE A N 1
ATOM 2720 C CA . ILE A 1 360 ? -29.972 3.190 29.908 1.00 82.75 360 ILE A CA 1
ATOM 2721 C C . ILE A 1 360 ? -28.925 3.425 31.003 1.00 82.75 360 ILE A C 1
ATOM 2723 O O . ILE A 1 360 ? -27.737 3.216 30.770 1.00 82.75 360 ILE A O 1
ATOM 2727 N N . THR A 1 361 ? -29.339 3.807 32.215 1.00 83.12 361 THR A N 1
ATOM 2728 C CA . THR A 1 361 ? -28.398 4.060 33.320 1.00 83.12 361 THR A CA 1
ATOM 2729 C C . THR A 1 361 ? -27.586 2.823 33.683 1.00 83.12 361 THR A C 1
ATOM 2731 O O . THR A 1 361 ? -26.393 2.941 33.960 1.00 83.12 361 THR A O 1
ATOM 2734 N N . LYS A 1 362 ? -28.209 1.637 33.627 1.00 84.00 362 LYS A N 1
ATOM 2735 C CA . LYS A 1 362 ? -27.528 0.361 33.853 1.00 84.00 362 LYS A CA 1
ATOM 2736 C C . LYS A 1 362 ? -26.486 0.065 32.772 1.00 84.00 362 LYS A C 1
ATOM 2738 O O . LYS A 1 362 ? -25.373 -0.302 33.114 1.00 84.00 362 LYS A O 1
ATOM 2743 N N . ALA A 1 363 ? -26.822 0.220 31.492 1.00 81.81 363 ALA A N 1
ATOM 2744 C CA . ALA A 1 363 ? -25.896 -0.103 30.404 1.00 81.81 363 ALA A CA 1
ATOM 2745 C C . ALA A 1 363 ? -24.750 0.904 30.240 1.00 81.81 363 ALA A C 1
ATOM 2747 O O . ALA A 1 363 ? -23.669 0.527 29.799 1.00 81.81 363 ALA A O 1
ATOM 2748 N N . LEU A 1 364 ? -24.978 2.175 30.583 1.00 82.38 364 LEU A N 1
ATOM 2749 C CA . LEU A 1 364 ? -23.953 3.222 30.515 1.00 82.38 364 LEU A CA 1
ATOM 2750 C C . LEU A 1 364 ? -23.100 3.324 31.789 1.00 82.38 364 LEU A C 1
ATOM 2752 O O . LEU A 1 364 ? -22.150 4.113 31.819 1.00 82.38 364 LEU A O 1
ATOM 2756 N N . GLU A 1 365 ? -23.470 2.574 32.832 1.00 81.25 365 GLU A N 1
ATOM 2757 C CA . GLU A 1 365 ? -22.913 2.655 34.184 1.00 81.25 365 GLU A CA 1
ATOM 2758 C C . GLU A 1 365 ? -22.868 4.095 34.721 1.00 81.25 365 GLU A C 1
ATOM 2760 O O . GLU A 1 365 ? -21.854 4.587 35.216 1.00 81.25 365 GLU A O 1
ATOM 2765 N N . VAL A 1 366 ? -23.993 4.806 34.598 1.00 78.00 366 VAL A N 1
ATOM 2766 C CA . VAL A 1 366 ? -24.137 6.182 35.091 1.00 78.00 366 VAL A CA 1
ATOM 2767 C C . VAL A 1 366 ? -25.132 6.210 36.243 1.00 78.00 366 VAL A C 1
ATOM 2769 O O . VAL A 1 366 ? -26.283 5.797 36.103 1.00 78.00 366 VAL A O 1
ATOM 2772 N N . ILE A 1 367 ? -24.709 6.756 37.384 1.00 60.31 367 ILE A N 1
ATOM 2773 C CA . ILE A 1 367 ? -25.561 6.936 38.563 1.00 60.31 367 ILE A CA 1
ATOM 2774 C C . ILE A 1 367 ? -26.187 8.345 38.530 1.00 60.31 367 ILE A C 1
ATOM 2776 O O . ILE A 1 367 ? -25.476 9.345 38.585 1.00 60.31 367 ILE A O 1
ATOM 2780 N N . GLY A 1 368 ? -27.523 8.442 38.494 1.00 58.44 368 GLY A N 1
ATOM 2781 C CA . GLY A 1 368 ? -28.269 9.686 38.774 1.00 58.44 368 GLY A CA 1
ATOM 2782 C C . GLY A 1 368 ? -28.572 10.611 37.576 1.00 58.44 368 GLY A C 1
ATOM 2783 O O . GLY A 1 368 ? -28.784 10.145 36.458 1.00 58.44 368 GLY A O 1
ATOM 2784 N N . LEU A 1 369 ? -28.619 11.934 37.827 1.00 47.91 369 LEU A N 1
ATOM 2785 C CA . LEU A 1 369 ? -28.915 13.012 36.855 1.00 47.91 369 LEU A CA 1
ATOM 2786 C C . LEU A 1 369 ? -27.945 13.199 35.656 1.00 47.91 369 LEU A C 1
ATOM 2788 O O . LEU A 1 369 ? -28.398 13.765 34.659 1.00 47.91 369 LEU A O 1
ATOM 2792 N N . PRO A 1 370 ? -26.658 12.780 35.669 1.00 60.66 370 PRO A N 1
ATOM 2793 C CA . PRO A 1 370 ? -25.758 13.043 34.543 1.00 60.66 370 PRO A CA 1
ATOM 2794 C C . PRO A 1 370 ? -26.013 12.152 33.318 1.00 60.66 370 PRO A C 1
ATOM 2796 O O . PRO A 1 370 ? -25.377 12.352 32.288 1.00 60.66 370 PRO A O 1
ATOM 2799 N N . CYS A 1 371 ? -26.967 11.214 33.371 1.00 60.78 371 CYS A N 1
ATOM 2800 C CA . CYS A 1 371 ? -27.303 10.377 32.219 1.00 60.78 371 CYS A CA 1
ATOM 2801 C C . CYS A 1 371 ? -27.892 11.192 31.058 1.00 60.78 371 CYS A C 1
ATOM 2803 O O . CYS A 1 371 ? -27.512 10.953 29.920 1.00 60.78 371 CYS A O 1
ATOM 2805 N N . LEU A 1 372 ? -28.750 12.189 31.319 1.00 63.00 372 LEU A N 1
ATOM 2806 C CA . LEU A 1 372 ? -29.346 12.993 30.244 1.00 63.00 372 LEU A CA 1
ATOM 2807 C C . LEU A 1 372 ? -28.289 13.809 29.473 1.00 63.00 372 LEU A C 1
ATOM 2809 O O . LEU A 1 372 ? -28.259 13.702 28.253 1.00 63.00 372 LEU A O 1
ATOM 2813 N N . PRO A 1 373 ? -27.382 14.563 30.132 1.00 66.75 373 PRO A N 1
ATOM 2814 C CA . PRO A 1 373 ? -26.281 15.239 29.444 1.00 66.75 373 PRO A CA 1
ATOM 2815 C C . PRO A 1 373 ? -25.346 14.284 28.702 1.00 66.75 373 PRO A C 1
ATOM 2817 O O . PRO A 1 373 ? -24.889 14.625 27.621 1.00 66.75 373 PRO A O 1
ATOM 2820 N N . ILE A 1 374 ? -25.080 13.093 29.252 1.00 66.94 374 ILE A N 1
ATOM 2821 C CA . ILE A 1 374 ? -24.251 12.079 28.587 1.00 66.94 374 ILE A CA 1
ATOM 2822 C C . ILE A 1 374 ? -24.956 11.566 27.333 1.00 66.94 374 ILE A C 1
ATOM 2824 O O . ILE A 1 374 ? -24.355 11.565 26.273 1.00 66.94 374 ILE A O 1
ATOM 2828 N N . VAL A 1 375 ? -26.237 11.204 27.411 1.00 67.88 375 VAL A N 1
ATOM 2829 C CA . VAL A 1 375 ? -27.015 10.764 26.243 1.00 67.88 375 VAL A CA 1
ATOM 2830 C C . VAL A 1 375 ? -27.115 11.877 25.196 1.00 67.88 375 VAL A C 1
ATOM 2832 O O . VAL A 1 375 ? -26.927 11.603 24.021 1.00 67.88 375 VAL A O 1
ATOM 2835 N N . VAL A 1 376 ? -27.330 13.132 25.605 1.00 69.88 376 VAL A N 1
ATOM 2836 C CA . VAL A 1 376 ? -27.355 14.299 24.699 1.00 69.88 376 VAL A CA 1
ATOM 2837 C C . VAL A 1 376 ? -25.979 14.617 24.107 1.00 69.88 376 VAL A C 1
ATOM 2839 O O . VAL A 1 376 ? -25.908 15.198 23.039 1.00 69.88 376 VAL A O 1
ATOM 2842 N N . HIS A 1 377 ? -24.886 14.283 24.790 1.00 67.12 377 HIS A N 1
ATOM 2843 C CA . HIS A 1 377 ? -23.533 14.453 24.257 1.00 67.12 377 HIS A CA 1
ATOM 2844 C C . HIS A 1 377 ? -23.111 13.293 23.342 1.00 67.12 377 HIS A C 1
ATOM 2846 O O . HIS A 1 377 ? -22.235 13.464 22.500 1.00 67.12 377 HIS A O 1
ATOM 2852 N N . LEU A 1 378 ? -23.705 12.113 23.539 1.00 66.06 378 LEU A N 1
ATOM 2853 C CA . LEU A 1 378 ? -23.456 10.908 22.750 1.00 66.06 378 LEU A CA 1
ATOM 2854 C C . LEU A 1 378 ? -24.269 10.860 21.441 1.00 66.06 378 LEU A C 1
ATOM 2856 O O . LEU A 1 378 ? -23.855 10.151 20.526 1.00 66.06 378 LEU A O 1
ATOM 2860 N N . ILE A 1 379 ? -25.408 11.561 21.373 1.00 61.34 379 ILE A N 1
ATOM 2861 C CA . ILE A 1 379 ? -26.261 11.742 20.179 1.00 61.34 379 ILE A CA 1
ATOM 2862 C C . ILE A 1 379 ? -25.891 13.059 19.503 1.00 61.34 379 ILE A C 1
ATOM 2864 O O . ILE A 1 379 ? -25.771 13.064 18.257 1.00 61.34 379 ILE A O 1
#

InterPro domains:
  IPR045237 Eukaryotic translation initiation factor 3 subunit M eIF3m/COP9 signalosome complex subunit 7 COPS7 [PTHR15350] (120-366)

Foldseek 3Di:
DDDPDPPDDQADLDQDPPDDDDDDDDDDDDDDPPDDDPPDPVLLVLLLVLLCVLCVPVDCVPSVVVSVVLSVVLVVCVVVLVLLVSLVSLLVSLLSVLPDPDDPVCLVVSLSSLLVSLCSLVSDPDLVRSLSSLVVSLVSLLVRQLAGPLSSSLSSLSSSLNNHPQLLSNLVSLLSLLSSLLRHPDCNSLSSCVVVLVCVVVSCVSSVDALVSLLSVLVSVLSSQVPPPPCLVVNLVSLLSNLQSDPPDPVCVVVLVVCQVSLLVNLLSCLQDLPRLDDPSCPRSSNVVLCVPPVRVLSSVSSCCSQPHALVSVVVSCVVQVVVCVVSVHDPVSNLLSRLLNLVVVQVVVDPPDDDPVSSCVRSVHPDDCSVVSVVVSD

Organism: Aegilops tauschii subsp. strangulata (NCBI:txid200361)

Sequence (379 aa):
KSSPNHIPHPLPLSLSHTGGGGGGREKNPSMATIVNTTEEEPMLAVVRSTAQLAWADAGPEVADPEVARLCAEAQQHLLAGRWLDMATLMLASADLLLLSPSAPDKAADLECILTVICNLVTMAGSEDEALEIAKLICAKLTHQPPADKPTLRIKVLFSLYNLLPSLSGKAMVYRKALEVAAAAAGKAAADCVVPTFKNIDAFVAYWGIGKPEQRELFLAITRILKDHKGMTKDYFKFLNKYLATFDGSAGDADAIAAAKEEAAAAIVEFVKSSDLYQCDLLDMPAVAQLEKDDKYQPVYELLKIFLTQRLESYLAFQTANSTLLQGYGLVHEDCITKMRLMSLLDLSGHCSGEIPYSAITKALEVIGLPCLPIVVHLI

Secondary structure (DSSP, 8-state):
------PPPPPPSS---------------------------HHHHHHHHHHHHHTGGG-HHHHHHHHHHHHHHHHHHHHTT-HHHHHHHHHHHHHHHHH----GGGHHHHHHHHHHHHHHHHH-SSHHHHHHHHHHHHHHHHHS-TTS-HHHHHHHHHHHHHH---HHHHHHHHHHHHHHHHHSSSHHHHHHHGGGGGGHHHHHHHHT--HHHHHHHHHHHHHHHTT-TT-HHHHHHHHHHHHTT----GGGHHHHHHTHHHHHHHHHHHHH-SS------TT-HHHHGGGG-TTTHHHHHHHHHHHHS-HHHHHHHHHHHHHHHHHTT--HHHHHHHHHHHHHHHHHHHSSS---HHHHHHHHT--STTHHHHHHHH-

pLDDT: mean 81.8, std 18.28, range [24.34, 96.81]